Protein AF-A0A644WJM1-F1 (afdb_monomer_lite)

Structure (mmCIF, N/CA/C/O backbone):
data_AF-A0A644WJM1-F1
#
_entry.id   AF-A0A644WJM1-F1
#
loop_
_atom_site.group_PDB
_atom_site.id
_atom_site.type_symbol
_atom_site.label_atom_id
_atom_site.label_alt_id
_atom_site.label_comp_id
_atom_site.label_asym_id
_atom_site.label_entity_id
_atom_site.label_seq_id
_atom_site.pdbx_PDB_ins_code
_atom_site.Cartn_x
_atom_site.Cartn_y
_atom_site.Cartn_z
_atom_site.occupancy
_atom_site.B_iso_or_equiv
_atom_site.auth_seq_id
_atom_site.auth_comp_id
_atom_site.auth_asym_id
_atom_site.auth_atom_id
_atom_site.pdbx_PDB_model_num
ATOM 1 N N . MET A 1 1 ? 17.690 3.887 -17.392 1.00 89.88 1 MET A N 1
ATOM 2 C CA . MET A 1 1 ? 18.319 4.946 -18.201 1.00 89.88 1 MET A CA 1
ATOM 3 C C . MET A 1 1 ? 17.195 5.806 -18.722 1.00 89.88 1 MET A C 1
ATOM 5 O O . MET A 1 1 ? 16.191 5.239 -19.131 1.00 89.88 1 MET A O 1
ATOM 9 N N . ASP A 1 2 ? 17.357 7.122 -18.630 1.00 93.44 2 ASP A N 1
ATOM 10 C CA . ASP A 1 2 ? 16.383 8.095 -19.131 1.00 93.44 2 ASP A CA 1
ATOM 11 C C . ASP A 1 2 ? 16.441 8.200 -20.664 1.00 93.44 2 ASP A C 1
ATOM 13 O O . ASP A 1 2 ? 17.504 7.968 -21.246 1.00 93.44 2 ASP A O 1
ATOM 17 N N . LEU A 1 3 ? 15.333 8.575 -21.314 1.00 95.94 3 LEU A N 1
ATOM 18 C CA . LEU A 1 3 ? 15.267 8.704 -22.774 1.00 95.94 3 LEU A CA 1
ATOM 19 C C . LEU A 1 3 ? 16.265 9.738 -23.312 1.00 95.94 3 LEU A C 1
ATOM 21 O O . LEU A 1 3 ? 16.972 9.456 -24.278 1.00 95.94 3 LEU A O 1
ATOM 25 N N . PHE A 1 4 ? 16.414 10.901 -22.678 1.00 95.25 4 PHE A N 1
ATOM 26 C CA . PHE A 1 4 ? 17.353 11.926 -23.153 1.00 95.25 4 PHE A CA 1
ATOM 27 C C . PHE A 1 4 ? 18.816 11.570 -22.879 1.00 95.25 4 PHE A C 1
ATOM 29 O O . PHE A 1 4 ? 19.722 12.130 -23.493 1.00 95.25 4 PHE A O 1
ATOM 36 N N . SER A 1 5 ? 19.053 10.604 -21.992 1.00 94.88 5 SER A N 1
ATOM 37 C CA . SER A 1 5 ? 20.378 10.024 -21.745 1.00 94.88 5 SER A CA 1
ATOM 38 C C . SER A 1 5 ? 20.643 8.767 -22.580 1.00 94.88 5 SER A C 1
ATOM 40 O O . SER A 1 5 ? 21.705 8.160 -22.452 1.00 94.88 5 SER A O 1
ATOM 42 N N . ASN A 1 6 ? 19.689 8.334 -23.410 1.00 97.69 6 ASN A N 1
ATOM 43 C CA . ASN A 1 6 ? 19.841 7.136 -24.221 1.00 97.69 6 ASN A CA 1
ATOM 44 C C . ASN A 1 6 ? 20.831 7.385 -25.378 1.00 97.69 6 ASN A C 1
ATOM 46 O O . ASN A 1 6 ? 20.698 8.392 -26.079 1.00 97.69 6 ASN A O 1
ATOM 50 N N . PRO A 1 7 ? 21.795 6.481 -25.637 1.00 97.88 7 PRO A N 1
ATOM 51 C CA . PRO A 1 7 ? 22.734 6.605 -26.750 1.00 97.88 7 PRO A CA 1
ATOM 52 C C . PRO A 1 7 ? 22.109 6.901 -28.123 1.00 97.88 7 PRO A C 1
ATOM 54 O O . PRO A 1 7 ? 22.717 7.635 -28.905 1.00 97.88 7 PRO A O 1
ATOM 57 N N . PHE A 1 8 ? 20.903 6.395 -28.420 1.00 97.62 8 PHE A N 1
ATOM 58 C CA . PHE A 1 8 ? 20.187 6.746 -29.654 1.00 97.62 8 PHE A CA 1
ATOM 59 C C . PHE A 1 8 ? 19.842 8.243 -29.706 1.00 97.62 8 PHE A C 1
ATOM 61 O O . PHE A 1 8 ? 20.061 8.884 -30.732 1.00 97.62 8 PHE A O 1
ATOM 68 N N . HIS A 1 9 ? 19.402 8.835 -28.590 1.00 96.75 9 HIS A N 1
ATOM 69 C CA . HIS A 1 9 ? 19.154 10.275 -28.491 1.00 96.75 9 HIS A CA 1
ATOM 70 C C . HIS A 1 9 ? 20.445 11.097 -28.587 1.00 96.75 9 HIS A C 1
ATOM 72 O O . HIS A 1 9 ? 20.519 12.045 -29.374 1.00 96.75 9 HIS A O 1
ATOM 78 N N . ILE A 1 10 ? 21.469 10.714 -27.813 1.00 96.56 10 ILE A N 1
ATOM 79 C CA . ILE A 1 10 ? 22.752 11.433 -27.729 1.00 96.56 10 ILE A CA 1
ATOM 80 C C . ILE A 1 10 ? 23.367 11.580 -29.125 1.00 96.56 10 ILE A C 1
ATOM 82 O O . ILE A 1 10 ? 23.761 12.681 -29.526 1.00 96.56 10 ILE A O 1
ATOM 86 N N . LEU A 1 11 ? 23.395 10.487 -29.895 1.00 96.88 11 LEU A N 1
ATOM 87 C CA . LEU A 1 11 ? 23.959 10.490 -31.244 1.00 96.88 11 LEU A CA 1
ATOM 88 C C . LEU A 1 11 ? 22.977 10.952 -32.331 1.00 96.88 11 LEU A C 1
ATOM 90 O O . LEU A 1 11 ? 23.401 11.239 -33.448 1.00 96.88 11 LEU A O 1
ATOM 94 N N . GLY A 1 12 ? 21.677 11.032 -32.034 1.00 95.12 12 GLY A N 1
ATOM 95 C CA . GLY A 1 12 ? 20.640 11.173 -33.062 1.00 95.12 12 GLY A CA 1
ATOM 96 C C . GLY A 1 12 ? 20.603 9.978 -34.018 1.00 95.12 12 GLY A C 1
ATOM 97 O O . GLY A 1 12 ? 20.370 10.155 -35.210 1.00 95.12 12 GLY A O 1
ATOM 98 N N . ALA A 1 13 ? 20.906 8.785 -33.504 1.00 95.94 13 ALA A N 1
ATOM 99 C CA . ALA A 1 13 ? 20.914 7.543 -34.261 1.00 95.94 13 ALA A CA 1
ATOM 100 C C . ALA A 1 13 ? 19.539 6.866 -34.217 1.00 95.94 13 ALA A C 1
ATOM 102 O O . ALA A 1 13 ? 18.826 6.923 -33.216 1.00 95.94 13 ALA A O 1
ATOM 103 N N . SER A 1 14 ? 19.198 6.159 -35.289 1.00 95.00 14 SER A N 1
ATOM 104 C CA . SER A 1 14 ? 18.057 5.250 -35.347 1.00 95.00 14 SER A CA 1
ATOM 105 C C . SER A 1 14 ? 18.469 3.830 -34.946 1.00 95.00 14 SER A C 1
ATOM 107 O O . SER A 1 14 ? 19.598 3.393 -35.180 1.00 95.00 14 SER A O 1
ATOM 109 N N . THR A 1 15 ? 17.524 3.047 -34.425 1.00 94.88 15 THR A N 1
ATOM 110 C CA . THR A 1 15 ? 17.673 1.596 -34.201 1.00 94.88 15 THR A CA 1
ATOM 111 C C . THR A 1 15 ? 18.010 0.825 -35.484 1.00 94.88 15 THR A C 1
ATOM 113 O O . THR A 1 15 ? 18.610 -0.249 -35.421 1.00 94.88 15 THR A O 1
ATOM 116 N N . ARG A 1 16 ? 17.718 1.405 -36.656 1.00 95.38 16 ARG A N 1
ATOM 117 C CA . ARG A 1 16 ? 18.032 0.861 -37.987 1.00 95.38 16 ARG A CA 1
ATOM 118 C C . ARG A 1 16 ? 19.416 1.253 -38.520 1.00 95.38 16 ARG A C 1
ATOM 120 O O . ARG A 1 16 ? 19.824 0.733 -39.557 1.00 95.38 16 ARG A O 1
ATOM 127 N N . ASP A 1 17 ? 20.158 2.117 -37.826 1.00 96.81 17 ASP A N 1
ATOM 128 C CA . ASP A 1 17 ? 21.503 2.512 -38.250 1.00 96.81 17 ASP A CA 1
ATOM 129 C C . ASP A 1 17 ? 22.535 1.411 -37.987 1.00 96.81 17 ASP A C 1
ATOM 131 O O . ASP A 1 17 ? 22.602 0.818 -36.904 1.00 96.81 17 ASP A O 1
ATOM 135 N N . ASN A 1 18 ? 23.385 1.165 -38.985 1.00 97.06 18 ASN A N 1
ATOM 136 C CA . ASN A 1 18 ? 24.482 0.206 -38.895 1.00 97.06 18 ASN A CA 1
ATOM 137 C C . ASN A 1 18 ? 25.708 0.792 -38.160 1.00 97.06 18 ASN A C 1
ATOM 139 O O . ASN A 1 18 ? 25.803 1.988 -37.881 1.00 97.06 18 ASN A O 1
ATOM 143 N N . ARG A 1 19 ? 26.705 -0.057 -37.875 1.00 97.50 19 ARG A N 1
ATOM 144 C CA . ARG A 1 19 ? 27.934 0.331 -37.145 1.00 97.50 19 ARG A CA 1
ATOM 145 C C . ARG A 1 19 ? 28.704 1.496 -37.776 1.00 97.50 19 ARG A C 1
ATOM 147 O O . ARG A 1 19 ? 29.314 2.278 -37.044 1.00 97.50 19 ARG A O 1
ATOM 154 N N . HIS A 1 20 ? 28.718 1.580 -39.107 1.00 97.38 20 HIS A N 1
ATOM 155 C CA . HIS A 1 20 ? 29.406 2.652 -39.824 1.00 97.38 20 HIS A CA 1
ATOM 156 C C . HIS A 1 20 ? 28.692 3.978 -39.587 1.00 97.38 20 HIS A C 1
ATOM 158 O O . HIS A 1 20 ? 29.314 4.921 -39.108 1.00 97.38 20 HIS A O 1
ATOM 164 N N . ARG A 1 21 ? 27.372 4.010 -39.810 1.00 97.94 21 ARG A N 1
ATOM 165 C CA . ARG A 1 21 ? 26.555 5.207 -39.608 1.00 97.94 21 ARG A CA 1
ATOM 166 C C . ARG A 1 21 ? 26.602 5.705 -38.163 1.00 97.94 21 ARG A C 1
ATOM 168 O O . ARG A 1 21 ? 26.760 6.896 -37.935 1.00 97.94 21 ARG A O 1
ATOM 175 N N . ILE A 1 22 ? 26.559 4.798 -37.188 1.00 98.12 22 ILE A N 1
ATOM 176 C CA . ILE A 1 22 ? 26.716 5.139 -35.763 1.00 98.12 22 ILE A CA 1
ATOM 177 C C . ILE A 1 22 ? 28.087 5.769 -35.480 1.00 98.12 22 ILE A C 1
ATOM 179 O O . ILE A 1 22 ? 28.186 6.681 -34.664 1.00 98.12 22 ILE A O 1
ATOM 183 N N . SER A 1 23 ? 29.149 5.296 -36.142 1.00 97.00 23 SER A N 1
ATOM 184 C CA . SER A 1 23 ? 30.488 5.873 -35.978 1.00 97.00 23 SER A CA 1
ATOM 185 C C . SER A 1 23 ? 30.572 7.280 -36.576 1.00 97.00 23 SER A C 1
ATOM 187 O O . SER A 1 23 ? 31.104 8.163 -35.916 1.00 97.00 23 SER A O 1
ATOM 189 N N . GLU A 1 24 ? 29.991 7.502 -37.761 1.00 97.69 24 GLU A N 1
ATOM 190 C CA . GLU A 1 24 ? 29.890 8.840 -38.366 1.00 97.69 24 GLU A CA 1
ATOM 191 C C . GLU A 1 24 ? 29.119 9.812 -37.466 1.00 97.69 24 GLU A C 1
ATOM 193 O O . GLU A 1 24 ? 29.611 10.895 -37.169 1.00 97.69 24 GLU A O 1
ATOM 198 N N . LEU A 1 25 ? 27.940 9.405 -36.979 1.00 97.44 25 LEU A N 1
ATOM 199 C CA . LEU A 1 25 ? 27.107 10.228 -36.098 1.00 97.44 25 LEU A CA 1
ATOM 200 C C . LEU A 1 25 ? 27.827 10.585 -34.794 1.00 97.44 25 LEU A C 1
ATOM 202 O O . LEU A 1 25 ? 27.697 11.705 -34.309 1.00 97.44 25 LEU A O 1
ATOM 206 N N . ALA A 1 26 ? 28.601 9.655 -34.230 1.00 97.00 26 ALA A N 1
ATOM 207 C CA . ALA A 1 26 ? 29.410 9.922 -33.046 1.00 97.00 26 ALA A CA 1
ATOM 208 C C . ALA A 1 26 ? 30.493 10.973 -33.304 1.00 97.00 26 ALA A C 1
ATOM 210 O O . ALA A 1 26 ? 30.651 11.891 -32.498 1.00 97.00 26 ALA A O 1
ATOM 211 N N . ASP A 1 27 ? 31.201 10.863 -34.429 1.00 96.00 27 ASP A N 1
ATOM 212 C CA . ASP A 1 27 ? 32.242 11.815 -34.806 1.00 96.00 27 ASP A CA 1
ATOM 213 C C . ASP A 1 27 ? 31.620 13.203 -35.075 1.00 96.00 27 ASP A C 1
ATOM 215 O O . ASP A 1 27 ? 32.098 14.198 -34.532 1.00 96.00 27 ASP A O 1
ATOM 219 N N . GLU A 1 28 ? 30.494 13.273 -35.799 1.00 96.38 28 GLU A N 1
ATOM 220 C CA . GLU A 1 28 ? 29.736 14.510 -36.053 1.00 96.38 28 GLU A CA 1
ATOM 221 C C . GLU A 1 28 ? 29.231 15.167 -34.756 1.00 96.38 28 GLU A C 1
ATOM 223 O O . GLU A 1 28 ? 29.420 16.367 -34.542 1.00 96.38 28 GLU A O 1
ATOM 228 N N . ARG A 1 29 ? 28.606 14.392 -33.860 1.00 95.31 29 ARG A N 1
ATOM 229 C CA . ARG A 1 29 ? 28.034 14.903 -32.602 1.00 95.31 29 ARG A CA 1
ATOM 230 C C . ARG A 1 29 ? 29.099 15.337 -31.601 1.00 95.31 29 ARG A C 1
ATOM 232 O O . ARG A 1 29 ? 28.872 16.316 -30.892 1.00 95.31 29 ARG A O 1
ATOM 239 N N . SER A 1 30 ? 30.269 14.698 -31.594 1.00 95.19 30 SER A N 1
ATOM 240 C CA . SER A 1 30 ? 31.395 15.076 -30.724 1.00 95.19 30 SER A CA 1
ATOM 241 C C . SER A 1 30 ? 31.957 16.478 -31.003 1.00 95.19 30 SER A C 1
ATOM 243 O O . SER A 1 30 ? 32.645 17.044 -30.157 1.00 95.19 30 SER A O 1
ATOM 245 N N . LEU A 1 31 ? 31.644 17.066 -32.167 1.00 94.62 31 LEU A N 1
ATOM 246 C CA . LEU A 1 31 ? 32.008 18.448 -32.500 1.00 94.62 31 LEU A CA 1
ATOM 247 C C . LEU A 1 31 ? 31.111 19.484 -31.807 1.00 94.62 31 LEU A C 1
ATOM 249 O O . LEU A 1 31 ? 31.519 20.634 -31.652 1.00 94.62 31 LEU A O 1
ATOM 253 N N . LEU A 1 32 ? 29.884 19.097 -31.442 1.00 92.31 32 LEU A N 1
ATOM 254 C CA . LEU A 1 32 ? 28.853 19.990 -30.902 1.00 92.31 32 LEU A CA 1
ATOM 255 C C . LEU A 1 32 ? 28.542 19.718 -29.422 1.00 92.31 32 LEU A C 1
ATOM 257 O O . LEU A 1 32 ? 28.095 20.623 -28.720 1.00 92.31 32 LEU A O 1
ATOM 261 N N . PHE A 1 33 ? 28.773 18.492 -28.954 1.00 92.44 33 PHE A N 1
ATOM 262 C CA . PHE A 1 33 ? 28.445 18.014 -27.609 1.00 92.44 33 PHE A CA 1
ATOM 263 C C . PHE A 1 33 ? 29.669 17.391 -26.921 1.00 92.44 33 PHE A C 1
ATOM 265 O O . PHE A 1 33 ? 30.748 17.326 -27.503 1.00 92.44 33 PHE A O 1
ATOM 272 N N . ASP A 1 34 ? 29.513 16.932 -25.674 1.00 93.88 34 ASP A N 1
ATOM 273 C CA . ASP A 1 34 ? 30.602 16.313 -24.909 1.00 93.88 34 ASP A CA 1
ATOM 274 C C . ASP A 1 34 ? 31.201 15.087 -25.641 1.00 93.88 34 ASP A C 1
ATOM 276 O O . ASP A 1 34 ? 30.492 14.091 -25.855 1.00 93.88 34 ASP A O 1
ATOM 280 N N . PRO A 1 35 ? 32.502 15.116 -26.004 1.00 94.06 35 PRO A N 1
ATOM 281 C CA . PRO A 1 35 ? 33.131 14.030 -26.750 1.00 94.06 35 PRO A CA 1
ATOM 282 C C . PRO A 1 35 ? 33.127 12.694 -26.003 1.00 94.06 35 PRO A C 1
ATOM 284 O O . PRO A 1 35 ? 32.949 11.650 -26.629 1.00 94.06 35 PRO A O 1
ATOM 287 N N . ASN A 1 36 ? 33.284 12.710 -24.674 1.00 94.62 36 ASN A N 1
ATOM 288 C CA . ASN A 1 36 ? 33.317 11.481 -23.876 1.00 94.62 36 ASN A CA 1
ATOM 289 C C . ASN A 1 36 ? 31.960 10.767 -23.911 1.00 94.62 36 ASN A C 1
ATOM 291 O O . ASN A 1 36 ? 31.908 9.574 -24.212 1.00 94.62 36 ASN A O 1
ATOM 295 N N . SER A 1 37 ? 30.871 11.511 -23.704 1.00 94.44 37 SER A N 1
ATOM 296 C CA . SER A 1 37 ? 29.500 10.997 -23.805 1.00 94.44 37 SER A CA 1
ATOM 297 C C . SER A 1 37 ? 29.199 10.420 -25.195 1.00 94.44 37 SER A C 1
ATOM 299 O O . SER A 1 37 ? 28.593 9.356 -25.312 1.00 94.44 37 SER A O 1
ATOM 301 N N . CYS A 1 38 ? 29.671 11.069 -26.268 1.00 96.00 38 CYS A N 1
ATOM 302 C CA . CYS A 1 38 ? 29.500 10.565 -27.637 1.00 96.00 38 CYS A CA 1
ATOM 303 C C . CYS A 1 38 ? 30.290 9.265 -27.886 1.00 96.00 38 CYS A C 1
ATOM 305 O O . CYS A 1 38 ? 29.787 8.338 -28.526 1.00 96.00 38 CYS A O 1
ATOM 307 N N . MET A 1 39 ? 31.520 9.168 -27.368 1.00 95.25 39 MET A N 1
ATOM 308 C CA . MET A 1 39 ? 32.343 7.957 -27.471 1.00 95.25 39 MET A CA 1
ATOM 309 C C . MET A 1 39 ? 31.747 6.782 -26.687 1.00 95.25 39 MET A C 1
ATOM 311 O O . MET A 1 39 ? 31.766 5.648 -27.174 1.00 95.25 39 MET A O 1
ATOM 315 N N . GLU A 1 40 ? 31.200 7.037 -25.498 1.00 96.69 40 GLU A N 1
ATOM 316 C CA . GLU A 1 40 ? 30.498 6.031 -24.700 1.00 96.69 40 GLU A CA 1
ATOM 317 C C . GLU A 1 40 ? 29.225 5.554 -25.409 1.00 96.69 40 GLU A C 1
ATOM 319 O O . GLU A 1 40 ? 29.070 4.353 -25.638 1.00 96.69 40 GLU A O 1
ATOM 324 N N . ALA A 1 41 ? 28.392 6.480 -25.895 1.00 97.38 41 ALA A N 1
ATOM 325 C CA . ALA A 1 41 ? 27.192 6.158 -26.666 1.00 97.38 41 ALA A CA 1
ATOM 326 C C . ALA A 1 41 ? 27.509 5.296 -27.904 1.00 97.38 41 ALA A C 1
ATOM 328 O O . ALA A 1 41 ? 26.840 4.296 -28.171 1.00 97.38 41 ALA A O 1
ATOM 329 N N . ARG A 1 42 ? 28.587 5.617 -28.632 1.00 97.88 42 ARG A N 1
ATOM 330 C CA . ARG A 1 42 ? 29.080 4.795 -29.749 1.00 97.88 42 ARG A CA 1
ATOM 331 C C . ARG A 1 42 ? 29.487 3.392 -29.295 1.00 97.88 42 ARG A C 1
ATOM 333 O O . ARG A 1 42 ? 29.172 2.410 -29.974 1.00 97.88 42 ARG A O 1
ATOM 340 N N . SER A 1 43 ? 30.220 3.287 -28.188 1.00 97.62 43 SER A N 1
ATOM 341 C CA . SER A 1 43 ? 30.658 2.007 -27.617 1.00 97.62 43 SER A CA 1
ATOM 342 C C . SER A 1 43 ? 29.463 1.115 -27.283 1.00 97.62 43 SER A C 1
ATOM 344 O O . SER A 1 43 ? 29.439 -0.066 -27.641 1.00 97.62 43 SER A O 1
ATOM 346 N N . ASP A 1 44 ? 28.434 1.699 -26.677 1.00 97.88 44 ASP A N 1
ATOM 347 C CA . ASP A 1 44 ? 27.234 0.984 -26.267 1.00 97.88 44 ASP A CA 1
ATOM 348 C C . ASP A 1 44 ? 26.395 0.541 -27.470 1.00 97.88 44 ASP A C 1
ATOM 350 O O . ASP A 1 44 ? 26.016 -0.627 -27.552 1.00 97.88 44 ASP A O 1
ATOM 354 N N . LEU A 1 45 ? 26.203 1.410 -28.467 1.00 98.06 45 LEU A N 1
ATOM 355 C CA . LEU A 1 45 ? 25.420 1.089 -29.665 1.00 98.06 45 LEU A CA 1
ATOM 356 C C . LEU A 1 45 ? 26.107 0.116 -30.628 1.00 98.06 45 LEU A C 1
ATOM 358 O O . LEU A 1 45 ? 25.429 -0.550 -31.414 1.00 98.06 45 LEU A O 1
ATOM 362 N N . THR A 1 46 ? 27.439 0.026 -30.607 1.00 97.25 46 THR A N 1
ATOM 363 C CA . THR A 1 46 ? 28.195 -0.886 -31.483 1.00 97.25 46 THR A CA 1
ATOM 364 C C . THR A 1 46 ? 28.495 -2.238 -30.831 1.00 97.25 46 THR A C 1
ATOM 366 O O . THR A 1 46 ? 28.808 -3.202 -31.536 1.00 97.25 46 THR A O 1
ATOM 369 N N . ASN A 1 47 ? 28.365 -2.377 -29.512 1.00 96.75 47 ASN A N 1
ATOM 370 C CA . ASN A 1 47 ? 28.492 -3.662 -28.829 1.00 96.75 47 ASN A CA 1
ATOM 371 C C . ASN A 1 47 ? 27.119 -4.365 -28.738 1.00 96.75 47 ASN A C 1
ATOM 373 O O . ASN A 1 47 ? 26.246 -3.851 -28.049 1.00 96.75 47 ASN A O 1
ATOM 377 N N . PRO A 1 48 ? 26.904 -5.554 -29.344 1.00 94.75 48 PRO A N 1
ATOM 378 C CA . PRO A 1 48 ? 25.576 -6.184 -29.398 1.00 94.75 48 PRO A CA 1
ATOM 379 C C . PRO A 1 48 ? 24.908 -6.436 -28.039 1.00 94.75 48 PRO A C 1
ATOM 381 O O . PRO A 1 48 ? 23.684 -6.357 -27.940 1.00 94.75 48 PRO A O 1
ATOM 384 N N . ARG A 1 49 ? 25.702 -6.736 -26.998 1.00 93.81 49 ARG A N 1
ATOM 385 C CA . ARG A 1 49 ? 25.186 -6.968 -25.642 1.00 93.81 49 ARG A CA 1
ATOM 386 C C . ARG A 1 49 ? 24.746 -5.655 -25.005 1.00 93.81 49 ARG A C 1
ATOM 388 O O . ARG A 1 49 ? 23.642 -5.578 -24.492 1.00 93.81 49 ARG A O 1
ATOM 395 N N . LYS A 1 50 ? 25.591 -4.624 -25.059 1.00 96.56 50 LYS A N 1
ATOM 396 C CA . LYS A 1 50 ? 25.250 -3.315 -24.485 1.00 96.56 50 LYS A CA 1
ATOM 397 C C . LYS A 1 50 ? 24.109 -2.633 -25.238 1.00 96.56 50 LYS A C 1
ATOM 399 O O . LYS A 1 50 ? 23.219 -2.069 -24.613 1.00 96.56 50 LYS A O 1
ATOM 404 N N . ARG A 1 51 ? 24.103 -2.759 -26.568 1.00 97.75 51 ARG A N 1
ATOM 405 C CA . ARG A 1 51 ? 23.050 -2.243 -27.444 1.00 97.75 51 ARG A CA 1
ATOM 406 C C . ARG A 1 51 ? 21.677 -2.771 -27.039 1.00 97.75 51 ARG A C 1
ATOM 408 O O . ARG A 1 51 ? 20.728 -2.008 -27.093 1.00 97.75 51 ARG A O 1
ATOM 415 N N . LEU A 1 52 ? 21.580 -4.025 -26.586 1.00 98.12 52 LEU A N 1
ATOM 416 C CA . LEU A 1 52 ? 20.304 -4.600 -26.157 1.00 98.12 52 LEU A CA 1
ATOM 417 C C . LEU A 1 52 ? 19.674 -3.813 -25.004 1.00 98.12 52 LEU A C 1
ATOM 419 O O . LEU A 1 52 ? 18.512 -3.430 -25.086 1.00 98.12 52 LEU A O 1
ATOM 423 N N . SER A 1 53 ? 20.461 -3.512 -23.970 1.00 97.62 53 SER A N 1
ATOM 424 C CA . SER A 1 53 ? 19.999 -2.708 -22.833 1.00 97.62 53 SER A CA 1
ATOM 425 C C . SER A 1 53 ? 19.534 -1.317 -23.273 1.00 97.62 53 SER A C 1
ATOM 427 O O . SER A 1 53 ? 18.526 -0.794 -22.796 1.00 97.62 53 SER A O 1
ATOM 429 N N . VAL A 1 54 ? 20.241 -0.734 -24.245 1.00 98.12 54 VAL A N 1
ATOM 430 C CA . VAL A 1 54 ? 19.904 0.565 -24.833 1.00 98.12 54 VAL A CA 1
ATOM 431 C C . VAL A 1 54 ? 18.612 0.507 -25.655 1.00 98.12 54 VAL A C 1
ATOM 433 O O . VAL A 1 54 ? 17.796 1.416 -25.540 1.00 98.12 54 VAL A O 1
ATOM 436 N N . GLU A 1 55 ? 18.405 -0.547 -26.448 1.00 98.25 55 GLU A N 1
ATOM 437 C CA . GLU A 1 55 ? 17.198 -0.772 -27.260 1.00 98.25 55 GLU A CA 1
ATOM 438 C C . GLU A 1 55 ? 15.961 -0.990 -26.383 1.00 98.25 55 GLU A C 1
ATOM 440 O O . GLU A 1 55 ? 14.943 -0.338 -26.598 1.00 98.25 55 GLU A O 1
ATOM 445 N N . VAL A 1 56 ? 16.056 -1.827 -25.345 1.00 98.25 56 VAL A N 1
ATOM 446 C CA . VAL A 1 56 ? 14.961 -2.052 -24.381 1.00 98.25 56 VAL A CA 1
ATOM 447 C C . VAL A 1 56 ? 14.616 -0.766 -23.616 1.00 98.25 56 VAL A C 1
ATOM 449 O O . VAL A 1 56 ? 13.453 -0.504 -23.311 1.00 98.25 56 VAL A O 1
ATOM 452 N N . ALA A 1 57 ? 15.611 0.078 -23.336 1.00 98.00 57 ALA A N 1
ATOM 453 C CA . ALA A 1 57 ? 15.424 1.390 -22.714 1.00 98.00 57 ALA A CA 1
ATOM 454 C C . ALA A 1 57 ? 15.007 2.505 -23.695 1.00 98.00 57 ALA A C 1
ATOM 456 O O . ALA A 1 57 ? 14.948 3.666 -23.287 1.00 98.00 57 ALA A O 1
ATOM 457 N N . TRP A 1 58 ? 14.791 2.187 -24.973 1.00 97.88 58 TRP A N 1
ATOM 458 C CA . TRP A 1 58 ? 14.420 3.143 -26.014 1.00 97.88 58 TRP A CA 1
ATOM 459 C C . TRP A 1 58 ? 12.944 2.995 -26.403 1.00 97.88 58 TRP A C 1
ATOM 461 O O . TRP A 1 58 ? 12.088 2.746 -25.560 1.00 97.88 58 TRP A O 1
ATOM 471 N N . LEU A 1 59 ? 12.625 3.182 -27.680 1.00 97.00 59 LEU A N 1
ATOM 472 C CA . LEU A 1 59 ? 11.279 3.144 -28.235 1.00 97.00 59 LEU A CA 1
ATOM 473 C C . LEU A 1 59 ? 11.186 2.096 -29.363 1.00 97.00 59 LEU A C 1
ATOM 475 O O . LEU A 1 59 ? 10.898 2.466 -30.504 1.00 97.00 59 LEU A O 1
ATOM 479 N N . PRO A 1 60 ? 11.479 0.807 -29.084 1.00 95.00 60 PRO A N 1
ATOM 480 C CA . PRO A 1 60 ? 11.451 -0.245 -30.100 1.00 95.00 60 PRO A CA 1
ATOM 481 C C . PRO A 1 60 ? 10.060 -0.378 -30.732 1.00 95.00 60 PRO A C 1
ATOM 483 O O . PRO A 1 60 ? 9.042 -0.248 -30.051 1.00 95.00 60 PRO A O 1
ATOM 486 N N . GLY A 1 61 ? 10.013 -0.617 -32.043 1.00 92.06 61 GLY A N 1
ATOM 487 C CA . GLY A 1 61 ? 8.757 -0.739 -32.795 1.00 92.06 61 GLY A CA 1
ATOM 488 C C . GLY A 1 61 ? 8.078 0.598 -33.125 1.00 92.06 61 GLY A C 1
ATOM 489 O O . GLY A 1 61 ? 7.004 0.618 -33.729 1.00 92.06 61 GLY A O 1
ATOM 490 N N . ILE A 1 62 ? 8.692 1.738 -32.779 1.00 94.62 62 ILE A N 1
ATOM 491 C CA . ILE A 1 62 ? 8.211 3.072 -33.166 1.00 94.62 62 ILE A CA 1
ATOM 492 C C . ILE A 1 62 ? 9.046 3.620 -34.326 1.00 94.62 62 ILE A C 1
ATOM 494 O O . ILE A 1 62 ? 10.274 3.654 -34.287 1.00 94.62 62 ILE A O 1
ATOM 498 N N . ALA A 1 63 ? 8.373 4.114 -35.368 1.00 91.56 63 ALA A N 1
ATOM 499 C CA . ALA A 1 63 ? 9.041 4.731 -36.511 1.00 91.56 63 ALA A CA 1
ATOM 500 C C . ALA A 1 63 ? 9.844 5.995 -36.104 1.00 91.56 63 ALA A C 1
ATOM 502 O O . ALA A 1 63 ? 9.353 6.782 -35.292 1.00 91.56 63 ALA A O 1
ATOM 503 N N . PRO A 1 64 ? 11.025 6.264 -36.704 1.00 89.75 64 PRO A N 1
ATOM 504 C CA . PRO A 1 64 ? 11.904 7.365 -36.283 1.00 89.75 64 PRO A CA 1
ATOM 505 C C . PRO A 1 64 ? 11.254 8.757 -36.261 1.00 89.75 64 PRO A C 1
ATOM 507 O O . PRO A 1 64 ? 11.463 9.522 -35.327 1.00 89.75 64 PRO A O 1
ATOM 510 N N . ASN A 1 65 ? 10.410 9.071 -37.246 1.00 90.44 65 ASN A N 1
ATOM 511 C CA . ASN A 1 65 ? 9.678 10.342 -37.293 1.00 90.44 65 ASN A CA 1
ATOM 512 C C . ASN A 1 65 ? 8.688 10.491 -36.127 1.00 90.44 65 ASN A C 1
ATOM 514 O O . ASN A 1 65 ? 8.510 11.584 -35.599 1.00 90.44 65 ASN A O 1
ATOM 518 N N . ARG A 1 66 ? 8.053 9.389 -35.712 1.00 94.00 66 ARG A N 1
ATOM 519 C CA . ARG A 1 66 ? 7.155 9.371 -34.556 1.00 94.00 66 ARG A CA 1
ATOM 520 C C . ARG A 1 66 ? 7.936 9.442 -33.243 1.00 94.00 66 ARG A C 1
ATOM 522 O O . ARG A 1 66 ? 7.443 10.033 -32.293 1.00 94.00 66 ARG A O 1
ATOM 529 N N . VAL A 1 67 ? 9.149 8.887 -33.188 1.00 94.62 67 VAL A N 1
ATOM 530 C CA . VAL A 1 67 ? 10.051 9.041 -32.035 1.00 94.62 67 VAL A CA 1
ATOM 531 C C . VAL A 1 67 ? 10.402 10.511 -31.806 1.00 94.62 67 VAL A C 1
ATOM 533 O O . VAL A 1 67 ? 10.269 10.985 -30.683 1.00 94.62 67 VAL A O 1
ATOM 536 N N . GLU A 1 68 ? 10.802 11.244 -32.848 1.00 91.94 68 GLU A N 1
ATOM 53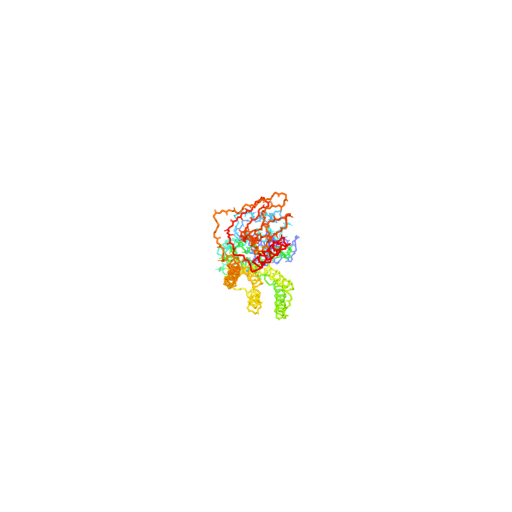7 C CA . GLU A 1 68 ? 11.109 12.680 -32.733 1.00 91.94 68 GLU A CA 1
ATOM 538 C C . GLU A 1 68 ? 9.907 13.485 -32.224 1.00 91.94 68 GLU A C 1
ATOM 540 O O . GLU A 1 68 ? 10.056 14.295 -31.311 1.00 91.94 68 GLU A O 1
ATOM 545 N N . GLU A 1 69 ? 8.713 13.208 -32.756 1.00 93.56 69 GLU A N 1
ATOM 546 C CA . GLU A 1 69 ? 7.463 13.825 -32.304 1.00 93.56 69 GLU A CA 1
ATOM 547 C C . GLU A 1 69 ? 7.203 13.561 -30.810 1.00 93.56 69 GLU A C 1
ATOM 549 O O . GLU A 1 69 ? 6.942 14.490 -30.052 1.00 93.56 69 GLU A O 1
ATOM 554 N N . LEU A 1 70 ? 7.316 12.305 -30.364 1.00 94.75 70 LEU A N 1
ATOM 555 C CA . LEU A 1 70 ? 7.074 11.923 -28.969 1.00 94.75 70 LEU A CA 1
ATOM 556 C C . LEU A 1 70 ? 8.095 12.541 -28.006 1.00 94.75 70 LEU A C 1
ATOM 558 O O . LEU A 1 70 ? 7.724 12.962 -26.914 1.00 94.75 70 LEU A O 1
ATOM 562 N N . LEU A 1 71 ? 9.368 12.630 -28.400 1.00 94.62 71 LEU A N 1
ATOM 563 C CA . LEU A 1 71 ? 10.402 13.273 -27.583 1.00 94.62 71 LEU A CA 1
ATOM 564 C C . LEU A 1 71 ? 10.187 14.783 -27.444 1.00 94.62 71 LEU A C 1
ATOM 566 O O . LEU A 1 71 ? 10.557 15.348 -26.415 1.00 94.62 71 LEU A O 1
ATOM 570 N N . GLU A 1 72 ? 9.607 15.434 -28.453 1.00 92.88 72 GLU A N 1
ATOM 571 C CA . GLU A 1 72 ? 9.211 16.838 -28.348 1.00 92.88 72 GLU A CA 1
ATOM 572 C C . GLU A 1 72 ? 8.023 16.998 -27.392 1.00 92.88 72 GLU A C 1
ATOM 574 O O . GLU A 1 72 ? 8.076 17.856 -26.514 1.00 92.88 72 GLU A O 1
ATOM 579 N N . TYR A 1 73 ? 7.026 16.105 -27.460 1.00 91.56 73 TYR A N 1
ATOM 580 C CA . TYR A 1 73 ? 5.915 16.078 -26.498 1.00 91.56 73 TYR A CA 1
ATOM 581 C C . TYR A 1 73 ? 6.392 15.945 -25.048 1.00 91.56 73 TYR A C 1
ATOM 583 O O . TYR A 1 73 ? 5.921 16.692 -24.196 1.00 91.56 73 TYR A O 1
ATOM 591 N N . VAL A 1 74 ? 7.369 15.072 -24.762 1.00 92.88 74 VAL A N 1
ATOM 592 C CA . VAL A 1 74 ? 7.948 14.945 -23.407 1.00 92.88 74 VAL A CA 1
ATOM 593 C C . VAL A 1 74 ? 8.502 16.286 -22.900 1.00 92.88 74 VAL A C 1
ATOM 595 O O . VAL A 1 74 ? 8.442 16.559 -21.705 1.00 92.88 74 VAL A O 1
ATOM 598 N N . LYS A 1 75 ? 9.048 17.133 -23.782 1.00 91.88 75 LYS A N 1
ATOM 599 C CA . LYS A 1 75 ? 9.624 18.433 -23.402 1.00 91.88 75 LYS A CA 1
ATOM 600 C C . LYS A 1 75 ? 8.585 19.540 -23.293 1.00 91.88 75 LYS A C 1
ATOM 602 O O . LYS A 1 75 ? 8.725 20.406 -22.434 1.00 91.88 75 LYS A O 1
ATOM 607 N N . SER A 1 76 ? 7.620 19.573 -24.209 1.00 92.69 76 SER A N 1
ATOM 608 C CA . SER A 1 76 ? 6.682 20.690 -24.331 1.00 92.69 76 SER A CA 1
ATOM 609 C C . SER A 1 76 ? 5.419 20.508 -23.497 1.00 92.69 76 SER A C 1
ATOM 611 O O . SER A 1 76 ? 4.863 21.501 -23.033 1.00 92.69 76 SER A O 1
ATOM 613 N N . SER A 1 77 ? 4.942 19.266 -23.370 1.00 92.06 77 SER A N 1
ATOM 614 C CA . SER A 1 77 ? 3.634 18.917 -22.796 1.00 92.06 77 SER A CA 1
ATOM 615 C C . SER A 1 77 ? 3.661 17.486 -22.227 1.00 92.06 77 SER A C 1
ATOM 617 O O . SER A 1 77 ? 2.951 16.609 -22.730 1.00 92.06 77 SER A O 1
ATOM 619 N N . PRO A 1 78 ? 4.525 17.197 -21.229 1.00 91.75 78 PRO A N 1
ATOM 620 C CA . PRO A 1 78 ? 4.666 15.853 -20.671 1.00 91.75 78 PRO A CA 1
ATOM 621 C C . PRO A 1 78 ? 3.348 15.292 -20.120 1.00 91.75 78 PRO A C 1
ATOM 623 O O . PRO A 1 78 ? 3.114 14.094 -20.237 1.00 91.75 78 PRO A O 1
ATOM 626 N N . GLU A 1 79 ? 2.467 16.138 -19.585 1.00 91.44 79 GLU A N 1
ATOM 627 C CA . GLU A 1 79 ? 1.154 15.775 -19.048 1.00 91.44 79 GLU A CA 1
ATOM 628 C C . GLU A 1 79 ? 0.224 15.109 -20.078 1.00 91.44 79 GLU A C 1
ATOM 630 O O . GLU A 1 79 ? -0.586 14.253 -19.724 1.00 91.44 79 GLU A O 1
ATOM 635 N N . ASP A 1 80 ? 0.370 15.438 -21.363 1.00 90.12 80 ASP A N 1
ATOM 636 C CA . ASP A 1 80 ? -0.495 14.916 -22.422 1.00 90.12 80 ASP A CA 1
ATOM 637 C C . ASP A 1 80 ? -0.143 13.473 -22.811 1.00 90.12 80 ASP A C 1
ATOM 639 O O . ASP A 1 80 ? -0.964 12.773 -23.413 1.00 90.12 80 ASP A O 1
ATOM 643 N N . LEU A 1 81 ? 1.058 12.993 -22.457 1.00 90.19 81 LEU A N 1
ATOM 644 C CA . LEU A 1 81 ? 1.545 11.667 -22.857 1.00 90.19 81 LEU A CA 1
ATOM 645 C C . LEU A 1 81 ? 0.710 10.517 -22.301 1.00 90.19 81 LEU A C 1
ATOM 647 O O . LEU A 1 81 ? 0.635 9.468 -22.945 1.00 90.19 81 LEU A O 1
ATOM 651 N N . ILE A 1 82 ? 0.041 10.719 -21.166 1.00 89.12 82 ILE A N 1
ATOM 652 C CA . ILE A 1 82 ? -0.870 9.728 -20.584 1.00 89.12 82 ILE A CA 1
ATOM 653 C C . ILE A 1 82 ? -2.025 9.380 -21.543 1.00 89.12 82 ILE A C 1
ATOM 655 O O . ILE A 1 82 ? -2.440 8.225 -21.640 1.00 89.12 82 ILE A O 1
ATOM 659 N N . ASN A 1 83 ? -2.447 10.344 -22.368 1.00 89.38 83 ASN A N 1
ATOM 660 C CA . ASN A 1 83 ? -3.561 10.208 -23.308 1.00 89.38 83 ASN A CA 1
ATOM 661 C C . ASN A 1 83 ? -3.139 9.719 -24.707 1.00 89.38 83 ASN A C 1
ATOM 663 O O . ASN A 1 83 ? -3.990 9.534 -25.580 1.00 89.38 83 ASN A O 1
ATOM 667 N N . ILE A 1 84 ? -1.838 9.534 -24.975 1.00 88.00 84 ILE A N 1
ATOM 668 C CA . ILE A 1 84 ? -1.369 9.161 -26.318 1.00 88.00 84 ILE A CA 1
ATOM 669 C C . ILE A 1 84 ? -1.470 7.653 -26.540 1.00 88.00 84 ILE A C 1
ATOM 671 O O . ILE A 1 84 ? -0.602 6.879 -26.143 1.00 88.00 84 ILE A O 1
ATOM 675 N N . ASP A 1 85 ? -2.497 7.239 -27.271 1.00 83.88 85 ASP A N 1
ATOM 676 C CA . ASP A 1 85 ? -2.734 5.838 -27.617 1.00 83.88 85 ASP A CA 1
ATOM 677 C C . ASP A 1 85 ? -1.829 5.290 -28.736 1.00 83.88 85 ASP A C 1
ATOM 679 O O . ASP A 1 85 ? -1.103 6.010 -29.424 1.00 83.88 85 ASP A O 1
ATOM 683 N N . LYS A 1 86 ? -1.957 3.975 -28.975 1.00 88.69 86 LYS A N 1
ATOM 684 C CA . LYS A 1 86 ? -1.316 3.229 -30.079 1.00 88.69 86 LYS A CA 1
ATOM 685 C C . LYS A 1 86 ? 0.212 3.230 -30.023 1.00 88.69 86 LYS A C 1
ATOM 687 O O . LYS A 1 86 ? 0.879 3.205 -31.055 1.00 88.69 86 LYS A O 1
ATOM 692 N N . ILE A 1 87 ? 0.751 3.223 -28.813 1.00 94.38 87 ILE A N 1
ATOM 693 C CA . ILE A 1 87 ? 2.168 3.006 -28.543 1.00 94.38 87 ILE A CA 1
ATOM 694 C C . ILE A 1 87 ? 2.323 1.572 -28.013 1.00 94.38 87 ILE A C 1
ATOM 696 O O . ILE A 1 87 ? 1.496 1.161 -27.196 1.00 94.38 87 ILE A O 1
ATOM 700 N N . PRO A 1 88 ? 3.324 0.791 -28.463 1.00 95.69 88 PRO A N 1
ATOM 701 C CA . PRO A 1 88 ? 3.593 -0.516 -27.873 1.00 95.69 88 PRO A CA 1
ATOM 702 C C . PRO A 1 88 ? 3.914 -0.399 -26.366 1.00 95.69 88 PRO A C 1
ATOM 704 O O . PRO A 1 88 ? 4.502 0.610 -25.965 1.00 95.69 88 PRO A O 1
ATOM 707 N N . PRO A 1 89 ? 3.598 -1.410 -25.533 1.00 97.12 89 PRO A N 1
ATOM 708 C CA . PRO A 1 89 ? 3.644 -1.260 -24.074 1.00 97.12 89 PRO A CA 1
ATOM 709 C C . PRO A 1 89 ? 4.996 -0.836 -23.494 1.00 97.12 89 PRO A C 1
ATOM 711 O O . PRO A 1 89 ? 5.070 0.134 -22.746 1.00 97.12 89 PRO A O 1
ATOM 714 N N . LEU A 1 90 ? 6.099 -1.483 -23.889 1.00 97.94 90 LEU A N 1
ATOM 715 C CA . LEU A 1 90 ? 7.430 -1.147 -23.364 1.00 97.94 90 LEU A CA 1
ATOM 716 C C . LEU A 1 90 ? 7.866 0.296 -23.716 1.00 97.94 90 LEU A C 1
ATOM 718 O O . LEU A 1 90 ? 8.235 1.043 -22.806 1.00 97.94 90 LEU A O 1
ATOM 722 N N . PRO A 1 91 ? 7.803 0.740 -24.989 1.00 96.88 91 PRO A N 1
ATOM 723 C CA . PRO A 1 91 ? 8.005 2.145 -25.331 1.00 96.88 91 PRO A CA 1
ATOM 724 C C . PRO A 1 91 ? 7.084 3.101 -24.571 1.00 96.88 91 PRO A C 1
ATOM 726 O O . PRO A 1 91 ? 7.532 4.169 -24.157 1.00 96.88 91 PRO A O 1
ATOM 729 N N . ARG A 1 92 ? 5.813 2.726 -24.366 1.00 97.12 92 ARG A N 1
ATOM 730 C CA . ARG A 1 92 ? 4.860 3.542 -23.608 1.00 97.12 92 ARG A CA 1
ATOM 731 C C . ARG A 1 92 ? 5.309 3.695 -22.158 1.00 97.12 92 ARG A C 1
ATOM 733 O O . ARG A 1 92 ? 5.360 4.822 -21.684 1.00 97.12 92 ARG A O 1
ATOM 740 N N . CYS A 1 93 ? 5.746 2.626 -21.493 1.00 97.44 93 CYS A N 1
ATOM 741 C CA . CYS A 1 93 ? 6.357 2.721 -20.166 1.00 97.44 93 CYS A CA 1
ATOM 742 C C . CYS A 1 93 ? 7.589 3.648 -20.176 1.00 97.44 93 CYS A C 1
ATOM 744 O O . CYS A 1 93 ? 7.695 4.546 -19.344 1.00 97.44 93 CYS A O 1
ATOM 746 N N . ASN A 1 94 ? 8.502 3.503 -21.142 1.00 97.62 94 ASN A N 1
ATOM 747 C CA . ASN A 1 94 ? 9.680 4.377 -21.233 1.00 97.62 94 ASN A CA 1
ATOM 748 C C . ASN A 1 94 ? 9.311 5.866 -21.393 1.00 97.62 94 ASN A C 1
ATOM 750 O O . ASN A 1 94 ? 9.969 6.721 -20.800 1.00 97.62 94 ASN A O 1
ATOM 754 N N . LEU A 1 95 ? 8.253 6.181 -22.145 1.00 96.50 95 LEU A N 1
ATOM 755 C CA . LEU A 1 95 ? 7.742 7.548 -22.290 1.00 96.50 95 LEU A CA 1
ATOM 756 C C . LEU A 1 95 ? 7.070 8.048 -21.017 1.00 96.50 95 LEU A C 1
ATOM 758 O O . LEU A 1 95 ? 7.410 9.130 -20.551 1.00 96.50 95 LEU A O 1
ATOM 762 N N . LEU A 1 96 ? 6.154 7.265 -20.445 1.00 95.81 96 LEU A N 1
ATOM 763 C CA . LEU A 1 96 ? 5.399 7.648 -19.255 1.00 95.81 96 LEU A CA 1
ATOM 764 C C . LEU A 1 96 ? 6.325 7.909 -18.067 1.00 95.81 96 LEU A C 1
ATOM 766 O O . LEU A 1 96 ? 6.175 8.922 -17.396 1.00 95.81 96 LEU A O 1
ATOM 770 N N . VAL A 1 97 ? 7.332 7.063 -17.831 1.00 95.88 97 VAL A N 1
ATOM 771 C CA . VAL A 1 97 ? 8.270 7.291 -16.720 1.00 95.88 97 VAL A CA 1
ATOM 772 C C . VAL A 1 97 ? 9.148 8.527 -16.947 1.00 95.88 97 VAL A C 1
ATOM 774 O O . VAL A 1 97 ? 9.472 9.241 -15.999 1.00 95.88 97 VAL A O 1
ATOM 777 N N . CYS A 1 98 ? 9.530 8.798 -18.200 1.00 95.69 98 CYS A N 1
ATOM 778 C CA . CYS A 1 98 ? 10.314 9.979 -18.557 1.00 95.69 98 CYS A CA 1
ATOM 779 C C . CYS A 1 98 ? 9.474 11.256 -18.401 1.00 95.69 98 CYS A C 1
ATOM 781 O O . CYS A 1 98 ? 9.940 12.236 -17.825 1.00 95.69 98 CYS A O 1
ATOM 783 N N . ALA A 1 99 ? 8.216 11.225 -18.840 1.00 94.88 99 ALA A N 1
ATOM 784 C CA . ALA A 1 99 ? 7.263 12.312 -18.664 1.00 94.88 99 ALA A CA 1
ATOM 785 C C . ALA A 1 99 ? 6.960 12.571 -17.185 1.00 94.88 99 ALA A C 1
ATOM 787 O O . ALA A 1 99 ? 7.085 13.708 -16.741 1.00 94.88 99 ALA A O 1
ATOM 788 N N . LEU A 1 100 ? 6.697 11.518 -16.403 1.00 94.19 100 LEU A N 1
ATOM 789 C CA . LEU A 1 100 ? 6.482 11.589 -14.955 1.00 94.19 100 LEU A CA 1
ATOM 790 C C . LEU A 1 100 ? 7.645 12.293 -14.238 1.00 94.19 100 LEU A C 1
ATOM 792 O O . LEU A 1 100 ? 7.431 13.129 -13.363 1.00 94.19 100 LEU A O 1
ATOM 796 N N . ALA A 1 101 ? 8.887 11.997 -14.633 1.00 93.19 101 ALA A N 1
ATOM 797 C CA . ALA A 1 101 ? 10.074 12.640 -14.070 1.00 93.19 101 ALA A CA 1
ATOM 798 C C . ALA A 1 101 ? 10.174 14.145 -14.389 1.00 93.19 101 ALA A C 1
ATOM 800 O O . ALA A 1 101 ? 10.832 14.876 -13.641 1.00 93.19 101 ALA A O 1
ATOM 801 N N . ASN A 1 102 ? 9.538 14.591 -15.476 1.00 91.00 102 ASN A N 1
ATOM 802 C CA . ASN A 1 102 ? 9.587 15.954 -16.006 1.00 91.00 102 ASN A CA 1
ATOM 803 C C . ASN A 1 102 ? 8.266 16.729 -15.844 1.00 91.00 102 ASN A C 1
ATOM 805 O O . ASN A 1 102 ? 8.158 17.832 -16.378 1.00 91.00 102 ASN A O 1
ATOM 809 N N . LEU A 1 103 ? 7.277 16.197 -15.113 1.00 90.69 103 LEU A N 1
ATOM 810 C CA . LEU A 1 103 ? 6.040 16.931 -14.840 1.00 90.69 103 LEU A CA 1
ATOM 811 C C . LEU A 1 103 ? 6.360 18.257 -14.122 1.00 90.69 103 LEU A C 1
ATOM 813 O O . LEU A 1 103 ? 7.074 18.234 -13.111 1.00 90.69 103 LEU A O 1
ATOM 817 N N . PRO A 1 104 ? 5.863 19.404 -14.627 1.00 84.50 104 PRO A N 1
ATOM 818 C CA . PRO A 1 104 ? 6.204 20.720 -14.088 1.00 84.50 104 PRO A CA 1
ATOM 819 C C . PRO A 1 104 ? 5.607 20.951 -12.696 1.00 84.50 104 PRO A C 1
ATOM 821 O O . PRO A 1 104 ? 6.307 21.446 -11.818 1.00 84.50 104 PRO A O 1
ATOM 824 N N . ASP A 1 105 ? 4.353 20.540 -12.499 1.00 82.00 105 ASP A N 1
ATOM 825 C CA . ASP A 1 105 ? 3.609 20.597 -11.243 1.00 82.00 105 ASP A CA 1
ATOM 826 C C . ASP A 1 105 ? 2.752 19.327 -11.119 1.00 82.00 105 ASP A C 1
ATOM 828 O O . ASP A 1 105 ? 2.157 18.877 -12.099 1.00 82.00 105 ASP A O 1
ATOM 832 N N . PHE A 1 106 ? 2.671 18.745 -9.921 1.00 87.50 106 PHE A N 1
ATOM 833 C CA . PHE A 1 106 ? 1.813 17.591 -9.637 1.00 87.50 106 PHE A CA 1
ATOM 834 C C . PHE A 1 106 ? 1.338 17.592 -8.178 1.00 87.50 106 PHE A C 1
ATOM 836 O O . PHE A 1 106 ? 1.939 18.231 -7.313 1.00 87.50 106 PHE A O 1
ATOM 843 N N . ASN A 1 107 ? 0.255 16.863 -7.912 1.00 88.56 107 ASN A N 1
ATOM 844 C CA . ASN A 1 107 ? -0.294 16.596 -6.582 1.00 88.56 107 ASN A CA 1
ATOM 845 C C . ASN A 1 107 ? -0.523 15.078 -6.397 1.00 88.56 107 ASN A C 1
ATOM 847 O O . ASN A 1 107 ? -0.161 14.294 -7.276 1.00 88.56 107 ASN A O 1
ATOM 851 N N . GLU A 1 108 ? -1.106 14.674 -5.261 1.00 90.44 108 GLU A N 1
ATOM 852 C CA . GLU A 1 108 ? -1.451 13.270 -4.966 1.00 90.44 108 GLU A CA 1
ATOM 853 C C . GLU A 1 108 ? -2.298 12.641 -6.086 1.00 90.44 108 GLU A C 1
ATOM 855 O O . GLU A 1 108 ? -1.920 11.594 -6.605 1.00 90.44 108 GLU A O 1
ATOM 860 N N . ASP A 1 109 ? -3.369 13.316 -6.523 1.00 90.69 109 ASP A N 1
ATOM 861 C CA . ASP A 1 109 ?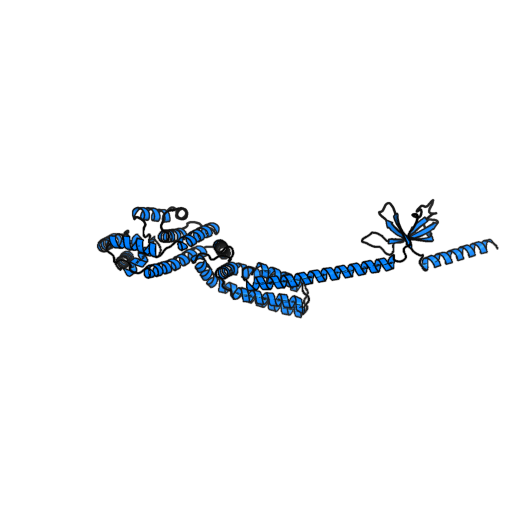 -4.302 12.802 -7.539 1.00 90.69 109 ASP A CA 1
ATOM 862 C C . ASP A 1 109 ? -3.605 12.546 -8.885 1.00 90.69 109 ASP A C 1
ATOM 864 O O . ASP A 1 109 ? -3.751 11.482 -9.487 1.00 90.69 109 ASP A O 1
ATOM 868 N N . VAL A 1 110 ? -2.793 13.506 -9.344 1.00 91.31 110 VAL A N 1
ATOM 869 C CA . VAL A 1 110 ? -2.038 13.381 -10.599 1.00 91.31 110 VAL A CA 1
ATOM 870 C C . VAL A 1 110 ? -1.040 12.230 -10.500 1.00 91.31 110 VAL A C 1
ATOM 872 O O . VAL A 1 110 ? -0.945 11.423 -11.421 1.00 91.31 110 VAL A O 1
ATOM 875 N N . LEU A 1 111 ? -0.298 12.110 -9.395 1.00 93.25 111 LEU A N 1
ATOM 876 C CA . LEU A 1 111 ? 0.640 10.998 -9.239 1.00 93.25 111 LEU A CA 1
ATOM 877 C C . LEU A 1 111 ? -0.066 9.650 -9.151 1.00 93.25 111 LEU A C 1
ATOM 879 O O . LEU A 1 111 ? 0.419 8.687 -9.743 1.00 93.25 111 LEU A O 1
ATOM 883 N N . PHE A 1 112 ? -1.199 9.577 -8.455 1.00 94.56 112 PHE A N 1
ATOM 884 C CA . PHE A 1 112 ? -2.017 8.375 -8.391 1.00 94.56 112 PHE A CA 1
ATOM 885 C C . PHE A 1 112 ? -2.425 7.913 -9.796 1.00 94.56 112 PHE A C 1
ATOM 887 O O . PHE A 1 112 ? -2.133 6.772 -10.157 1.00 94.56 112 PHE A O 1
ATOM 894 N N . GLU A 1 113 ? -3.016 8.795 -10.611 1.00 93.69 113 GLU A N 1
ATOM 895 C CA . GLU A 1 113 ? -3.450 8.464 -11.977 1.00 93.69 113 GLU A CA 1
ATOM 896 C C . GLU A 1 113 ? -2.277 7.989 -12.843 1.00 93.69 113 GLU A C 1
ATOM 898 O O . GLU A 1 113 ? -2.348 6.944 -13.493 1.00 93.69 113 GLU A O 1
ATOM 903 N N . TRP A 1 114 ? -1.155 8.709 -12.794 1.00 95.25 114 TRP A N 1
ATOM 904 C CA . TRP A 1 114 ? 0.034 8.374 -13.572 1.00 95.25 114 TRP A CA 1
ATOM 905 C C . TRP A 1 114 ? 0.647 7.034 -13.175 1.00 95.25 114 TRP A C 1
ATOM 907 O O . TRP A 1 114 ? 1.008 6.241 -14.045 1.00 95.25 114 TRP A O 1
ATOM 917 N N . ILE A 1 115 ? 0.783 6.766 -11.874 1.00 96.00 115 ILE A N 1
ATOM 918 C CA . ILE A 1 115 ? 1.353 5.507 -11.389 1.00 96.00 115 ILE A CA 1
ATOM 919 C C . ILE A 1 115 ? 0.394 4.350 -11.677 1.00 96.00 115 ILE A C 1
ATOM 921 O O . ILE A 1 115 ? 0.858 3.264 -12.029 1.00 96.00 115 ILE A O 1
ATOM 925 N N . LEU A 1 116 ? -0.919 4.567 -11.576 1.00 95.69 116 LEU A N 1
ATOM 926 C CA . LEU A 1 116 ? -1.939 3.572 -11.894 1.00 95.69 116 LEU A CA 1
ATOM 927 C C . LEU A 1 116 ? -1.863 3.147 -13.366 1.00 95.69 116 LEU A C 1
ATOM 929 O O . LEU A 1 116 ? -1.688 1.959 -13.651 1.00 95.69 116 LEU A O 1
ATOM 933 N N . ASP A 1 117 ? -1.932 4.109 -14.287 1.00 93.88 117 ASP A N 1
ATOM 934 C CA . ASP A 1 117 ? -1.863 3.849 -15.728 1.00 93.88 117 ASP A CA 1
ATOM 935 C C . ASP A 1 117 ? -0.528 3.216 -16.116 1.00 93.88 117 ASP A C 1
ATOM 937 O O . ASP A 1 117 ? -0.481 2.238 -16.867 1.00 93.88 117 ASP A O 1
ATOM 941 N N . PHE A 1 118 ? 0.570 3.729 -15.558 1.00 95.81 118 PHE A N 1
ATOM 942 C CA . PHE A 1 118 ? 1.899 3.172 -15.771 1.00 95.81 118 PHE A CA 1
ATOM 943 C C . PHE A 1 118 ? 1.998 1.711 -15.321 1.00 95.81 118 PHE A C 1
ATOM 945 O O . PHE A 1 118 ? 2.552 0.873 -16.037 1.00 95.81 118 PHE A O 1
ATOM 952 N N . SER A 1 119 ? 1.466 1.407 -14.135 1.00 97.19 119 SER A N 1
ATOM 953 C CA . SER A 1 119 ? 1.547 0.076 -13.538 1.00 97.19 119 SER A CA 1
ATOM 954 C C . SER A 1 119 ? 0.797 -0.954 -14.374 1.00 97.19 119 SER A C 1
ATOM 956 O O . SER A 1 119 ? 1.341 -2.021 -14.645 1.00 97.19 119 SER A O 1
ATOM 958 N N . TRP A 1 120 ? -0.408 -0.627 -14.847 1.00 96.00 120 TRP A N 1
ATOM 959 C CA . TRP A 1 120 ? -1.165 -1.516 -15.730 1.00 96.00 120 TRP A CA 1
ATOM 960 C C . TRP A 1 120 ? -0.569 -1.624 -17.130 1.00 96.00 120 TRP A C 1
ATOM 962 O O . TRP A 1 120 ? -0.630 -2.696 -17.731 1.00 96.00 120 TRP A O 1
ATOM 972 N N . GLU A 1 121 ? 0.034 -0.557 -17.656 1.00 96.75 121 GLU A N 1
ATOM 973 C CA . GLU A 1 121 ? 0.704 -0.634 -18.952 1.00 96.75 121 GLU A CA 1
ATOM 974 C C . GLU A 1 121 ? 1.914 -1.573 -18.908 1.00 96.75 121 GLU A C 1
ATOM 976 O O . GLU A 1 121 ? 2.141 -2.330 -19.851 1.00 96.75 121 GLU A O 1
ATOM 981 N N . PHE A 1 122 ? 2.651 -1.596 -17.795 1.00 97.94 122 PHE A N 1
ATOM 982 C CA . PHE A 1 122 ? 3.770 -2.518 -17.622 1.00 97.94 122 PHE A CA 1
ATOM 983 C C . PHE A 1 122 ? 3.335 -3.990 -17.609 1.00 97.94 122 PHE A C 1
ATOM 985 O O . PHE A 1 122 ? 4.015 -4.821 -18.203 1.00 97.94 122 PHE A O 1
ATOM 992 N N . GLU A 1 123 ? 2.181 -4.318 -17.017 1.00 97.62 123 GLU A N 1
ATOM 993 C CA . GLU A 1 123 ? 1.623 -5.685 -17.045 1.00 97.62 123 GLU A CA 1
ATOM 994 C C . GLU A 1 123 ? 1.302 -6.171 -18.468 1.00 97.62 123 GLU A C 1
ATOM 996 O O . GLU A 1 123 ? 1.184 -7.369 -18.719 1.00 97.62 123 GLU A O 1
ATOM 1001 N N . ARG A 1 124 ? 1.167 -5.247 -19.426 1.00 97.56 124 ARG A N 1
ATOM 1002 C CA . ARG A 1 124 ? 0.927 -5.566 -20.840 1.00 97.56 124 ARG A CA 1
ATOM 1003 C C . ARG A 1 124 ? 2.218 -5.804 -21.623 1.00 97.56 124 ARG A C 1
ATOM 1005 O O . ARG A 1 124 ? 2.141 -6.132 -22.808 1.00 97.56 124 ARG A O 1
ATOM 1012 N N . VAL A 1 125 ? 3.389 -5.602 -21.016 1.00 98.31 125 VAL A N 1
ATOM 1013 C CA . VAL A 1 125 ? 4.682 -5.816 -21.672 1.00 98.31 125 VAL A CA 1
ATOM 1014 C C . VAL A 1 125 ? 4.914 -7.311 -21.872 1.00 98.31 125 VAL A C 1
ATOM 1016 O O . VAL A 1 125 ? 5.137 -8.055 -20.924 1.00 98.31 125 VAL A O 1
ATOM 1019 N N . ASP A 1 126 ? 4.909 -7.720 -23.137 1.00 98.25 126 ASP A N 1
ATOM 1020 C CA . ASP A 1 126 ? 5.166 -9.090 -23.578 1.00 98.25 126 ASP A CA 1
ATOM 1021 C C . ASP A 1 126 ? 6.627 -9.232 -24.067 1.00 98.25 126 ASP A C 1
ATOM 1023 O O . ASP A 1 126 ? 6.984 -8.615 -25.084 1.00 98.25 126 ASP A O 1
ATOM 1027 N N . PRO A 1 127 ? 7.497 -9.992 -23.366 1.00 98.56 127 PRO A N 1
ATOM 1028 C CA . PRO A 1 127 ? 8.899 -10.174 -23.745 1.00 98.56 127 PRO A CA 1
ATOM 1029 C C . PRO A 1 127 ? 9.084 -10.705 -25.171 1.00 98.56 127 PRO A C 1
ATOM 1031 O O . PRO A 1 127 ? 9.994 -10.265 -25.878 1.00 98.56 127 PRO A O 1
ATOM 1034 N N . GLU A 1 128 ? 8.214 -11.601 -25.632 1.00 98.44 128 GLU A N 1
ATOM 1035 C CA . GLU A 1 128 ? 8.252 -12.168 -26.978 1.00 98.44 128 GLU A CA 1
ATOM 1036 C C . GLU A 1 128 ? 7.933 -11.122 -28.052 1.00 98.44 128 GLU A C 1
ATOM 1038 O O . GLU A 1 128 ? 8.600 -11.071 -29.093 1.00 98.44 128 GLU A O 1
ATOM 1043 N N . ALA A 1 129 ? 6.949 -10.253 -27.805 1.00 98.12 129 ALA A N 1
ATOM 1044 C CA . ALA A 1 129 ? 6.646 -9.140 -28.699 1.00 98.12 129 ALA A CA 1
ATOM 1045 C C . ALA A 1 129 ? 7.822 -8.155 -28.777 1.00 98.12 129 ALA A C 1
ATOM 1047 O O . ALA A 1 129 ? 8.223 -7.758 -29.871 1.00 98.12 129 ALA A O 1
ATOM 1048 N N . VAL A 1 130 ? 8.430 -7.815 -27.636 1.00 98.38 130 VAL A N 1
ATOM 1049 C CA . VAL A 1 130 ? 9.612 -6.938 -27.582 1.00 98.38 130 VAL A CA 1
ATOM 1050 C C . VAL A 1 130 ? 10.796 -7.555 -28.333 1.00 98.38 130 VAL A C 1
ATOM 1052 O O . VAL A 1 130 ? 11.461 -6.864 -29.107 1.00 98.38 130 VAL A O 1
ATOM 1055 N N . LEU A 1 131 ? 11.045 -8.856 -28.146 1.00 98.50 131 LEU A N 1
ATOM 1056 C CA . LEU A 1 131 ? 12.091 -9.596 -28.856 1.00 98.50 131 LEU A CA 1
ATOM 1057 C C . LEU A 1 131 ? 11.923 -9.476 -30.373 1.00 98.50 131 LEU A C 1
ATOM 1059 O O . LEU A 1 131 ? 12.892 -9.220 -31.092 1.00 98.50 131 LEU A O 1
ATOM 1063 N N . LYS A 1 132 ? 10.688 -9.660 -30.851 1.00 98.06 132 LYS A N 1
ATOM 1064 C CA . LYS A 1 132 ? 10.350 -9.575 -32.269 1.00 98.06 132 LYS A CA 1
ATOM 1065 C C . LYS A 1 132 ? 10.644 -8.182 -32.830 1.00 98.06 132 LYS A C 1
ATOM 1067 O O . LYS A 1 132 ? 11.373 -8.086 -33.814 1.00 98.06 132 LYS A O 1
ATOM 1072 N N . GLU A 1 133 ? 10.143 -7.127 -32.188 1.00 97.38 133 GLU A N 1
ATOM 1073 C CA . GLU A 1 133 ? 10.355 -5.738 -32.630 1.00 97.38 133 GLU A CA 1
ATOM 1074 C C . GLU A 1 133 ? 11.851 -5.383 -32.696 1.00 97.38 133 GLU A C 1
ATOM 1076 O O . GLU A 1 133 ? 12.330 -4.840 -33.693 1.00 97.38 133 GLU A O 1
ATOM 1081 N N . ILE A 1 134 ? 12.629 -5.762 -31.675 1.00 98.06 134 ILE A N 1
ATOM 1082 C CA . ILE A 1 134 ? 14.079 -5.515 -31.652 1.00 98.06 134 ILE A CA 1
ATOM 1083 C C . ILE A 1 134 ? 14.791 -6.269 -32.781 1.00 98.06 134 ILE A C 1
ATOM 1085 O O . ILE A 1 134 ? 15.644 -5.701 -33.468 1.00 98.06 134 ILE A O 1
ATOM 1089 N N . ASN A 1 135 ? 14.463 -7.545 -32.999 1.00 98.25 135 ASN A N 1
ATOM 1090 C CA . ASN A 1 135 ? 15.116 -8.341 -34.036 1.00 98.25 135 ASN A CA 1
ATOM 1091 C C . ASN A 1 135 ? 14.779 -7.856 -35.453 1.00 98.25 135 ASN A C 1
ATOM 1093 O O . ASN A 1 135 ? 15.661 -7.866 -36.314 1.00 98.25 135 ASN A O 1
ATOM 1097 N N . GLU A 1 136 ? 13.564 -7.357 -35.694 1.00 97.00 136 GLU A N 1
ATOM 1098 C CA . GLU A 1 136 ? 13.193 -6.736 -36.972 1.00 97.00 136 GLU A CA 1
ATOM 1099 C C . GLU A 1 136 ? 14.065 -5.505 -37.289 1.00 97.00 136 GLU A C 1
ATOM 1101 O O . GLU A 1 136 ? 14.528 -5.338 -38.421 1.00 97.00 136 GLU A O 1
ATOM 1106 N N . GLU A 1 137 ? 14.373 -4.669 -36.295 1.00 95.69 137 GLU A N 1
ATOM 1107 C CA . GLU A 1 137 ? 15.251 -3.503 -36.469 1.00 95.69 137 GLU A CA 1
ATOM 1108 C C . GLU A 1 137 ? 16.738 -3.882 -36.565 1.00 95.69 137 GLU A C 1
ATOM 1110 O O . GLU A 1 137 ? 17.501 -3.283 -37.340 1.00 95.69 137 GLU A O 1
ATOM 1115 N N . ARG A 1 138 ? 17.165 -4.913 -35.826 1.00 97.12 138 ARG A N 1
ATOM 1116 C CA . ARG A 1 138 ? 18.529 -5.459 -35.897 1.00 97.12 138 ARG A CA 1
ATOM 1117 C C . ARG A 1 138 ? 18.841 -6.089 -37.248 1.00 97.12 138 ARG A C 1
ATOM 1119 O O . ARG A 1 138 ? 19.947 -5.892 -37.755 1.00 97.12 138 ARG A O 1
ATOM 1126 N N . LEU A 1 139 ? 17.865 -6.755 -37.865 1.00 97.25 139 LEU A N 1
ATOM 1127 C CA . LEU A 1 139 ? 17.985 -7.294 -39.219 1.00 97.25 139 LEU A CA 1
ATOM 1128 C C . LEU A 1 139 ? 18.304 -6.185 -40.234 1.00 97.25 139 LEU A C 1
ATOM 1130 O O . LEU A 1 139 ? 19.195 -6.345 -41.067 1.00 97.25 139 LEU A O 1
ATOM 1134 N N . VAL A 1 140 ? 17.623 -5.038 -40.132 1.00 96.44 140 VAL A N 1
ATOM 1135 C CA . VAL A 1 140 ? 17.852 -3.876 -41.010 1.00 96.44 140 VAL A CA 1
ATOM 1136 C C . VAL A 1 140 ? 19.214 -3.226 -40.749 1.00 96.44 140 VAL A C 1
ATOM 1138 O O . VAL A 1 140 ? 19.926 -2.880 -41.691 1.00 96.44 140 VAL A O 1
ATOM 1141 N N . SER A 1 141 ? 19.602 -3.077 -39.481 1.00 96.12 141 SER A N 1
ATOM 1142 C CA . SER A 1 141 ? 20.875 -2.449 -39.092 1.00 96.12 141 SER A CA 1
ATOM 1143 C C . SER A 1 141 ? 22.101 -3.366 -39.231 1.00 96.12 141 SER A C 1
ATOM 1145 O O . SER A 1 141 ? 23.241 -2.900 -39.125 1.00 96.12 141 SER A O 1
ATOM 1147 N N . GLY A 1 142 ? 21.897 -4.663 -39.485 1.00 97.00 142 GLY A N 1
ATOM 1148 C CA . GLY A 1 142 ? 22.957 -5.663 -39.625 1.00 97.00 142 GLY A CA 1
ATOM 1149 C C . GLY A 1 142 ? 23.609 -6.074 -38.299 1.00 97.00 142 GLY A C 1
ATOM 1150 O O . GLY A 1 142 ? 24.753 -6.539 -38.293 1.00 97.00 142 GLY A O 1
ATOM 1151 N N . PHE A 1 143 ? 22.923 -5.878 -37.169 1.00 97.62 143 PHE A N 1
ATOM 1152 C CA . PHE A 1 143 ? 23.362 -6.392 -35.870 1.00 97.62 143 PHE A CA 1
ATOM 1153 C C . PHE A 1 143 ? 22.858 -7.827 -35.651 1.00 97.62 143 PHE A C 1
ATOM 1155 O O . PHE A 1 143 ? 21.804 -8.185 -36.168 1.00 97.62 143 PHE A O 1
ATOM 1162 N N . PRO A 1 144 ? 23.581 -8.665 -34.881 1.00 97.38 144 PRO A N 1
ATOM 1163 C CA . PRO A 1 144 ? 23.118 -10.014 -34.572 1.00 97.38 144 PRO A CA 1
ATOM 1164 C C . PRO A 1 144 ? 21.781 -9.998 -33.828 1.00 97.38 144 PRO A C 1
ATOM 1166 O O . PRO A 1 144 ? 21.624 -9.256 -32.850 1.00 97.38 144 PRO A O 1
ATOM 1169 N N . GLU A 1 145 ? 20.861 -10.850 -34.266 1.00 97.56 145 GLU A N 1
ATOM 1170 C CA . GLU A 1 145 ? 19.594 -11.098 -33.582 1.00 97.56 145 GLU A CA 1
ATOM 1171 C C . GLU A 1 145 ? 19.828 -11.607 -32.153 1.00 97.56 145 GLU A C 1
ATOM 1173 O O . GLU A 1 145 ? 20.799 -12.312 -31.856 1.00 97.56 145 GLU A O 1
ATOM 1178 N N . VAL A 1 146 ? 18.922 -11.235 -31.258 1.00 97.81 146 VAL A N 1
ATOM 1179 C CA . VAL A 1 146 ? 18.816 -11.812 -29.922 1.00 97.81 146 VAL A CA 1
ATOM 1180 C C . VAL A 1 146 ? 18.142 -13.171 -30.065 1.00 97.81 146 VAL A C 1
ATOM 1182 O O . VAL A 1 146 ? 17.037 -13.274 -30.591 1.00 97.81 146 VAL A O 1
ATOM 1185 N N . SER A 1 147 ? 18.829 -14.223 -29.631 1.00 94.62 147 SER A N 1
ATOM 1186 C CA . SER A 1 147 ? 18.411 -15.605 -29.879 1.00 94.62 147 SER A CA 1
ATOM 1187 C C . SER A 1 147 ? 17.442 -16.171 -28.842 1.00 94.62 147 SER A C 1
ATOM 1189 O O . SER A 1 147 ? 16.793 -17.175 -29.110 1.00 94.62 147 SER A O 1
ATOM 1191 N N . ASP A 1 148 ? 17.407 -15.590 -27.644 1.00 96.44 148 ASP A N 1
ATOM 1192 C CA . ASP A 1 148 ? 16.713 -16.135 -26.476 1.00 96.44 148 ASP A CA 1
ATOM 1193 C C . ASP A 1 148 ? 15.955 -15.009 -25.765 1.00 96.44 148 ASP A C 1
ATOM 1195 O O . ASP A 1 148 ? 16.525 -13.949 -25.485 1.00 96.44 148 ASP A O 1
ATOM 1199 N N . VAL A 1 149 ? 14.671 -15.244 -25.490 1.00 98.38 149 VAL A N 1
ATOM 1200 C CA . VAL A 1 149 ? 13.778 -14.283 -24.833 1.00 98.38 149 VAL A CA 1
ATOM 1201 C C . VAL A 1 149 ? 14.224 -13.955 -23.406 1.00 98.38 149 VAL A C 1
ATOM 1203 O O . VAL A 1 149 ? 14.022 -12.832 -22.956 1.00 98.38 149 VAL A O 1
ATOM 1206 N N . SER A 1 150 ? 14.949 -14.853 -22.732 1.00 98.38 150 SER A N 1
ATOM 1207 C CA . SER A 1 150 ? 15.457 -14.614 -21.373 1.00 98.38 150 SER A CA 1
ATOM 1208 C C . SER A 1 150 ? 16.405 -13.413 -21.276 1.00 98.38 150 SER A C 1
ATOM 1210 O O . SER A 1 150 ? 16.491 -12.766 -20.230 1.00 98.38 150 SER A O 1
ATOM 1212 N N . PHE A 1 151 ? 17.087 -13.045 -22.370 1.00 98.06 151 PHE A N 1
ATOM 1213 C CA . PHE A 1 151 ? 17.868 -11.806 -22.414 1.00 98.06 151 PHE A CA 1
ATOM 1214 C C . PHE A 1 151 ? 16.976 -10.559 -22.417 1.00 98.06 151 PHE A C 1
ATOM 1216 O O . PHE A 1 151 ? 17.351 -9.552 -21.825 1.00 98.06 151 PHE A O 1
ATOM 1223 N N . ILE A 1 152 ? 15.803 -10.623 -23.053 1.00 98.50 152 ILE A N 1
ATOM 1224 C CA . ILE A 1 152 ? 14.808 -9.545 -23.027 1.00 98.50 152 ILE A CA 1
ATOM 1225 C C . ILE A 1 152 ? 14.171 -9.454 -21.646 1.00 98.50 152 ILE A C 1
ATOM 1227 O O . ILE A 1 152 ? 14.105 -8.363 -21.091 1.00 98.50 152 ILE A O 1
ATOM 1231 N N . GLU A 1 153 ? 13.783 -10.583 -21.054 1.00 98.62 153 GLU A N 1
ATOM 1232 C CA . GLU A 1 153 ? 13.241 -10.625 -19.691 1.00 98.62 153 GLU A CA 1
ATOM 1233 C C . GLU A 1 153 ? 14.211 -10.004 -18.678 1.00 98.62 153 GLU A C 1
ATOM 1235 O O . GLU A 1 153 ? 13.805 -9.193 -17.846 1.00 98.62 153 GLU A O 1
ATOM 1240 N N . ALA A 1 154 ? 15.506 -10.325 -18.773 1.00 98.31 154 ALA A N 1
ATOM 1241 C CA . ALA A 1 154 ? 16.528 -9.754 -17.902 1.00 98.31 154 ALA A CA 1
ATOM 1242 C C . ALA A 1 154 ? 16.626 -8.225 -18.043 1.00 98.31 154 ALA A C 1
ATOM 1244 O O . ALA A 1 154 ? 16.677 -7.513 -17.039 1.00 98.31 154 ALA A O 1
ATOM 1245 N N . GLU A 1 155 ? 16.606 -7.701 -19.270 1.00 98.31 155 GLU A N 1
ATOM 1246 C CA . GLU A 1 155 ? 16.643 -6.253 -19.502 1.00 98.31 155 GLU A CA 1
ATOM 1247 C C . GLU A 1 155 ? 15.326 -5.564 -19.107 1.00 98.31 155 GLU A C 1
ATOM 1249 O O . GLU A 1 155 ? 15.359 -4.446 -18.595 1.00 98.31 155 GLU A O 1
ATOM 1254 N N . ILE A 1 156 ? 14.170 -6.225 -19.254 1.00 98.50 156 ILE A N 1
ATOM 1255 C CA . ILE A 1 156 ? 12.878 -5.736 -18.741 1.00 98.50 156 ILE A CA 1
ATOM 1256 C C . ILE A 1 156 ? 12.900 -5.673 -17.210 1.00 98.50 156 ILE A C 1
ATOM 1258 O O . ILE A 1 156 ? 12.421 -4.695 -16.641 1.00 98.50 156 ILE A O 1
ATOM 1262 N N . GLN A 1 157 ? 13.506 -6.646 -16.523 1.00 98.06 157 GLN A N 1
ATOM 1263 C CA . GLN A 1 157 ? 13.684 -6.607 -15.064 1.00 98.06 157 GLN A CA 1
ATOM 1264 C C . GLN A 1 157 ? 14.594 -5.448 -14.630 1.00 98.06 157 GLN A C 1
ATOM 1266 O O . GLN A 1 157 ? 14.259 -4.699 -13.710 1.00 98.06 157 GLN A O 1
ATOM 1271 N N . GLU A 1 158 ? 15.720 -5.229 -15.315 1.00 97.81 158 GLU A N 1
ATOM 1272 C CA . GLU A 1 158 ? 16.546 -4.030 -15.093 1.00 97.81 158 GLU A CA 1
ATOM 1273 C C . GLU A 1 158 ? 15.784 -2.744 -15.432 1.00 97.81 158 GLU A C 1
ATOM 1275 O O . GLU A 1 158 ? 16.017 -1.671 -14.848 1.00 97.81 158 GLU A O 1
ATOM 1280 N N . ARG A 1 159 ? 14.826 -2.834 -16.359 1.00 97.50 159 ARG A N 1
ATOM 1281 C CA . ARG A 1 159 ? 13.994 -1.703 -16.708 1.00 97.50 159 ARG A CA 1
ATOM 1282 C C . ARG A 1 159 ? 12.963 -1.370 -15.640 1.00 97.50 159 ARG A C 1
ATOM 1284 O O . ARG A 1 159 ? 12.923 -0.210 -15.227 1.00 97.50 159 ARG A O 1
ATOM 1291 N N . ARG A 1 160 ? 12.285 -2.378 -15.104 1.00 98.06 160 ARG A N 1
ATOM 1292 C CA . ARG A 1 160 ? 11.384 -2.309 -13.953 1.00 98.06 160 ARG A CA 1
ATOM 1293 C C . ARG A 1 160 ? 12.050 -1.669 -12.736 1.00 98.06 160 ARG A C 1
ATOM 1295 O O . ARG A 1 160 ? 11.530 -0.697 -12.206 1.00 98.06 160 ARG A O 1
ATOM 1302 N N . LYS A 1 161 ? 13.260 -2.108 -12.364 1.00 97.44 161 LYS A N 1
ATOM 1303 C CA . LYS A 1 161 ? 14.025 -1.506 -11.248 1.00 97.44 161 LYS A CA 1
ATOM 1304 C C . LYS A 1 161 ? 14.247 -0.004 -11.428 1.00 97.44 161 LYS A C 1
ATOM 1306 O O . LYS A 1 161 ? 14.160 0.771 -10.478 1.00 97.44 161 LYS A O 1
ATOM 1311 N N . TYR A 1 162 ? 14.562 0.417 -12.651 1.00 97.50 162 TYR A N 1
ATOM 1312 C CA . TYR A 1 162 ? 14.710 1.837 -12.961 1.00 97.50 162 TYR A CA 1
ATOM 1313 C C . TYR A 1 162 ? 13.378 2.579 -12.884 1.00 97.50 162 TYR A C 1
ATOM 1315 O O . TYR A 1 162 ? 13.353 3.679 -12.344 1.00 97.50 162 TYR A O 1
ATOM 1323 N N . TYR A 1 163 ? 12.289 1.980 -13.365 1.00 97.94 163 TYR A N 1
ATOM 1324 C CA . TYR A 1 163 ? 10.959 2.569 -13.252 1.00 97.94 163 TYR A CA 1
ATOM 1325 C C . TYR A 1 163 ? 10.571 2.824 -11.797 1.00 97.94 163 TYR A C 1
ATOM 1327 O O . TYR A 1 163 ? 10.293 3.968 -11.442 1.00 97.94 163 TYR A O 1
ATOM 1335 N N . SER A 1 164 ? 10.677 1.805 -10.939 1.00 97.19 164 SER A N 1
ATOM 1336 C CA . SER A 1 164 ? 10.382 1.925 -9.508 1.00 97.19 164 SER A CA 1
ATOM 1337 C C . SER A 1 164 ? 11.252 2.998 -8.849 1.00 97.19 164 SER A C 1
ATOM 1339 O O . SER A 1 164 ? 10.757 3.806 -8.068 1.00 97.19 164 SER A O 1
ATOM 1341 N N . LYS A 1 165 ? 12.537 3.090 -9.226 1.00 96.56 165 LYS A N 1
ATOM 1342 C CA . LYS A 1 165 ? 13.436 4.152 -8.748 1.00 96.56 165 LYS A CA 1
ATOM 1343 C C . LYS A 1 165 ? 12.952 5.554 -9.135 1.00 96.56 165 LYS A C 1
ATOM 1345 O O . LYS A 1 165 ? 13.023 6.461 -8.306 1.00 96.56 165 LYS A O 1
ATOM 1350 N N . ILE A 1 166 ? 12.526 5.760 -10.380 1.00 97.19 166 ILE A N 1
ATOM 1351 C CA . ILE A 1 166 ? 12.066 7.079 -10.833 1.00 97.19 166 ILE A CA 1
ATOM 1352 C C . ILE A 1 166 ? 10.743 7.444 -10.169 1.00 97.19 166 ILE A C 1
ATOM 1354 O O . ILE A 1 166 ? 10.655 8.532 -9.612 1.00 97.19 166 ILE A O 1
ATOM 1358 N N . ILE A 1 167 ? 9.768 6.532 -10.151 1.00 96.88 167 ILE A N 1
ATOM 1359 C CA . ILE A 1 167 ? 8.474 6.760 -9.491 1.00 96.88 167 ILE A CA 1
ATOM 1360 C C . ILE A 1 167 ? 8.688 7.142 -8.027 1.00 96.88 167 ILE A C 1
ATOM 1362 O O . ILE A 1 167 ? 8.162 8.154 -7.576 1.00 96.88 167 ILE A O 1
ATOM 1366 N N . LYS A 1 168 ? 9.545 6.404 -7.316 1.00 95.62 168 LYS A N 1
ATOM 1367 C CA . LYS A 1 168 ? 9.939 6.741 -5.949 1.00 95.62 168 LYS A CA 1
ATOM 1368 C C . LYS A 1 168 ? 10.542 8.141 -5.838 1.00 95.62 168 LYS A C 1
ATOM 1370 O O . LYS A 1 168 ? 10.098 8.932 -5.024 1.00 95.62 168 LYS A O 1
ATOM 1375 N N . THR A 1 169 ? 11.499 8.481 -6.704 1.00 95.25 169 THR A N 1
ATOM 1376 C CA . THR A 1 169 ? 12.122 9.819 -6.712 1.00 95.25 169 THR A CA 1
ATOM 1377 C C . THR A 1 169 ? 11.087 10.938 -6.891 1.00 95.25 169 THR A C 1
ATOM 1379 O O . THR A 1 169 ? 11.287 12.052 -6.409 1.00 95.25 169 THR A O 1
ATOM 1382 N N . VAL A 1 170 ? 9.996 10.671 -7.614 1.00 95.25 170 VAL A N 1
ATOM 1383 C CA . VAL A 1 170 ? 8.890 11.619 -7.785 1.00 95.25 170 VAL A CA 1
ATOM 1384 C C . VAL A 1 170 ? 7.983 11.647 -6.550 1.00 95.25 170 VAL A C 1
ATOM 1386 O O . VAL A 1 170 ? 7.672 12.740 -6.081 1.00 95.25 170 VAL A O 1
ATOM 1389 N N . LEU A 1 171 ? 7.631 10.487 -5.982 1.00 94.81 171 LEU A N 1
ATOM 1390 C CA . LEU A 1 171 ? 6.879 10.382 -4.722 1.00 94.81 171 LEU A CA 1
ATOM 1391 C C . LEU A 1 171 ? 7.589 11.099 -3.565 1.00 94.81 171 LEU A C 1
ATOM 1393 O O . LEU A 1 171 ? 6.938 11.811 -2.812 1.00 94.81 171 LEU A O 1
ATOM 1397 N N . ASP A 1 172 ? 8.918 11.009 -3.477 1.00 94.31 172 ASP A N 1
ATOM 1398 C CA . ASP A 1 172 ? 9.740 11.647 -2.435 1.00 94.31 172 ASP A CA 1
ATOM 1399 C C . ASP A 1 172 ? 9.683 13.189 -2.457 1.00 94.31 172 ASP A C 1
ATOM 1401 O O . ASP A 1 172 ? 10.195 13.848 -1.548 1.00 94.31 172 ASP A O 1
ATOM 1405 N N . LYS A 1 173 ? 9.079 13.792 -3.492 1.00 94.19 173 LYS A N 1
ATOM 1406 C CA . LYS A 1 173 ? 8.811 15.239 -3.536 1.00 94.19 173 LYS A CA 1
ATOM 1407 C C . LYS A 1 173 ? 7.538 15.630 -2.773 1.00 94.19 173 LYS A C 1
ATOM 1409 O O . LYS A 1 173 ? 7.361 16.815 -2.493 1.00 94.19 173 LYS A O 1
ATOM 1414 N N . LEU A 1 174 ? 6.666 14.673 -2.452 1.00 93.75 174 LEU A N 1
ATOM 1415 C CA . LEU A 1 174 ? 5.486 14.876 -1.612 1.00 93.75 174 LEU A CA 1
ATOM 1416 C C . LEU A 1 174 ? 5.866 14.919 -0.122 1.00 93.75 174 LEU A C 1
ATOM 1418 O O . LEU A 1 174 ? 6.945 14.495 0.295 1.00 93.75 174 LEU A O 1
ATOM 1422 N N . THR A 1 175 ? 4.961 15.409 0.724 1.00 95.25 175 THR A N 1
ATOM 1423 C CA . THR A 1 175 ? 5.117 15.276 2.177 1.00 95.25 175 THR A CA 1
ATOM 1424 C C . THR A 1 175 ? 4.898 13.823 2.619 1.00 95.25 175 THR A C 1
ATOM 1426 O O . THR A 1 175 ? 4.150 13.086 1.977 1.00 95.25 175 THR A O 1
ATOM 1429 N N . PRO A 1 176 ? 5.451 13.388 3.769 1.00 95.25 176 PRO A N 1
ATOM 1430 C CA . PRO A 1 176 ? 5.301 12.004 4.228 1.00 95.25 176 PRO A CA 1
ATOM 1431 C C . PRO A 1 176 ? 3.849 11.522 4.321 1.00 95.25 176 PRO A C 1
ATOM 1433 O O . PRO A 1 176 ? 3.561 10.365 4.036 1.00 95.25 176 PRO A O 1
ATOM 1436 N N . LYS A 1 177 ? 2.921 12.409 4.702 1.00 95.88 177 LYS A N 1
ATOM 1437 C CA . LYS A 1 177 ? 1.494 12.082 4.791 1.00 95.88 177 LYS A CA 1
ATOM 1438 C C . LYS A 1 177 ? 0.889 11.812 3.410 1.00 95.88 177 LYS A C 1
ATOM 1440 O O . LYS A 1 177 ? 0.134 10.860 3.264 1.00 95.88 177 LYS A O 1
ATOM 1445 N N . GLU A 1 178 ? 1.226 12.647 2.436 1.00 96.19 178 GLU A N 1
ATOM 1446 C CA . GLU A 1 178 ? 0.754 12.536 1.053 1.00 96.19 178 GLU A CA 1
ATOM 1447 C C . GLU A 1 178 ? 1.326 11.278 0.380 1.00 96.19 178 GLU A C 1
ATOM 1449 O O . GLU A 1 178 ? 0.611 10.591 -0.341 1.00 96.19 178 GLU A O 1
ATOM 1454 N N . ILE A 1 179 ? 2.576 10.901 0.690 1.00 96.62 179 ILE A N 1
ATOM 1455 C CA . ILE A 1 179 ? 3.164 9.622 0.249 1.00 96.62 179 ILE A CA 1
ATOM 1456 C C . ILE A 1 179 ? 2.334 8.444 0.769 1.00 96.62 179 ILE A C 1
ATOM 1458 O O . ILE A 1 179 ? 1.926 7.589 -0.014 1.00 96.62 179 ILE A O 1
ATOM 1462 N N . VAL A 1 180 ? 2.063 8.403 2.081 1.00 97.56 180 VAL A N 1
ATOM 1463 C CA . VAL A 1 180 ? 1.276 7.319 2.692 1.00 97.56 180 VAL A CA 1
ATOM 1464 C C . VAL A 1 180 ? -0.108 7.230 2.053 1.00 97.56 180 VAL A C 1
ATOM 1466 O O . VAL A 1 180 ? -0.520 6.143 1.656 1.00 97.56 180 VAL A O 1
ATOM 1469 N N . ASN A 1 181 ? -0.803 8.360 1.912 1.00 96.94 181 ASN A N 1
ATOM 1470 C CA . ASN A 1 181 ? -2.115 8.422 1.270 1.00 96.94 181 ASN A CA 1
ATOM 1471 C C . ASN A 1 181 ? -2.073 7.890 -0.168 1.00 96.94 181 ASN A C 1
ATOM 1473 O O . ASN A 1 181 ? -2.836 6.987 -0.494 1.00 96.94 181 ASN A O 1
ATOM 1477 N N . THR A 1 182 ? -1.152 8.402 -0.991 1.00 97.19 182 THR A N 1
ATOM 1478 C CA . THR A 1 182 ? -1.029 8.037 -2.411 1.00 97.19 182 THR A CA 1
ATOM 1479 C C . THR A 1 182 ? -0.770 6.540 -2.570 1.00 97.19 182 THR A C 1
ATOM 1481 O O . THR A 1 182 ? -1.425 5.876 -3.369 1.00 97.19 182 THR A O 1
ATOM 1484 N N . ILE A 1 183 ? 0.158 5.976 -1.787 1.00 97.88 183 ILE A N 1
ATOM 1485 C CA . ILE A 1 183 ? 0.479 4.542 -1.851 1.00 97.88 183 ILE A CA 1
ATOM 1486 C C . ILE A 1 183 ? -0.692 3.698 -1.331 1.00 97.88 183 ILE A C 1
ATOM 1488 O O . ILE A 1 183 ? -0.994 2.663 -1.924 1.00 97.88 183 ILE A O 1
ATOM 1492 N N . THR A 1 184 ? -1.364 4.134 -0.259 1.00 97.94 184 THR A N 1
ATOM 1493 C CA . THR A 1 184 ? -2.545 3.445 0.293 1.00 97.94 184 THR A CA 1
ATOM 1494 C C . THR A 1 184 ? -3.677 3.401 -0.722 1.00 97.94 184 THR A C 1
ATOM 1496 O O . THR A 1 184 ? -4.225 2.334 -0.978 1.00 97.94 184 THR A O 1
ATOM 1499 N N . GLU A 1 185 ? -3.999 4.536 -1.340 1.00 97.94 185 GLU A N 1
ATOM 1500 C CA . GLU A 1 185 ? -5.047 4.618 -2.354 1.00 97.94 185 GLU A CA 1
ATOM 1501 C C . GLU A 1 185 ? -4.701 3.771 -3.582 1.00 97.94 185 GLU A C 1
ATOM 1503 O O . GLU A 1 185 ? -5.538 3.005 -4.061 1.00 97.94 185 GLU A O 1
ATOM 1508 N N . LEU A 1 186 ? -3.448 3.839 -4.047 1.00 97.88 186 LEU A N 1
ATOM 1509 C CA . LEU A 1 186 ? -2.954 3.042 -5.166 1.00 97.88 186 LEU A CA 1
ATOM 1510 C C . LEU A 1 186 ? -3.114 1.544 -4.905 1.00 97.88 186 LEU A C 1
ATOM 1512 O O . LEU A 1 186 ? -3.698 0.842 -5.732 1.00 97.88 186 LEU A O 1
ATOM 1516 N N . VAL A 1 187 ? -2.616 1.048 -3.767 1.00 98.06 187 VAL A N 1
ATOM 1517 C CA . VAL A 1 187 ? -2.697 -0.382 -3.453 1.00 98.06 187 VAL A CA 1
ATOM 1518 C C . VAL A 1 187 ? -4.141 -0.818 -3.219 1.00 98.06 187 VAL A C 1
ATOM 1520 O O . VAL A 1 187 ? -4.536 -1.864 -3.731 1.00 98.06 187 VAL A O 1
ATOM 1523 N N . ASP A 1 188 ? -4.964 -0.014 -2.542 1.00 97.69 188 ASP A N 1
ATOM 1524 C CA . ASP A 1 188 ? -6.387 -0.301 -2.348 1.00 97.69 188 ASP A CA 1
ATOM 1525 C C . ASP A 1 188 ? -7.118 -0.441 -3.683 1.00 97.69 188 ASP A C 1
ATOM 1527 O O . ASP A 1 188 ? -7.896 -1.383 -3.866 1.00 97.69 188 ASP A O 1
ATOM 1531 N N . TRP A 1 189 ? -6.857 0.474 -4.618 1.00 97.88 189 TRP A N 1
ATOM 1532 C CA . TRP A 1 189 ? -7.508 0.490 -5.921 1.00 97.88 189 TRP A CA 1
ATOM 1533 C C . TRP A 1 189 ? -7.127 -0.729 -6.758 1.00 97.88 189 TRP A C 1
ATOM 1535 O O . TRP A 1 189 ? -8.004 -1.450 -7.235 1.00 97.88 189 TRP A O 1
ATOM 1545 N N . VAL A 1 190 ? -5.827 -1.001 -6.909 1.00 97.62 190 VAL A N 1
ATOM 1546 C CA . VAL A 1 190 ? -5.358 -2.077 -7.799 1.00 97.62 190 VAL A CA 1
ATOM 1547 C C . VAL A 1 190 ? -5.578 -3.479 -7.237 1.00 97.62 190 VAL A C 1
ATOM 1549 O O . VAL A 1 190 ? -5.566 -4.437 -8.002 1.00 97.62 190 VAL A O 1
ATOM 1552 N N . THR A 1 191 ? -5.773 -3.613 -5.922 1.00 97.69 191 THR A N 1
ATOM 1553 C CA . THR A 1 191 ? -5.970 -4.912 -5.255 1.00 97.69 191 THR A CA 1
ATOM 1554 C C . THR A 1 191 ? -7.396 -5.129 -4.749 1.00 97.69 191 THR A C 1
ATOM 1556 O O . THR A 1 191 ? -7.661 -6.132 -4.085 1.00 97.69 191 THR A O 1
ATOM 1559 N N . ASN A 1 192 ? -8.327 -4.198 -4.999 1.00 96.62 192 ASN A N 1
ATOM 1560 C CA . ASN A 1 192 ? -9.673 -4.225 -4.413 1.00 96.62 192 ASN A CA 1
ATOM 1561 C C . ASN A 1 192 ? -9.619 -4.388 -2.876 1.00 96.62 192 ASN A C 1
ATOM 1563 O O . ASN A 1 192 ? -10.240 -5.289 -2.302 1.00 96.62 192 ASN A O 1
ATOM 1567 N N . LYS A 1 193 ? -8.830 -3.531 -2.212 1.00 94.75 193 LYS A N 1
ATOM 1568 C CA . LYS A 1 193 ? -8.553 -3.569 -0.761 1.00 94.75 193 LYS A CA 1
ATOM 1569 C C . LYS A 1 193 ? -7.978 -4.911 -0.296 1.00 94.75 193 LYS A C 1
ATOM 1571 O O . LYS A 1 193 ? -8.455 -5.524 0.660 1.00 94.75 193 LYS A O 1
ATOM 1576 N N . GLY A 1 194 ? -6.989 -5.412 -1.029 1.00 95.19 194 GLY A N 1
ATOM 1577 C CA . GLY A 1 194 ? -6.263 -6.636 -0.705 1.00 95.19 194 GLY A CA 1
ATOM 1578 C C . GLY A 1 194 ? -6.979 -7.939 -1.069 1.00 95.19 194 GLY A C 1
ATOM 1579 O O . GLY A 1 194 ? -6.551 -9.002 -0.636 1.00 95.19 194 GLY A O 1
ATOM 1580 N N . ARG A 1 195 ? -8.076 -7.890 -1.833 1.00 94.44 195 ARG A N 1
ATOM 1581 C CA . ARG A 1 195 ? -8.868 -9.077 -2.212 1.00 94.44 195 ARG A CA 1
ATOM 1582 C C . ARG A 1 195 ? -8.409 -9.730 -3.511 1.00 94.44 195 ARG A C 1
ATOM 1584 O O . ARG A 1 195 ? -8.720 -10.896 -3.746 1.00 94.44 195 ARG A O 1
ATOM 1591 N N . GLU A 1 196 ? -7.720 -8.977 -4.353 1.00 96.56 196 GLU A N 1
ATOM 1592 C CA . GLU A 1 196 ? -7.263 -9.372 -5.681 1.00 96.56 196 GLU A CA 1
ATOM 1593 C C . GLU A 1 196 ? -5.776 -9.051 -5.838 1.00 96.56 196 GLU A C 1
ATOM 1595 O O . GLU A 1 196 ? -5.249 -8.167 -5.163 1.00 96.56 196 GLU A O 1
ATOM 1600 N N . GLN A 1 197 ? -5.092 -9.769 -6.730 1.00 96.06 197 GLN A N 1
ATOM 1601 C CA . GLN A 1 197 ? -3.703 -9.459 -7.061 1.00 96.06 197 GLN A CA 1
ATOM 1602 C C . GLN A 1 197 ? -3.632 -8.194 -7.920 1.00 96.06 197 GLN A C 1
ATOM 1604 O O . GLN A 1 197 ? -4.424 -8.024 -8.844 1.00 96.06 197 GLN A O 1
ATOM 1609 N N . GLY A 1 198 ? -2.668 -7.334 -7.610 1.00 95.88 198 GLY A N 1
ATOM 1610 C CA . GLY A 1 198 ? -2.388 -6.100 -8.333 1.00 95.88 198 GLY A CA 1
ATOM 1611 C C . GLY A 1 198 ? -1.108 -6.178 -9.174 1.00 95.88 198 GLY A C 1
ATOM 1612 O O . GLY A 1 198 ? -0.410 -7.196 -9.156 1.00 95.88 198 GLY A O 1
ATOM 1613 N N . PRO A 1 199 ? -0.777 -5.090 -9.891 1.00 97.56 199 PRO A N 1
ATOM 1614 C CA . PRO A 1 199 ? 0.426 -4.991 -10.704 1.00 97.56 199 PRO A CA 1
ATOM 1615 C C . PRO A 1 199 ? 1.709 -5.138 -9.892 1.00 97.56 199 PRO A C 1
ATOM 1617 O O . PRO A 1 199 ? 1.856 -4.602 -8.789 1.00 97.56 199 PRO A O 1
ATOM 1620 N N . ILE A 1 200 ? 2.697 -5.776 -10.503 1.00 96.88 200 ILE A N 1
ATOM 1621 C CA . ILE A 1 200 ? 3.970 -6.116 -9.884 1.00 96.88 200 ILE A CA 1
ATOM 1622 C C . ILE A 1 200 ? 4.802 -4.871 -9.533 1.00 96.88 200 ILE A C 1
ATOM 1624 O O . ILE A 1 200 ? 5.609 -4.891 -8.604 1.00 96.88 200 ILE A O 1
ATOM 1628 N N . LEU A 1 201 ? 4.607 -3.767 -10.258 1.00 97.12 201 LEU A N 1
ATOM 1629 C CA . LEU A 1 201 ? 5.246 -2.484 -9.960 1.00 97.12 201 LEU A CA 1
ATOM 1630 C C . LEU A 1 201 ? 4.718 -1.848 -8.677 1.00 97.12 201 LEU A C 1
ATOM 1632 O O . LEU A 1 201 ? 5.507 -1.290 -7.922 1.00 97.12 201 LEU A O 1
ATOM 1636 N N . VAL A 1 202 ? 3.416 -1.958 -8.398 1.00 98.00 202 VAL A N 1
ATOM 1637 C CA . VAL A 1 202 ? 2.846 -1.423 -7.154 1.00 98.00 202 VAL A CA 1
ATOM 1638 C C . VAL A 1 202 ? 3.442 -2.158 -5.958 1.00 98.00 202 VAL A C 1
ATOM 1640 O O . VAL A 1 202 ? 3.808 -1.522 -4.974 1.00 98.00 202 VAL A O 1
ATOM 1643 N N . TYR A 1 203 ? 3.653 -3.472 -6.069 1.00 98.00 203 TYR A N 1
ATOM 1644 C CA . TYR A 1 203 ? 4.344 -4.238 -5.031 1.00 98.00 203 TYR A CA 1
ATOM 1645 C C . TYR A 1 203 ? 5.781 -3.772 -4.794 1.00 98.00 203 TYR A C 1
ATOM 1647 O O . TYR A 1 203 ? 6.148 -3.592 -3.639 1.00 98.00 203 TYR A O 1
ATOM 1655 N N . ASP A 1 204 ? 6.565 -3.481 -5.839 1.00 97.69 204 ASP A N 1
ATOM 1656 C CA . ASP A 1 204 ? 7.917 -2.928 -5.647 1.00 97.69 204 ASP A CA 1
ATOM 1657 C C . ASP A 1 204 ? 7.902 -1.584 -4.912 1.00 97.69 204 ASP A C 1
ATOM 1659 O O . ASP A 1 204 ? 8.812 -1.286 -4.136 1.00 97.69 204 ASP A O 1
ATOM 1663 N N . LEU A 1 205 ? 6.897 -0.748 -5.192 1.00 97.56 205 LEU A N 1
ATOM 1664 C CA . LEU A 1 205 ? 6.749 0.548 -4.539 1.00 97.56 205 LEU A CA 1
ATOM 1665 C C . LEU A 1 205 ? 6.399 0.375 -3.062 1.00 97.56 205 LEU A C 1
ATOM 1667 O O . LEU A 1 205 ? 7.032 1.021 -2.228 1.00 97.56 205 LEU A O 1
ATOM 1671 N N . VAL A 1 206 ? 5.462 -0.522 -2.729 1.00 98.25 206 VAL A N 1
ATOM 1672 C CA . VAL A 1 206 ? 5.130 -0.825 -1.328 1.00 98.25 206 VAL A CA 1
ATOM 1673 C C . VAL A 1 206 ? 6.321 -1.451 -0.603 1.00 98.25 206 VAL A C 1
ATOM 1675 O O . VAL A 1 206 ? 6.634 -1.024 0.502 1.00 98.25 206 VAL A O 1
ATOM 1678 N N . ASP A 1 207 ? 7.033 -2.391 -1.225 1.00 97.62 207 ASP A N 1
ATOM 1679 C CA . ASP A 1 207 ? 8.196 -3.042 -0.613 1.00 97.62 207 ASP A CA 1
ATOM 1680 C C . ASP A 1 207 ? 9.341 -2.026 -0.389 1.00 97.62 207 ASP A C 1
ATOM 1682 O O . ASP A 1 207 ? 10.013 -2.043 0.642 1.00 97.62 207 ASP A O 1
ATOM 1686 N N . SER A 1 208 ? 9.556 -1.076 -1.313 1.00 96.44 208 SER A N 1
ATOM 1687 C CA . SER A 1 208 ? 10.510 0.020 -1.082 1.00 96.44 208 SER A CA 1
ATOM 1688 C C . SER A 1 208 ? 10.040 0.987 0.003 1.00 96.44 208 SER A C 1
ATOM 1690 O O . SER A 1 208 ? 10.886 1.541 0.706 1.00 96.44 208 SER A O 1
ATOM 1692 N N . TYR A 1 209 ? 8.739 1.250 0.091 1.00 97.56 209 TYR A N 1
ATOM 1693 C CA . TYR A 1 209 ? 8.155 2.107 1.115 1.00 97.56 209 TYR A CA 1
ATOM 1694 C C . TYR A 1 209 ? 8.286 1.478 2.506 1.00 97.56 209 TYR A C 1
ATOM 1696 O O . TYR A 1 209 ? 8.674 2.161 3.449 1.00 97.56 209 TYR A O 1
ATOM 1704 N N . GLU A 1 210 ? 8.044 0.171 2.631 1.00 97.88 210 GLU A N 1
ATOM 1705 C CA . GLU A 1 210 ? 8.176 -0.585 3.881 1.00 97.88 210 GLU A CA 1
ATOM 1706 C C . GLU A 1 210 ? 9.577 -0.437 4.485 1.00 97.88 210 GLU A C 1
ATOM 1708 O O . GLU A 1 210 ? 9.713 -0.134 5.672 1.00 97.88 210 GLU A O 1
ATOM 1713 N N . ILE A 1 211 ? 10.621 -0.539 3.654 1.00 97.12 211 ILE A N 1
ATOM 1714 C CA . ILE A 1 211 ? 12.015 -0.353 4.085 1.00 97.12 211 ILE A CA 1
ATOM 1715 C C . ILE A 1 211 ? 12.228 1.024 4.736 1.00 97.12 211 ILE A C 1
ATOM 1717 O O . ILE A 1 211 ? 12.961 1.137 5.718 1.00 97.12 211 ILE A O 1
ATOM 1721 N N . GLU A 1 212 ? 11.604 2.074 4.206 1.00 95.88 212 GLU A N 1
ATOM 1722 C CA . GLU A 1 212 ? 11.741 3.441 4.723 1.00 95.88 212 GLU A CA 1
ATOM 1723 C C . GLU A 1 212 ? 10.839 3.706 5.929 1.00 95.88 212 GLU A C 1
ATOM 1725 O O . GLU A 1 212 ? 11.225 4.422 6.856 1.00 95.88 212 GLU A O 1
ATOM 1730 N N . ALA A 1 213 ? 9.658 3.092 5.950 1.00 97.00 213 ALA A N 1
ATOM 1731 C CA . ALA A 1 213 ? 8.713 3.178 7.051 1.00 97.00 213 ALA A CA 1
ATOM 1732 C C . ALA A 1 213 ? 9.200 2.436 8.308 1.00 97.00 213 ALA A C 1
ATOM 1734 O O . ALA A 1 213 ? 8.773 2.777 9.415 1.00 97.00 213 ALA A O 1
ATOM 1735 N N . GLN A 1 214 ? 10.114 1.468 8.169 1.00 96.88 214 GLN A N 1
ATOM 1736 C CA . GLN A 1 214 ? 10.551 0.586 9.254 1.00 96.88 214 GLN A CA 1
ATOM 1737 C C . GLN A 1 214 ? 10.995 1.338 10.516 1.00 96.88 214 GLN A C 1
ATOM 1739 O O . GLN A 1 214 ? 10.580 0.987 11.618 1.00 96.88 214 GLN A O 1
ATOM 1744 N N . GLU A 1 215 ? 11.793 2.407 10.388 1.00 97.62 215 GLU A N 1
ATOM 1745 C CA . GLU A 1 215 ? 12.270 3.157 11.562 1.00 97.62 215 GLU A CA 1
ATOM 1746 C C . GLU A 1 215 ? 11.104 3.767 12.358 1.00 97.62 215 GLU A C 1
ATOM 1748 O O . GLU A 1 215 ? 11.095 3.742 13.597 1.00 97.62 215 GLU A O 1
ATOM 1753 N N . PHE A 1 216 ? 10.108 4.306 11.650 1.00 97.94 216 PHE A N 1
ATOM 1754 C CA . PHE A 1 216 ? 8.906 4.855 12.263 1.00 97.94 216 PHE A CA 1
ATOM 1755 C C . PHE A 1 216 ? 8.074 3.751 12.920 1.00 97.94 216 PHE A C 1
ATOM 1757 O O . PHE A 1 216 ? 7.709 3.888 14.091 1.00 97.94 216 PHE A O 1
ATOM 1764 N N . LEU A 1 217 ? 7.825 2.651 12.204 1.00 98.44 217 LEU A N 1
ATOM 1765 C CA . LEU A 1 217 ? 7.021 1.529 12.691 1.00 98.44 217 LEU A CA 1
ATOM 1766 C C . LEU A 1 217 ? 7.643 0.893 13.942 1.00 98.44 217 LEU A C 1
ATOM 1768 O O . LEU A 1 217 ? 6.945 0.724 14.941 1.00 98.44 217 LEU A O 1
ATOM 1772 N N . ASP A 1 218 ? 8.958 0.660 13.952 1.00 98.25 218 ASP A N 1
ATOM 1773 C CA . ASP A 1 218 ? 9.693 0.119 15.104 1.00 98.25 218 ASP A CA 1
ATOM 1774 C C . ASP A 1 218 ? 9.650 1.059 16.316 1.00 98.25 218 ASP A C 1
ATOM 1776 O O . ASP A 1 218 ? 9.667 0.646 17.483 1.00 98.25 218 ASP A O 1
ATOM 1780 N N . LYS A 1 219 ? 9.683 2.372 16.074 1.00 98.38 219 LYS A N 1
ATOM 1781 C CA . LYS A 1 219 ? 9.590 3.377 17.136 1.00 98.38 219 LYS A CA 1
ATOM 1782 C C . LYS A 1 219 ? 8.185 3.424 17.728 1.00 98.38 219 LYS A C 1
ATOM 1784 O O . LYS A 1 219 ? 8.053 3.432 18.953 1.00 98.38 219 LYS A O 1
ATOM 1789 N N . GLU A 1 220 ? 7.159 3.442 16.889 1.00 98.12 220 GLU A N 1
ATOM 1790 C CA . GLU A 1 220 ? 5.773 3.467 17.343 1.00 98.12 220 GLU A CA 1
ATOM 1791 C C . GLU A 1 220 ? 5.366 2.141 18.003 1.00 98.12 220 GLU A C 1
ATOM 1793 O O . GLU A 1 220 ? 4.714 2.177 19.044 1.00 98.12 220 GLU A O 1
ATOM 1798 N N . GLU A 1 221 ? 5.848 0.985 17.534 1.00 98.50 221 GLU A N 1
ATOM 1799 C CA . GLU A 1 221 ? 5.657 -0.302 18.221 1.00 98.50 221 GLU A CA 1
ATOM 1800 C C . GLU A 1 221 ? 6.232 -0.268 19.648 1.00 98.50 221 GLU A C 1
ATOM 1802 O O . GLU A 1 221 ? 5.568 -0.662 20.612 1.00 98.50 221 GLU A O 1
ATOM 1807 N N . ARG A 1 222 ? 7.443 0.279 19.828 1.00 98.56 222 ARG A N 1
ATOM 1808 C CA . ARG A 1 222 ? 8.027 0.474 21.168 1.00 98.56 222 ARG A CA 1
ATOM 1809 C C . ARG A 1 222 ? 7.173 1.399 22.038 1.00 98.56 222 ARG A C 1
ATOM 1811 O O . ARG A 1 222 ? 7.004 1.124 23.227 1.00 98.56 222 ARG A O 1
ATOM 1818 N N . ASN A 1 223 ? 6.618 2.468 21.469 1.00 98.38 223 ASN A N 1
ATOM 1819 C CA . ASN A 1 223 ? 5.718 3.375 22.187 1.00 98.38 223 ASN A CA 1
ATOM 1820 C C . ASN A 1 223 ? 4.419 2.670 22.608 1.00 98.38 223 ASN A C 1
ATOM 1822 O O . ASN A 1 223 ? 3.990 2.817 23.755 1.00 98.38 223 ASN A O 1
ATOM 1826 N N . ILE A 1 224 ? 3.833 1.865 21.717 1.00 98.81 224 ILE A N 1
ATOM 1827 C CA . ILE A 1 224 ? 2.659 1.026 21.991 1.00 98.81 224 ILE A CA 1
ATOM 1828 C C . ILE A 1 224 ? 2.962 0.081 23.151 1.00 98.81 224 ILE A C 1
ATOM 1830 O O . ILE A 1 224 ? 2.211 0.056 24.126 1.00 98.81 224 ILE A O 1
ATOM 1834 N N . LYS A 1 225 ? 4.094 -0.629 23.105 1.00 98.81 225 LYS A N 1
ATOM 1835 C CA . LYS A 1 225 ? 4.513 -1.546 24.169 1.00 98.81 225 LYS A CA 1
ATOM 1836 C C . LYS A 1 225 ? 4.630 -0.847 25.527 1.00 98.81 225 LYS A C 1
ATOM 1838 O O . LYS A 1 225 ? 4.070 -1.323 26.512 1.00 98.81 225 LYS A O 1
ATOM 1843 N N . LEU A 1 226 ? 5.284 0.315 25.580 1.00 98.56 226 LEU A N 1
ATOM 1844 C CA . LEU A 1 226 ? 5.415 1.097 26.816 1.00 98.56 226 LEU A CA 1
ATOM 1845 C C . LEU A 1 226 ? 4.060 1.583 27.357 1.00 98.56 226 LEU A C 1
ATOM 18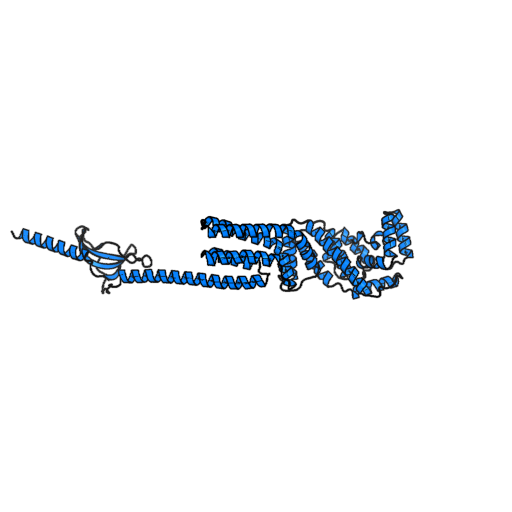47 O O . LEU A 1 226 ? 3.860 1.630 28.573 1.00 98.56 226 LEU A O 1
ATOM 1851 N N . LEU A 1 227 ? 3.125 1.962 26.480 1.00 98.69 227 LEU A N 1
ATOM 1852 C CA . LEU A 1 227 ? 1.770 2.345 26.883 1.00 98.69 227 LEU A CA 1
ATOM 1853 C C . LEU A 1 227 ? 0.989 1.147 27.425 1.00 98.69 227 LEU A C 1
ATOM 1855 O O . LEU A 1 227 ? 0.355 1.277 28.472 1.00 98.69 227 LEU A O 1
ATOM 1859 N N . VAL A 1 228 ? 1.078 -0.009 26.764 1.00 98.75 228 VAL A N 1
ATOM 1860 C CA . VAL A 1 228 ? 0.465 -1.266 27.215 1.00 98.75 228 VAL A CA 1
ATOM 1861 C C . VAL A 1 228 ? 0.968 -1.639 28.611 1.00 98.75 228 VAL A C 1
ATOM 1863 O O . VAL A 1 228 ? 0.157 -1.812 29.522 1.00 98.75 228 VAL A O 1
ATOM 1866 N N . GLU A 1 229 ? 2.287 -1.661 28.822 1.00 98.44 229 GLU A N 1
ATOM 1867 C CA . GLU A 1 229 ? 2.903 -1.943 30.127 1.00 98.44 229 GLU A CA 1
ATOM 1868 C C . GLU A 1 229 ? 2.426 -0.958 31.207 1.00 98.44 229 GLU A C 1
ATOM 1870 O O . GLU A 1 229 ? 2.065 -1.352 32.318 1.00 98.44 229 GLU A O 1
ATOM 1875 N N . ARG A 1 230 ? 2.347 0.337 30.880 1.00 98.25 230 ARG A N 1
ATOM 1876 C CA . ARG A 1 230 ? 1.875 1.356 31.826 1.00 98.25 230 ARG A CA 1
ATOM 1877 C C . ARG A 1 230 ? 0.400 1.173 32.186 1.00 98.25 230 ARG A C 1
ATOM 1879 O O . ARG A 1 230 ? 0.036 1.396 33.345 1.00 98.25 230 ARG A O 1
ATOM 1886 N N . ILE A 1 231 ? -0.451 0.810 31.222 1.00 98.50 231 ILE A N 1
ATOM 1887 C CA . ILE A 1 231 ? -1.876 0.545 31.466 1.00 98.50 231 ILE A CA 1
ATOM 1888 C C . ILE A 1 231 ? -2.032 -0.690 32.355 1.00 98.50 231 ILE A C 1
ATOM 1890 O O . ILE A 1 231 ? -2.795 -0.606 33.315 1.00 98.50 231 ILE A O 1
ATOM 1894 N N . HIS A 1 232 ? -1.277 -1.767 32.106 1.00 97.50 232 HIS A N 1
ATOM 1895 C CA . HIS A 1 232 ? -1.243 -2.953 32.973 1.00 97.50 232 HIS A CA 1
ATOM 1896 C C . HIS A 1 232 ? -0.948 -2.580 34.428 1.00 97.50 232 HIS A C 1
ATOM 1898 O O . HIS A 1 232 ? -1.779 -2.800 35.306 1.00 97.50 232 HIS A O 1
ATOM 1904 N N . VAL A 1 233 ? 0.178 -1.903 34.674 1.00 97.62 233 VAL A N 1
ATOM 1905 C CA . VAL A 1 233 ? 0.556 -1.484 36.034 1.00 97.62 233 VAL A CA 1
ATOM 1906 C C . VAL A 1 233 ? -0.517 -0.589 36.659 1.00 97.62 233 VAL A C 1
ATOM 1908 O O . VAL A 1 233 ? -0.876 -0.746 37.824 1.00 97.62 233 VAL A O 1
ATOM 1911 N N . SER A 1 234 ? -1.075 0.347 35.889 1.00 97.44 234 SER A N 1
ATOM 1912 C CA . SER A 1 234 ? -2.075 1.285 36.408 1.00 97.44 234 SER A CA 1
ATOM 1913 C C . SER A 1 234 ? -3.395 0.604 36.769 1.00 97.44 234 SER A C 1
ATOM 1915 O O . SER A 1 234 ? -4.037 1.003 37.744 1.00 97.44 234 SER A O 1
ATOM 1917 N N . VAL A 1 235 ? -3.821 -0.401 36.000 1.00 97.31 235 VAL A N 1
ATOM 1918 C CA . VAL A 1 235 ? -5.048 -1.138 36.311 1.00 97.31 235 VAL A CA 1
ATOM 1919 C C . VAL A 1 235 ? -4.833 -2.077 37.503 1.00 97.31 235 VAL A C 1
ATOM 1921 O O . VAL A 1 235 ? -5.672 -2.093 38.404 1.00 97.31 235 VAL A O 1
ATOM 1924 N N . ASP A 1 236 ? -3.671 -2.732 37.595 1.00 96.31 236 ASP A N 1
ATOM 1925 C CA . ASP A 1 236 ? -3.297 -3.606 38.717 1.00 96.31 236 ASP A CA 1
ATOM 1926 C C . ASP A 1 236 ? -3.224 -2.848 40.045 1.00 96.31 236 ASP A C 1
ATOM 1928 O O . ASP A 1 236 ? -3.732 -3.298 41.076 1.00 96.31 236 ASP A O 1
ATOM 1932 N N . GLU A 1 237 ? -2.674 -1.634 40.012 1.00 97.00 237 GLU A N 1
ATOM 1933 C CA . GLU A 1 237 ? -2.629 -0.726 41.159 1.00 97.00 237 GLU A CA 1
ATOM 1934 C C . GLU A 1 237 ? -3.969 -0.025 41.445 1.00 97.00 237 GLU A C 1
ATOM 1936 O O . GLU A 1 237 ? -4.042 0.827 42.336 1.00 97.00 237 GLU A O 1
ATOM 1941 N N . LYS A 1 238 ? -5.038 -0.359 40.708 1.00 95.81 238 LYS A N 1
ATOM 1942 C CA . LYS A 1 238 ? -6.390 0.206 40.858 1.00 95.81 238 LYS A CA 1
ATOM 1943 C C . LYS A 1 238 ? -6.398 1.736 40.805 1.00 95.81 238 LYS A C 1
ATOM 1945 O O . LYS A 1 238 ? -7.084 2.397 41.592 1.00 95.81 238 LYS A O 1
ATOM 1950 N N . LYS A 1 239 ? -5.616 2.314 39.887 1.00 95.50 239 LYS A N 1
ATOM 1951 C CA . LYS A 1 239 ? -5.620 3.762 39.642 1.00 95.50 239 LYS A CA 1
ATOM 1952 C C . LYS A 1 239 ? -7.014 4.238 39.199 1.00 95.50 239 LYS A C 1
ATOM 1954 O O . LYS A 1 239 ? -7.810 3.440 38.704 1.00 95.50 239 LYS A O 1
ATOM 1959 N N . PRO A 1 240 ? -7.324 5.541 39.348 1.00 95.88 240 PRO A N 1
ATOM 1960 C CA . PRO A 1 240 ? -8.626 6.079 38.966 1.00 95.88 240 PRO A CA 1
ATOM 1961 C C . PRO A 1 240 ? -8.974 5.832 37.495 1.00 95.88 240 PRO A C 1
ATOM 1963 O O . PRO A 1 240 ? -8.141 6.025 36.609 1.00 95.88 240 PRO A O 1
ATOM 1966 N N . ASP A 1 241 ? -10.243 5.517 37.227 1.00 93.75 241 ASP A N 1
ATOM 1967 C CA . ASP A 1 241 ? -10.730 5.226 35.872 1.00 93.75 241 ASP A CA 1
ATOM 1968 C C . ASP A 1 241 ? -10.532 6.391 34.895 1.00 93.75 241 ASP A C 1
ATOM 1970 O O . ASP A 1 241 ? -10.320 6.154 33.711 1.00 93.75 241 ASP A O 1
ATOM 1974 N N . SER A 1 242 ? -10.530 7.641 35.367 1.00 95.00 242 SER A N 1
ATOM 1975 C CA . SER A 1 242 ? -10.235 8.808 34.527 1.00 95.00 242 SER A CA 1
ATOM 1976 C C . SER A 1 242 ? -8.813 8.788 33.959 1.00 95.00 242 SER A C 1
ATOM 1978 O O . SER A 1 242 ? -8.614 9.172 32.808 1.00 95.00 242 SER A O 1
ATOM 1980 N N . LEU A 1 243 ? -7.835 8.316 34.738 1.00 95.25 243 LEU A N 1
ATOM 1981 C CA . LEU A 1 243 ? -6.452 8.165 34.292 1.00 95.25 243 LEU A CA 1
ATOM 1982 C C . LEU A 1 243 ? -6.331 6.999 33.305 1.00 95.25 243 LEU A C 1
ATOM 1984 O O . LEU A 1 243 ? -5.721 7.154 32.249 1.00 95.25 243 LEU A O 1
ATOM 1988 N N . LEU A 1 244 ? -6.976 5.865 33.607 1.00 96.62 244 LEU A N 1
ATOM 1989 C CA . LEU A 1 244 ? -7.024 4.715 32.699 1.00 96.62 244 LEU A CA 1
ATOM 1990 C C . LEU A 1 244 ? -7.638 5.097 31.347 1.00 96.62 244 LEU A C 1
ATOM 1992 O O . LEU A 1 244 ? -7.073 4.767 30.310 1.00 96.62 244 LEU A O 1
ATOM 1996 N N . ALA A 1 245 ? -8.735 5.860 31.342 1.00 97.56 245 ALA A N 1
ATOM 1997 C CA . ALA A 1 245 ? -9.373 6.332 30.116 1.00 97.56 245 ALA A CA 1
ATOM 1998 C C . ALA A 1 245 ? -8.425 7.177 29.251 1.00 97.56 245 ALA A C 1
ATOM 2000 O O . ALA A 1 245 ? -8.380 6.993 28.036 1.00 97.56 245 ALA A O 1
ATOM 2001 N N . GLN A 1 246 ? -7.656 8.088 29.859 1.00 98.00 246 GLN A N 1
ATOM 2002 C CA . GLN A 1 246 ? -6.672 8.900 29.134 1.00 98.00 246 GLN A CA 1
ATOM 2003 C C . GLN A 1 246 ? -5.592 8.026 28.491 1.00 98.00 246 GLN A C 1
ATOM 2005 O O . GLN A 1 246 ? -5.290 8.197 27.313 1.00 98.00 246 GLN A O 1
ATOM 2010 N N . MET A 1 247 ? -5.060 7.060 29.238 1.00 98.12 247 MET A N 1
ATOM 2011 C CA . MET A 1 247 ? -4.004 6.171 28.753 1.00 98.12 247 MET A CA 1
ATOM 2012 C C . MET A 1 247 ? -4.499 5.220 27.658 1.00 98.12 247 MET A C 1
ATOM 2014 O O . MET A 1 247 ? -3.818 5.047 26.654 1.00 98.12 247 MET A O 1
ATOM 2018 N N . VAL A 1 248 ? -5.704 4.660 27.804 1.00 98.38 248 VAL A N 1
ATOM 2019 C CA . VAL A 1 248 ? -6.344 3.818 26.778 1.00 98.38 248 VAL A CA 1
ATOM 2020 C C . VAL A 1 248 ? -6.617 4.622 25.505 1.00 98.38 248 VAL A C 1
ATOM 2022 O O . VAL A 1 248 ? -6.363 4.137 24.407 1.00 98.38 248 VAL A O 1
ATOM 2025 N N . ASN A 1 249 ? -7.087 5.868 25.625 1.00 98.38 249 ASN A N 1
ATOM 2026 C CA . ASN A 1 249 ? -7.280 6.741 24.463 1.00 98.38 249 ASN A CA 1
ATOM 2027 C C . ASN A 1 249 ? -5.956 7.066 23.768 1.00 98.38 249 ASN A C 1
ATOM 2029 O O . ASN A 1 249 ? -5.905 7.078 22.541 1.00 98.38 249 ASN A O 1
ATOM 2033 N N . GLN A 1 250 ? -4.894 7.306 24.541 1.00 98.56 250 GLN A N 1
ATOM 2034 C CA . GLN A 1 250 ? -3.561 7.526 23.994 1.00 98.56 250 GLN A CA 1
ATOM 2035 C C . GLN A 1 250 ? -3.060 6.284 23.250 1.00 98.56 250 GLN A C 1
ATOM 2037 O O . GLN A 1 250 ? -2.615 6.420 22.118 1.00 98.56 250 GLN A O 1
ATOM 2042 N N . LEU A 1 251 ? -3.200 5.088 23.835 1.00 98.75 251 LEU A N 1
ATOM 2043 C CA . LEU A 1 251 ? -2.854 3.825 23.177 1.00 98.75 251 LEU A CA 1
ATOM 2044 C C . LEU A 1 251 ? -3.597 3.663 21.848 1.00 98.75 251 LEU A C 1
ATOM 2046 O O . LEU A 1 251 ? -2.970 3.390 20.834 1.00 98.75 251 LEU A O 1
ATOM 2050 N N . ILE A 1 252 ? -4.916 3.873 21.845 1.00 98.75 252 ILE A N 1
ATOM 2051 C CA . ILE A 1 252 ? -5.738 3.794 20.630 1.00 98.75 252 ILE A CA 1
ATOM 2052 C C . ILE A 1 252 ? -5.215 4.744 19.552 1.00 98.75 252 ILE A C 1
ATOM 2054 O O . ILE A 1 252 ? -5.080 4.339 18.403 1.00 98.75 252 ILE A O 1
ATOM 2058 N N . GLN A 1 253 ? -4.896 5.989 19.912 1.00 98.62 253 GLN A N 1
ATOM 2059 C CA . GLN A 1 253 ? -4.378 6.950 18.943 1.00 98.62 253 GLN A CA 1
ATOM 2060 C C . GLN A 1 253 ? -2.998 6.543 18.414 1.00 98.62 253 GLN A C 1
ATOM 2062 O O . GLN A 1 253 ? -2.752 6.670 17.221 1.00 98.62 253 GLN A O 1
ATOM 2067 N N . THR A 1 254 ? -2.112 6.036 19.274 1.00 98.69 254 THR A N 1
ATOM 2068 C CA . THR A 1 254 ? -0.790 5.545 18.863 1.00 98.69 254 THR A CA 1
ATOM 2069 C C . THR A 1 254 ? -0.912 4.355 17.909 1.00 98.69 254 THR A C 1
ATOM 2071 O O . THR A 1 254 ? -0.245 4.344 16.882 1.00 98.69 254 THR A O 1
ATOM 2074 N N . VAL A 1 255 ? -1.815 3.404 18.175 1.00 98.81 255 VAL A N 1
ATOM 2075 C CA . VAL A 1 255 ? -2.061 2.268 17.270 1.00 98.81 255 VAL A CA 1
ATOM 2076 C C . VAL A 1 255 ? -2.629 2.738 15.929 1.00 98.81 255 VAL A C 1
ATOM 2078 O O . VAL A 1 255 ? -2.147 2.298 14.896 1.00 98.81 255 VAL A O 1
ATOM 2081 N N . LYS A 1 256 ? -3.576 3.686 15.916 1.00 98.69 256 LYS A N 1
ATOM 2082 C CA . LYS A 1 256 ? -4.100 4.264 14.663 1.00 98.69 256 LYS A CA 1
ATOM 2083 C C . LYS A 1 256 ? -3.044 5.029 13.860 1.00 98.69 256 LYS A C 1
ATOM 2085 O O . LYS A 1 256 ? -3.081 5.025 12.638 1.00 98.69 256 LYS A O 1
ATOM 2090 N N . ASN A 1 257 ? -2.108 5.699 14.529 1.00 98.19 257 ASN A N 1
ATOM 2091 C CA . ASN A 1 257 ? -1.009 6.386 13.848 1.00 98.19 257 ASN A CA 1
ATOM 2092 C C . ASN A 1 257 ? -0.001 5.394 13.252 1.00 98.19 257 ASN A C 1
ATOM 2094 O O . ASN A 1 257 ? 0.513 5.636 12.165 1.00 98.19 257 ASN A O 1
ATOM 2098 N N . TRP A 1 258 ? 0.285 4.306 13.972 1.00 98.69 258 TRP A N 1
ATOM 2099 C CA . TRP A 1 258 ? 1.097 3.201 13.466 1.00 98.69 258 TRP A CA 1
ATOM 2100 C C . TRP A 1 258 ? 0.433 2.581 12.232 1.00 98.69 258 TRP A C 1
ATOM 2102 O O . TRP A 1 258 ? 1.069 2.439 11.193 1.00 98.69 258 TRP A O 1
ATOM 2112 N N . ASP A 1 259 ? -0.867 2.312 12.332 1.00 98.69 259 ASP A N 1
ATOM 2113 C CA . ASP A 1 259 ? -1.670 1.734 11.261 1.00 98.69 259 ASP A CA 1
ATOM 2114 C C . ASP A 1 259 ? -1.724 2.603 10.016 1.00 98.69 259 ASP A C 1
ATOM 2116 O O . ASP A 1 259 ? -1.495 2.103 8.930 1.00 98.69 259 ASP A O 1
ATOM 2120 N N . PHE A 1 260 ? -1.920 3.914 10.170 1.00 98.44 260 PHE A N 1
ATOM 2121 C CA . PHE A 1 260 ? -1.918 4.843 9.042 1.00 98.44 260 PHE A CA 1
ATOM 2122 C C . PHE A 1 260 ? -0.698 4.637 8.130 1.00 98.44 260 PHE A C 1
ATOM 2124 O O . PHE A 1 260 ? -0.850 4.605 6.917 1.00 98.44 260 PHE A O 1
ATOM 2131 N N . VAL A 1 261 ? 0.492 4.442 8.709 1.00 98.62 261 VAL A N 1
ATOM 2132 C CA . VAL A 1 261 ? 1.738 4.181 7.967 1.00 98.62 261 VAL A CA 1
ATOM 2133 C C . VAL A 1 261 ? 1.845 2.716 7.521 1.00 98.62 261 VAL A C 1
ATOM 2135 O O . VAL A 1 261 ? 2.378 2.427 6.457 1.00 98.62 261 VAL A O 1
ATOM 2138 N N . ALA A 1 262 ? 1.334 1.766 8.302 1.00 98.50 262 ALA A N 1
ATOM 2139 C CA . ALA A 1 262 ? 1.383 0.347 7.957 1.00 98.50 262 ALA A CA 1
ATOM 2140 C C . ALA A 1 262 ? 0.312 -0.091 6.939 1.00 98.50 262 ALA A C 1
ATOM 2142 O O . ALA A 1 262 ? 0.464 -1.149 6.330 1.00 98.50 262 ALA A O 1
ATOM 2143 N N . GLN A 1 263 ? -0.758 0.681 6.745 1.00 98.44 263 GLN A N 1
ATOM 2144 C CA . GLN A 1 263 ? -1.922 0.315 5.937 1.00 98.44 263 GLN A CA 1
ATOM 2145 C C . GLN A 1 263 ? -1.566 -0.175 4.527 1.00 98.44 263 GLN A C 1
ATOM 2147 O O . GLN A 1 263 ? -2.001 -1.273 4.169 1.00 98.44 263 GLN A O 1
ATOM 2152 N N . PRO A 1 264 ? -0.742 0.530 3.723 1.00 98.44 264 PRO A N 1
ATOM 2153 C CA . PRO A 1 264 ? -0.435 0.052 2.378 1.00 98.44 264 PRO A CA 1
ATOM 2154 C C . PRO A 1 264 ? 0.314 -1.290 2.384 1.00 98.44 264 PRO A C 1
ATOM 2156 O O . PRO A 1 264 ? 0.125 -2.119 1.493 1.00 98.44 264 PRO A O 1
ATOM 2159 N N . ILE A 1 265 ? 1.124 -1.536 3.418 1.00 98.56 265 ILE A N 1
ATOM 2160 C CA . ILE A 1 265 ? 1.871 -2.784 3.613 1.00 98.56 265 ILE A CA 1
ATOM 2161 C C . ILE A 1 265 ? 0.900 -3.920 3.956 1.00 98.56 265 ILE A C 1
ATOM 2163 O O . ILE A 1 265 ? 0.986 -4.997 3.368 1.00 98.56 265 ILE A O 1
ATOM 2167 N N . GLN A 1 266 ? -0.071 -3.669 4.843 1.00 98.31 266 GLN A N 1
ATOM 2168 C CA . GLN A 1 266 ? -1.108 -4.637 5.217 1.00 98.31 266 GLN A CA 1
ATOM 2169 C C . GLN A 1 266 ? -1.961 -5.054 4.015 1.00 98.31 266 GLN A C 1
ATOM 2171 O O . GLN A 1 266 ? -2.133 -6.247 3.763 1.00 98.31 266 GLN A O 1
ATOM 2176 N N . VAL A 1 267 ? -2.440 -4.079 3.236 1.00 98.38 267 VAL A N 1
ATOM 2177 C CA . VAL A 1 267 ? -3.247 -4.321 2.031 1.00 98.38 267 VAL A CA 1
ATOM 2178 C C . VAL A 1 267 ? -2.436 -5.104 0.991 1.00 98.38 267 VAL A C 1
ATOM 2180 O O . VAL A 1 267 ? -2.915 -6.104 0.446 1.00 98.38 267 VAL A O 1
ATOM 2183 N N . SER A 1 268 ? -1.184 -4.696 0.753 1.00 98.31 268 SER A N 1
ATOM 2184 C CA . SER A 1 268 ? -0.266 -5.380 -0.164 1.00 98.31 268 SER A CA 1
ATOM 2185 C C . SER A 1 268 ? -0.002 -6.826 0.262 1.00 98.31 268 SER A C 1
ATOM 2187 O O . SER A 1 268 ? -0.124 -7.741 -0.556 1.00 98.31 268 SER A O 1
ATOM 2189 N N . ALA A 1 269 ? 0.314 -7.068 1.538 1.00 97.75 269 ALA A N 1
ATOM 2190 C CA . ALA A 1 269 ? 0.538 -8.408 2.076 1.00 97.75 269 ALA A CA 1
ATOM 2191 C C . ALA A 1 269 ? -0.706 -9.295 1.913 1.00 97.75 269 ALA A C 1
ATOM 2193 O O . ALA A 1 269 ? -0.598 -10.400 1.376 1.00 97.75 269 ALA A O 1
ATOM 2194 N N . ASN A 1 270 ? -1.891 -8.777 2.256 1.00 97.06 270 ASN A N 1
ATOM 2195 C CA . ASN A 1 270 ? -3.159 -9.491 2.108 1.00 97.06 270 ASN A CA 1
ATOM 2196 C C . ASN A 1 270 ? -3.427 -9.891 0.646 1.00 97.06 270 ASN A C 1
ATOM 2198 O O . ASN A 1 270 ? -3.699 -11.059 0.369 1.00 97.06 270 ASN A O 1
ATOM 2202 N N . SER A 1 271 ? -3.224 -8.968 -0.306 1.00 97.62 271 SER A N 1
ATOM 2203 C CA . SER A 1 271 ? -3.394 -9.244 -1.747 1.00 97.62 271 SER A CA 1
ATOM 2204 C C . SER A 1 271 ? -2.491 -10.368 -2.269 1.00 97.62 271 SER A C 1
ATOM 2206 O O . SER A 1 271 ? -2.842 -11.093 -3.202 1.00 97.62 271 SER A O 1
ATOM 2208 N N . ARG A 1 272 ? -1.316 -10.526 -1.648 1.00 96.81 272 ARG A N 1
ATOM 2209 C CA . ARG A 1 272 ? -0.309 -11.538 -1.985 1.00 96.81 272 ARG A CA 1
ATOM 2210 C C . ARG A 1 272 ? -0.498 -12.841 -1.197 1.00 96.81 272 ARG A C 1
ATOM 2212 O O . ARG A 1 272 ? 0.241 -13.795 -1.429 1.00 96.81 272 ARG A O 1
ATOM 2219 N N . GLY A 1 273 ? -1.471 -12.902 -0.282 1.00 95.50 273 GLY A N 1
ATOM 2220 C CA . GLY A 1 273 ? -1.676 -14.036 0.622 1.00 95.50 273 GLY A CA 1
ATOM 2221 C C . GLY A 1 273 ? -0.551 -14.207 1.650 1.00 95.50 273 GLY A C 1
ATOM 2222 O O . GLY A 1 273 ? -0.271 -15.330 2.069 1.00 95.50 273 GLY A O 1
ATOM 2223 N N . LEU A 1 274 ? 0.122 -13.113 2.014 1.00 95.38 274 LEU A N 1
ATOM 2224 C CA . LEU A 1 274 ? 1.219 -13.073 2.977 1.00 95.38 274 LEU A CA 1
ATOM 2225 C C . LEU A 1 274 ? 0.745 -12.486 4.312 1.00 95.38 274 LEU A C 1
ATOM 2227 O O . LEU A 1 274 ? -0.156 -11.650 4.359 1.00 95.38 274 LEU A O 1
ATOM 2231 N N . ASP A 1 275 ? 1.388 -12.904 5.399 1.00 93.12 275 ASP A N 1
ATOM 2232 C CA . ASP A 1 275 ? 1.227 -12.265 6.705 1.00 93.12 275 ASP A CA 1
ATOM 2233 C C . ASP A 1 275 ? 2.140 -11.029 6.813 1.00 93.12 275 ASP A C 1
ATOM 2235 O O . ASP A 1 275 ? 3.233 -11.006 6.246 1.00 93.12 275 ASP A O 1
ATOM 2239 N N . HIS A 1 276 ? 1.724 -10.034 7.604 1.00 96.00 276 HIS A N 1
ATOM 2240 C CA . HIS A 1 276 ? 2.580 -8.922 8.027 1.00 96.00 276 HIS A CA 1
ATOM 2241 C C . HIS A 1 276 ? 2.919 -9.062 9.519 1.00 96.00 276 HIS A C 1
ATOM 2243 O O . HIS A 1 276 ? 2.089 -8.796 10.396 1.00 96.00 276 HIS A O 1
ATOM 2249 N N . ASP A 1 277 ? 4.147 -9.499 9.813 1.00 95.69 277 ASP A N 1
ATOM 2250 C CA . ASP A 1 277 ? 4.588 -9.865 11.167 1.00 95.69 277 ASP A CA 1
ATOM 2251 C C . ASP A 1 277 ? 4.475 -8.712 12.174 1.00 95.69 277 ASP A C 1
ATOM 2253 O O . ASP A 1 277 ? 4.072 -8.931 13.320 1.00 95.69 277 ASP A O 1
ATOM 2257 N N . ALA A 1 278 ? 4.770 -7.477 11.758 1.00 97.31 278 ALA A N 1
ATOM 2258 C CA . ALA A 1 278 ? 4.671 -6.316 12.639 1.00 97.31 278 ALA A CA 1
ATOM 2259 C C . ALA A 1 278 ? 3.208 -6.032 13.038 1.00 97.31 278 ALA A C 1
ATOM 2261 O O . ALA A 1 278 ? 2.920 -5.833 14.222 1.00 97.31 278 ALA A O 1
ATOM 2262 N N . SER A 1 279 ? 2.257 -6.138 12.097 1.00 98.12 279 SER A N 1
ATOM 2263 C CA . SER A 1 279 ? 0.820 -6.045 12.411 1.00 98.12 279 SER A CA 1
ATOM 2264 C C . SER A 1 279 ? 0.368 -7.161 13.352 1.00 98.12 279 SER A C 1
ATOM 2266 O O . SER A 1 279 ? -0.389 -6.914 14.296 1.00 98.12 279 SER A O 1
ATOM 2268 N N . LEU A 1 280 ? 0.853 -8.392 13.158 1.00 98.06 280 LEU A N 1
ATOM 2269 C CA . LEU A 1 280 ? 0.561 -9.507 14.066 1.00 98.06 280 LEU A CA 1
ATOM 2270 C C . LEU A 1 280 ? 1.129 -9.261 15.475 1.00 98.06 280 LEU A C 1
ATOM 2272 O O . LEU A 1 280 ? 0.468 -9.564 16.469 1.00 98.06 280 LEU A O 1
ATOM 2276 N N . CYS A 1 281 ? 2.328 -8.683 15.584 1.00 97.81 281 CYS A N 1
ATOM 2277 C CA . CYS A 1 281 ? 2.948 -8.360 16.867 1.00 97.81 281 CYS A CA 1
ATOM 2278 C C . CYS A 1 281 ? 2.150 -7.294 17.630 1.00 97.81 281 CYS A C 1
ATOM 2280 O O . CYS A 1 281 ? 1.725 -7.535 18.766 1.00 97.81 281 CYS A O 1
ATOM 2282 N N . VAL A 1 282 ? 1.900 -6.145 16.991 1.00 98.56 282 VAL A N 1
ATOM 2283 C CA . VAL A 1 282 ? 1.160 -5.021 17.583 1.00 98.56 282 VAL A CA 1
ATOM 2284 C C . VAL A 1 282 ? -0.249 -5.450 17.981 1.00 98.56 282 VAL A C 1
ATOM 2286 O O . VAL A 1 282 ? -0.667 -5.220 19.118 1.00 98.56 282 VAL A O 1
ATOM 2289 N N . SER A 1 283 ? -0.977 -6.115 17.083 1.00 98.38 283 SER A N 1
ATOM 2290 C CA . SER A 1 283 ? -2.347 -6.556 17.364 1.00 98.38 283 SER A CA 1
ATOM 2291 C C . SER A 1 283 ? -2.410 -7.531 18.540 1.00 98.38 283 SER A C 1
ATOM 2293 O O . SER A 1 283 ? -3.259 -7.366 19.417 1.00 98.38 283 SER A O 1
ATOM 2295 N N . ARG A 1 284 ? -1.476 -8.490 18.629 1.00 98.50 284 ARG A N 1
ATOM 2296 C CA . ARG A 1 284 ? -1.384 -9.420 19.761 1.00 98.50 284 ARG A CA 1
ATOM 2297 C C . ARG A 1 284 ? -1.150 -8.687 21.081 1.00 98.50 284 ARG A C 1
ATOM 2299 O O . ARG A 1 284 ? -1.885 -8.940 22.031 1.00 98.50 284 ARG A O 1
ATOM 2306 N N . LEU A 1 285 ? -0.179 -7.771 21.140 1.00 98.31 285 LEU A N 1
ATOM 2307 C CA . LEU A 1 285 ? 0.137 -7.009 22.358 1.00 98.31 285 LEU A CA 1
ATOM 2308 C C . LEU A 1 285 ? -1.085 -6.243 22.886 1.00 98.31 285 LEU A C 1
ATOM 2310 O O . LEU A 1 285 ? -1.387 -6.257 24.079 1.00 98.31 285 LEU A O 1
ATOM 2314 N N . VAL A 1 286 ? -1.808 -5.576 21.988 1.00 98.69 286 VAL A N 1
ATOM 2315 C CA . VAL A 1 286 ? -2.972 -4.761 22.350 1.00 98.69 286 VAL A CA 1
ATOM 2316 C C . VAL A 1 286 ? -4.179 -5.652 22.692 1.00 98.69 286 VAL A C 1
ATOM 2318 O O . VAL A 1 286 ? -4.917 -5.354 23.636 1.00 98.69 286 VAL A O 1
ATOM 2321 N N . ARG A 1 287 ? -4.363 -6.776 21.990 1.00 98.38 287 ARG A N 1
ATOM 2322 C CA . ARG A 1 287 ? -5.408 -7.765 22.293 1.00 98.38 287 ARG A CA 1
ATOM 2323 C C . ARG A 1 287 ? -5.208 -8.396 23.671 1.00 98.38 287 ARG A C 1
ATOM 2325 O O . ARG A 1 287 ? -6.164 -8.491 24.437 1.00 98.38 287 ARG A O 1
ATOM 2332 N N . GLU A 1 288 ? -3.980 -8.777 24.020 1.00 98.56 288 GLU A N 1
ATOM 2333 C CA . GLU A 1 288 ? -3.643 -9.324 25.342 1.00 98.56 288 GLU A CA 1
ATOM 2334 C C . GLU A 1 288 ? -4.002 -8.343 26.471 1.00 98.56 288 GLU A C 1
ATOM 2336 O O . GLU A 1 288 ? -4.608 -8.744 27.469 1.00 98.56 288 GLU A O 1
ATOM 2341 N N . LEU A 1 289 ? -3.747 -7.043 26.280 1.00 98.56 289 LEU A N 1
ATOM 2342 C CA . LEU A 1 289 ? -4.185 -6.009 27.218 1.00 98.56 289 LEU A CA 1
ATOM 2343 C C . LEU A 1 289 ? -5.716 -5.941 27.335 1.00 98.56 289 LEU A C 1
ATOM 2345 O O . LEU A 1 289 ? -6.240 -5.851 28.446 1.00 98.56 289 LEU A O 1
ATOM 2349 N N . ALA A 1 290 ? -6.447 -5.977 26.216 1.00 98.38 290 ALA A N 1
ATOM 2350 C CA . ALA A 1 290 ? -7.913 -5.943 26.225 1.00 98.38 290 ALA A CA 1
ATOM 2351 C C . ALA A 1 290 ? -8.507 -7.124 27.006 1.00 98.38 290 ALA A C 1
ATOM 2353 O O . ALA A 1 290 ? -9.459 -6.946 27.775 1.00 98.38 290 ALA A O 1
ATOM 2354 N N . ILE A 1 291 ? -7.920 -8.311 26.839 1.00 97.94 291 ILE A N 1
ATOM 2355 C CA . ILE A 1 291 ? -8.292 -9.527 27.566 1.00 97.94 291 ILE A CA 1
ATOM 2356 C C . ILE A 1 291 ? -8.003 -9.357 29.060 1.00 97.94 291 ILE A C 1
ATOM 2358 O O . ILE A 1 291 ? -8.883 -9.605 29.882 1.00 97.94 291 ILE A O 1
ATOM 2362 N N . HIS A 1 292 ? -6.812 -8.878 29.427 1.00 97.94 292 HIS A N 1
ATOM 2363 C CA . HIS A 1 292 ? -6.430 -8.654 30.823 1.00 97.94 292 HIS A CA 1
ATOM 2364 C C . HIS A 1 292 ? -7.336 -7.635 31.531 1.00 97.94 292 HIS A C 1
ATOM 2366 O O . HIS A 1 292 ? -7.803 -7.875 32.644 1.00 97.94 292 HIS A O 1
ATOM 2372 N N . LEU A 1 293 ? -7.636 -6.509 30.873 1.00 97.81 293 LEU A N 1
ATOM 2373 C CA . LEU A 1 293 ? -8.536 -5.478 31.397 1.00 97.81 293 LEU A CA 1
ATOM 2374 C C . LEU A 1 293 ? -9.912 -6.048 31.755 1.00 97.81 293 LEU A C 1
ATOM 2376 O O . LEU A 1 293 ? -10.488 -5.681 32.781 1.00 97.81 293 LEU A O 1
ATOM 2380 N N . PHE A 1 294 ? -10.443 -6.939 30.921 1.00 97.62 294 PHE A N 1
ATOM 2381 C CA . PHE A 1 294 ? -11.733 -7.557 31.182 1.00 97.62 294 PHE A CA 1
ATOM 2382 C C . PHE A 1 294 ? -11.647 -8.669 32.233 1.00 97.62 294 PHE A C 1
ATOM 2384 O O . PHE A 1 294 ? -12.381 -8.622 33.219 1.00 97.62 294 PHE A O 1
ATOM 2391 N N . ASN A 1 295 ? -10.750 -9.638 32.044 1.00 96.69 295 ASN A N 1
ATOM 2392 C CA . ASN A 1 295 ? -10.699 -10.849 32.861 1.00 96.69 295 ASN A CA 1
ATOM 2393 C C . ASN A 1 295 ? -10.258 -10.576 34.303 1.00 96.69 295 ASN A C 1
ATOM 2395 O O . ASN A 1 295 ? -10.876 -11.096 35.229 1.00 96.69 295 ASN A O 1
ATOM 2399 N N . GLU A 1 296 ? -9.230 -9.747 34.499 1.00 97.12 296 GLU A N 1
ATOM 2400 C CA . GLU A 1 296 ? -8.647 -9.508 35.827 1.00 97.12 296 GLU A CA 1
ATOM 2401 C C . GLU A 1 296 ? -9.305 -8.327 36.556 1.00 97.12 296 GLU A C 1
ATOM 2403 O O . GLU A 1 296 ? -9.354 -8.291 37.787 1.00 97.12 296 GLU A O 1
ATOM 2408 N N . HIS A 1 297 ? -9.852 -7.359 35.808 1.00 96.88 297 HIS A N 1
ATOM 2409 C CA . HIS A 1 297 ? -10.281 -6.066 36.366 1.00 96.88 297 HIS A CA 1
ATOM 2410 C C . HIS A 1 297 ? -11.725 -5.669 36.068 1.00 96.88 297 HIS A C 1
ATOM 2412 O O . HIS A 1 297 ? -12.154 -4.578 36.456 1.00 96.88 297 HIS A O 1
ATOM 2418 N N . ASP A 1 298 ? -12.491 -6.530 35.398 1.00 96.00 298 ASP A N 1
ATOM 2419 C CA . ASP A 1 298 ? -13.892 -6.295 35.037 1.00 96.00 298 ASP A CA 1
ATOM 2420 C C . ASP A 1 298 ? -14.124 -5.021 34.190 1.00 96.00 298 ASP A C 1
ATOM 2422 O O . ASP A 1 298 ? -15.218 -4.445 34.165 1.00 96.00 298 ASP A O 1
ATOM 2426 N N . LYS A 1 299 ? -13.095 -4.549 33.471 1.00 96.75 299 LYS A N 1
ATOM 2427 C CA . LYS A 1 299 ? -13.141 -3.327 32.650 1.00 96.75 299 LYS A CA 1
ATOM 2428 C C . LYS A 1 299 ? -13.683 -3.599 31.244 1.00 96.75 299 LYS A C 1
ATOM 2430 O O . LYS A 1 299 ? -13.003 -3.374 30.242 1.00 96.75 299 LYS A O 1
ATOM 2435 N N . LEU A 1 300 ? -14.934 -4.056 31.179 1.00 96.38 300 LEU A N 1
ATOM 2436 C CA . LEU A 1 300 ? -15.621 -4.418 29.930 1.00 96.38 300 LEU A CA 1
ATOM 2437 C C . LEU A 1 300 ? -15.607 -3.293 28.881 1.00 96.38 300 LEU A C 1
ATOM 2439 O O . LEU A 1 300 ? -15.271 -3.548 27.728 1.00 96.38 300 LEU A O 1
ATOM 2443 N N . ASP A 1 301 ? -15.895 -2.053 29.286 1.00 95.88 301 ASP A N 1
ATOM 2444 C CA . ASP A 1 301 ? -15.988 -0.917 28.357 1.00 95.88 301 ASP A CA 1
ATOM 2445 C C . ASP A 1 301 ? -14.652 -0.633 27.643 1.00 95.88 301 ASP A C 1
ATOM 2447 O O . ASP A 1 301 ? -14.630 -0.329 26.449 1.00 95.88 301 ASP A O 1
ATOM 2451 N N . TYR A 1 302 ? -13.518 -0.756 28.348 1.00 97.56 302 TYR A N 1
ATOM 2452 C CA . TYR A 1 302 ? -12.194 -0.568 27.742 1.00 97.56 302 TYR A CA 1
ATOM 2453 C C . TYR A 1 302 ? -11.819 -1.727 26.824 1.00 97.56 302 TYR A C 1
ATOM 2455 O O . TYR A 1 302 ? -11.280 -1.484 25.748 1.00 97.56 302 TYR A O 1
ATOM 2463 N N . SER A 1 303 ? -12.151 -2.960 27.214 1.00 98.00 303 SER A N 1
ATOM 2464 C CA . SER A 1 303 ? -11.934 -4.145 26.382 1.00 98.00 303 SER A CA 1
ATOM 2465 C C . SER A 1 303 ? -12.698 -4.037 25.057 1.00 98.00 303 SER A C 1
ATOM 2467 O O . SER A 1 303 ? -12.081 -4.073 23.997 1.00 98.00 303 SER A O 1
ATOM 2469 N N . GLN A 1 304 ? -14.003 -3.731 25.094 1.00 97.94 304 GLN A N 1
ATOM 2470 C CA . GLN A 1 304 ? -14.816 -3.519 23.886 1.00 97.94 304 GLN A CA 1
ATOM 2471 C C . GLN A 1 304 ? -14.275 -2.394 22.999 1.00 97.94 304 GLN A C 1
ATOM 2473 O O . GLN A 1 304 ? -14.269 -2.514 21.770 1.00 97.94 304 GLN A O 1
ATOM 2478 N N . LYS A 1 305 ? -13.818 -1.295 23.611 1.00 98.06 305 LYS A N 1
ATOM 2479 C CA . LYS A 1 305 ? -13.256 -0.159 22.879 1.00 98.06 305 LYS A CA 1
ATOM 2480 C C . LYS A 1 305 ? -11.968 -0.534 22.146 1.00 98.06 305 LYS A C 1
ATOM 2482 O O . LYS A 1 305 ? -11.811 -0.165 20.985 1.00 98.06 305 LYS A O 1
ATOM 2487 N N . ILE A 1 306 ? -11.070 -1.263 22.807 1.00 98.56 306 ILE A N 1
ATOM 2488 C CA . ILE A 1 306 ? -9.816 -1.729 22.209 1.00 98.56 306 ILE A CA 1
ATOM 2489 C C . ILE A 1 306 ? -10.097 -2.761 21.113 1.00 98.56 306 ILE A C 1
ATOM 2491 O O . ILE A 1 306 ? -9.596 -2.600 20.006 1.00 98.56 306 ILE A O 1
ATOM 2495 N N . THR A 1 307 ? -10.943 -3.761 21.371 1.00 98.44 307 THR A N 1
ATOM 2496 C CA . THR A 1 307 ? -11.317 -4.774 20.370 1.00 98.44 307 THR A CA 1
ATOM 2497 C C . THR A 1 307 ? -11.950 -4.140 19.132 1.00 98.44 307 THR A C 1
ATOM 2499 O O . THR A 1 307 ? -11.610 -4.510 18.015 1.00 98.44 307 THR A O 1
ATOM 2502 N N . SER A 1 308 ? -12.820 -3.139 19.302 1.00 98.19 308 SER A N 1
ATOM 2503 C CA . SER A 1 308 ? -13.419 -2.425 18.164 1.00 98.19 308 SER A CA 1
ATOM 2504 C C . SER A 1 308 ? -12.384 -1.651 17.346 1.00 98.19 308 SER A C 1
ATOM 2506 O O . SER A 1 308 ? -12.497 -1.606 16.128 1.00 98.19 308 SER A O 1
ATOM 2508 N N . MET A 1 309 ? -11.378 -1.059 17.998 1.00 98.50 309 MET A N 1
ATOM 2509 C CA . MET A 1 309 ? -10.269 -0.404 17.301 1.00 98.50 309 MET A CA 1
ATOM 2510 C C . MET A 1 309 ? -9.420 -1.420 16.530 1.00 98.50 309 MET A C 1
ATOM 2512 O O . MET A 1 309 ? -9.098 -1.167 15.377 1.00 98.50 309 MET A O 1
ATOM 2516 N N . LEU A 1 310 ? -9.118 -2.582 17.122 1.00 98.44 310 LEU A N 1
ATOM 2517 C CA . LEU A 1 310 ? -8.357 -3.637 16.447 1.00 98.44 310 LEU A CA 1
ATOM 2518 C C . LEU A 1 310 ? -9.071 -4.169 15.197 1.00 98.44 310 LEU A C 1
ATOM 2520 O O . LEU A 1 310 ? -8.409 -4.430 14.202 1.00 98.44 310 LEU A O 1
ATOM 2524 N N . GLN A 1 311 ? -10.404 -4.288 15.224 1.00 97.50 311 GLN A N 1
ATOM 2525 C CA . GLN A 1 311 ? -11.187 -4.661 14.037 1.00 97.50 311 GLN A CA 1
ATOM 2526 C C . GLN A 1 311 ? -11.107 -3.638 12.903 1.00 97.50 311 GLN A C 1
ATOM 2528 O O . GLN A 1 311 ? -11.233 -4.012 11.745 1.00 97.50 311 GLN A O 1
ATOM 2533 N N . GLU A 1 312 ? -10.995 -2.353 13.244 1.00 96.69 312 GLU A N 1
ATOM 2534 C CA . GLU A 1 312 ? -10.917 -1.263 12.269 1.00 96.69 312 GLU A CA 1
ATOM 2535 C C . GLU A 1 312 ? -9.528 -1.213 11.629 1.00 96.69 312 GLU A C 1
ATOM 2537 O O . GLU A 1 312 ? -9.426 -1.171 10.413 1.00 96.69 312 GLU A O 1
ATOM 2542 N N . VAL A 1 313 ? -8.489 -1.248 12.464 1.00 97.50 313 VAL A N 1
ATOM 2543 C CA . VAL A 1 313 ? -7.082 -1.056 12.084 1.00 97.50 313 VAL A CA 1
ATOM 2544 C C . VAL A 1 313 ? -6.468 -2.291 11.417 1.00 97.50 313 VAL A C 1
ATOM 2546 O O . VAL A 1 313 ? -5.595 -2.172 10.579 1.00 97.50 313 VAL A O 1
ATOM 2549 N N . PHE A 1 314 ? -6.902 -3.500 11.774 1.00 97.56 314 PHE A N 1
ATOM 2550 C CA . PHE A 1 314 ? -6.311 -4.738 11.252 1.00 97.56 314 PHE A CA 1
ATOM 2551 C C . PHE A 1 314 ? -7.302 -5.545 10.407 1.00 97.56 314 PHE A C 1
ATOM 2553 O O . PHE A 1 314 ? -7.267 -6.779 10.413 1.00 97.56 314 PHE A O 1
ATOM 2560 N N . ALA A 1 315 ? -8.218 -4.867 9.709 1.00 95.50 315 ALA A N 1
ATOM 2561 C CA . ALA A 1 315 ? -9.248 -5.516 8.899 1.00 95.50 315 ALA A CA 1
ATOM 2562 C C . ALA A 1 315 ? -8.647 -6.372 7.769 1.00 95.50 315 ALA A C 1
ATOM 2564 O O . ALA A 1 315 ? -9.181 -7.433 7.440 1.00 95.50 315 ALA A O 1
ATOM 2565 N N . GLU A 1 316 ? -7.513 -5.942 7.218 1.00 95.44 316 GLU A N 1
ATOM 2566 C CA . GLU A 1 316 ? -6.782 -6.624 6.149 1.00 95.44 316 GLU A CA 1
ATOM 2567 C C . GLU A 1 316 ? -5.866 -7.747 6.665 1.00 95.44 316 GLU A C 1
ATOM 2569 O O . GLU A 1 316 ? -5.325 -8.520 5.878 1.00 95.44 316 GLU A O 1
ATOM 2574 N N . VAL A 1 317 ? -5.713 -7.903 7.984 1.00 96.38 317 VAL A N 1
ATOM 2575 C CA . VAL A 1 317 ? -4.879 -8.954 8.581 1.00 96.38 317 VAL A CA 1
ATOM 2576 C C . VAL A 1 317 ? -5.770 -10.115 9.004 1.00 96.38 317 VAL A C 1
ATOM 2578 O O . VAL A 1 317 ? -6.267 -10.158 10.129 1.00 96.38 317 VAL A O 1
ATOM 2581 N N . GLY A 1 318 ? -5.960 -11.089 8.110 1.00 92.12 318 GLY A N 1
ATOM 2582 C CA . GLY A 1 318 ? -6.980 -12.143 8.245 1.00 92.12 318 GLY A CA 1
ATOM 2583 C C . GLY A 1 318 ? -7.065 -12.816 9.626 1.00 92.12 318 GLY A C 1
ATOM 2584 O O . GLY A 1 318 ? -8.145 -12.886 10.210 1.00 92.12 318 GLY A O 1
ATOM 2585 N N . LYS A 1 319 ? -5.929 -13.236 10.205 1.00 93.88 319 LYS A N 1
ATOM 2586 C CA . LYS A 1 319 ? -5.877 -13.859 11.549 1.00 93.88 319 LYS A CA 1
ATOM 2587 C C . LYS A 1 319 ? -6.364 -12.924 12.666 1.00 93.88 319 LYS A C 1
ATOM 2589 O O . LYS A 1 319 ? -6.964 -13.361 13.653 1.00 93.88 319 LYS A O 1
ATOM 2594 N N . VAL A 1 320 ? -6.080 -11.631 12.542 1.00 96.75 320 VAL A N 1
ATOM 2595 C CA . VAL A 1 320 ? -6.480 -10.611 13.520 1.00 96.75 320 VAL A CA 1
ATOM 2596 C C . VAL A 1 320 ? -7.953 -10.272 13.338 1.00 96.75 320 VAL A C 1
ATOM 2598 O O . VAL A 1 320 ? -8.689 -10.229 14.323 1.00 96.75 320 VAL A O 1
ATOM 2601 N N . ALA A 1 321 ? -8.406 -10.104 12.097 1.00 95.44 321 ALA A N 1
ATOM 2602 C CA . ALA A 1 321 ? -9.808 -9.859 11.779 1.00 95.44 321 ALA A CA 1
ATOM 2603 C C . ALA A 1 321 ? -10.721 -10.977 12.322 1.00 95.44 321 ALA A C 1
ATOM 2605 O O . ALA A 1 321 ? -11.739 -10.689 12.950 1.00 95.44 321 ALA A O 1
ATOM 2606 N N . GLU A 1 322 ? -10.324 -12.244 12.165 1.00 95.75 322 GLU A N 1
ATOM 2607 C CA . GLU A 1 322 ? -11.057 -13.399 12.704 1.00 95.75 322 GLU A CA 1
ATOM 2608 C C . GLU A 1 322 ? -11.103 -13.381 14.240 1.00 95.75 322 GLU A C 1
ATOM 2610 O O . GLU A 1 322 ? -12.180 -13.338 14.836 1.00 95.75 322 GLU A O 1
ATOM 2615 N N . SER A 1 323 ? -9.940 -13.326 14.898 1.00 96.12 323 SER A N 1
ATOM 2616 C CA . SER A 1 323 ? -9.874 -13.372 16.367 1.00 96.12 323 SER A CA 1
ATOM 2617 C C . SER A 1 323 ? -10.571 -12.186 17.046 1.00 96.12 323 SER A C 1
ATOM 2619 O O . SER A 1 323 ? -11.219 -12.347 18.080 1.00 96.12 323 SER A O 1
ATOM 2621 N N . THR A 1 324 ? -10.500 -10.991 16.461 1.00 96.75 324 THR A N 1
ATOM 2622 C CA . THR A 1 324 ? -11.184 -9.803 16.994 1.00 96.75 324 THR A CA 1
ATOM 2623 C C . THR A 1 324 ? -12.693 -9.826 16.737 1.00 96.75 324 THR A C 1
ATOM 2625 O O . THR A 1 324 ? -13.451 -9.258 17.529 1.00 96.75 324 THR A O 1
ATOM 2628 N N . ALA A 1 325 ? -13.163 -10.493 15.675 1.00 96.94 325 ALA A N 1
ATOM 2629 C CA . ALA A 1 325 ? -14.584 -10.771 15.461 1.00 96.94 325 ALA A CA 1
ATOM 2630 C C . ALA A 1 325 ? -15.159 -11.688 16.546 1.00 96.94 325 ALA A C 1
ATOM 2632 O O . ALA A 1 325 ? -16.198 -11.358 17.126 1.00 96.94 325 ALA A O 1
ATOM 2633 N N . GLU A 1 326 ? -14.456 -12.771 16.877 1.00 97.44 326 GLU A N 1
ATOM 2634 C CA . GLU A 1 326 ? -14.839 -13.673 17.969 1.00 97.44 326 GLU A CA 1
ATOM 2635 C C . GLU A 1 326 ? -14.852 -12.952 19.324 1.00 97.44 326 GLU A C 1
ATOM 2637 O O . GLU A 1 326 ? -15.839 -13.025 20.064 1.00 97.44 326 GLU A O 1
ATOM 2642 N N . ASP A 1 327 ? -13.791 -12.198 19.633 1.00 97.44 327 ASP A N 1
ATOM 2643 C CA . ASP A 1 327 ? -13.694 -11.430 20.877 1.00 97.44 327 ASP A CA 1
ATOM 2644 C C . ASP A 1 327 ? -14.871 -10.465 21.028 1.00 97.44 327 ASP A C 1
ATOM 2646 O O . ASP A 1 327 ? -15.495 -10.390 22.089 1.00 97.44 327 ASP A O 1
ATOM 2650 N N . LYS A 1 328 ? -15.207 -9.734 19.960 1.00 97.38 328 LYS A N 1
ATOM 2651 C CA . LYS A 1 328 ? -16.324 -8.790 19.976 1.00 97.38 328 LYS A CA 1
ATOM 2652 C C . LYS A 1 328 ? -17.648 -9.488 20.244 1.00 97.38 328 LYS A C 1
ATOM 2654 O O . LYS A 1 328 ? -18.415 -9.016 21.081 1.00 97.38 328 LYS A O 1
ATOM 2659 N N . GLU A 1 329 ? -17.905 -10.617 19.587 1.00 97.62 329 GLU A N 1
ATOM 2660 C CA . GLU A 1 329 ? -19.132 -11.383 19.806 1.00 97.62 329 GLU A CA 1
ATOM 2661 C C . GLU A 1 329 ? -19.259 -11.829 21.274 1.00 97.62 329 GLU A C 1
ATOM 2663 O O . GLU A 1 329 ? -20.335 -11.727 21.873 1.00 97.62 329 GLU A O 1
ATOM 2668 N N . ILE A 1 330 ? -18.159 -12.288 21.879 1.00 97.44 330 ILE A N 1
ATOM 2669 C CA . ILE A 1 330 ? -18.117 -12.689 23.290 1.00 97.44 330 ILE A CA 1
ATOM 2670 C C . ILE A 1 330 ? -18.398 -11.490 24.204 1.00 97.44 330 ILE A C 1
ATOM 2672 O O . ILE A 1 330 ? -19.267 -11.570 25.080 1.00 97.44 330 ILE A O 1
ATOM 2676 N N . LEU A 1 331 ? -17.694 -10.374 24.005 1.00 96.56 331 LEU A N 1
ATOM 2677 C CA . LEU A 1 331 ? -17.840 -9.180 24.838 1.00 96.56 331 LEU A CA 1
ATOM 2678 C C . LEU A 1 331 ? -19.252 -8.583 24.738 1.00 96.56 331 LEU A C 1
ATOM 2680 O O . LEU A 1 331 ? -19.831 -8.204 25.760 1.00 96.56 331 LEU A O 1
ATOM 2684 N N . ASP A 1 332 ? -19.848 -8.568 23.545 1.00 94.69 332 ASP A N 1
ATOM 2685 C CA . ASP A 1 332 ? -21.203 -8.059 23.320 1.00 94.69 332 ASP A CA 1
ATOM 2686 C C . ASP A 1 332 ? -22.263 -8.939 23.996 1.00 94.69 332 ASP A C 1
ATOM 2688 O O . ASP A 1 332 ? -23.154 -8.420 24.680 1.00 94.69 332 ASP A O 1
ATOM 2692 N N . LYS A 1 333 ? -22.127 -10.271 23.919 1.00 96.81 333 LYS A N 1
ATOM 2693 C CA . LYS A 1 333 ? -22.987 -11.202 24.673 1.00 96.81 333 LYS A CA 1
ATOM 2694 C C . LYS A 1 333 ? -22.919 -10.930 26.176 1.00 96.81 333 LYS A C 1
ATOM 2696 O O . LYS A 1 333 ? -23.956 -10.842 26.839 1.00 96.81 333 LYS A O 1
ATOM 2701 N N . ILE A 1 334 ? -21.715 -10.744 26.719 1.00 95.62 334 ILE A N 1
ATOM 2702 C CA . ILE A 1 334 ? -21.509 -10.441 28.143 1.00 95.62 334 ILE A CA 1
ATOM 2703 C C . ILE A 1 334 ? -22.153 -9.100 28.519 1.00 95.62 334 ILE A C 1
ATOM 2705 O O . ILE A 1 334 ? -22.824 -8.999 29.555 1.00 95.62 334 ILE A O 1
ATOM 2709 N N . ALA A 1 335 ? -21.978 -8.066 27.694 1.00 93.88 335 ALA A N 1
ATOM 2710 C CA . ALA A 1 335 ? -22.577 -6.754 27.913 1.00 93.88 335 ALA A CA 1
ATOM 2711 C C . ALA A 1 335 ? -24.111 -6.838 27.959 1.00 93.88 335 ALA A C 1
ATOM 2713 O O . ALA A 1 335 ? -24.750 -6.279 28.861 1.00 93.88 335 ALA A O 1
ATOM 2714 N N . ASP A 1 336 ? -24.712 -7.586 27.038 1.00 93.50 336 ASP A N 1
ATOM 2715 C CA . ASP A 1 336 ? -26.156 -7.785 26.974 1.00 93.50 336 ASP A CA 1
ATOM 2716 C C . ASP A 1 336 ? -26.695 -8.584 28.161 1.00 93.50 336 ASP A C 1
ATOM 2718 O O . ASP A 1 336 ? -27.728 -8.227 28.740 1.00 93.50 336 ASP A O 1
ATOM 2722 N N . GLU A 1 337 ? -25.980 -9.616 28.607 1.00 94.50 337 GLU A N 1
ATOM 2723 C CA . GLU A 1 337 ? -26.325 -10.331 29.832 1.00 94.50 337 GLU A CA 1
ATOM 2724 C C . GLU A 1 337 ? -26.299 -9.421 31.064 1.00 94.50 337 GLU A C 1
ATOM 2726 O O . GLU A 1 337 ? -27.209 -9.490 31.898 1.00 94.50 337 GLU A O 1
ATOM 2731 N N . ARG A 1 338 ? -25.303 -8.532 31.188 1.00 93.19 338 ARG A N 1
ATOM 2732 C CA . ARG A 1 338 ? -25.238 -7.551 32.287 1.00 93.19 338 ARG A CA 1
ATOM 2733 C C . ARG A 1 338 ? -26.414 -6.589 32.245 1.00 93.19 338 ARG A C 1
ATOM 2735 O O . ARG A 1 338 ? -27.039 -6.351 33.284 1.00 93.19 338 ARG A O 1
ATOM 2742 N N . LYS A 1 339 ? -26.763 -6.077 31.060 1.00 91.44 339 LYS A N 1
ATOM 2743 C CA . LYS A 1 339 ? -27.940 -5.215 30.869 1.00 91.44 339 LYS A CA 1
ATOM 2744 C C . LYS A 1 339 ? -29.220 -5.937 31.287 1.00 91.44 339 LYS A C 1
ATOM 2746 O O . LYS A 1 339 ? -29.997 -5.383 32.065 1.00 91.44 339 LYS A O 1
ATOM 2751 N N . ARG A 1 340 ? -29.411 -7.191 30.861 1.00 91.75 340 ARG A N 1
ATOM 2752 C CA . ARG A 1 340 ? -30.570 -8.020 31.239 1.00 91.75 340 ARG A CA 1
ATOM 2753 C C . ARG A 1 340 ? -30.620 -8.298 32.739 1.00 91.75 340 ARG A C 1
ATOM 2755 O O . ARG A 1 340 ? -31.673 -8.122 33.346 1.00 91.75 340 ARG A O 1
ATOM 2762 N N . LYS A 1 341 ? -29.498 -8.675 33.364 1.00 93.06 341 LYS A N 1
ATOM 2763 C CA . LYS A 1 341 ? -29.406 -8.899 34.820 1.00 93.06 341 LYS A CA 1
ATOM 2764 C C . LYS A 1 341 ? -29.745 -7.630 35.601 1.00 93.06 341 LYS A C 1
ATOM 2766 O O . LYS A 1 341 ? -30.515 -7.693 36.557 1.00 93.06 341 LYS A O 1
ATOM 2771 N N . LYS A 1 342 ? -29.228 -6.474 35.173 1.00 90.12 342 LYS A N 1
ATOM 2772 C CA . LYS A 1 342 ? -29.540 -5.175 35.785 1.00 90.12 342 LYS A CA 1
ATOM 2773 C C . LYS A 1 342 ? -31.020 -4.829 35.625 1.00 90.12 342 LYS A C 1
ATOM 2775 O O . LYS A 1 342 ? -31.659 -4.508 36.619 1.00 90.12 342 LYS A O 1
ATOM 2780 N N . ALA A 1 343 ? -31.576 -4.971 34.422 1.00 84.62 343 ALA A N 1
ATOM 2781 C CA . ALA A 1 343 ? -32.992 -4.729 34.152 1.00 84.62 343 ALA A CA 1
ATOM 2782 C C . ALA A 1 343 ? -33.904 -5.647 34.980 1.00 84.62 343 ALA A C 1
ATOM 2784 O O . ALA A 1 343 ? -34.858 -5.170 35.588 1.00 84.62 343 ALA A O 1
ATOM 2785 N N . LYS A 1 344 ? -33.572 -6.941 35.077 1.00 90.81 344 LYS A N 1
ATOM 2786 C CA . LYS A 1 344 ? -34.295 -7.909 35.911 1.00 90.81 344 LYS A CA 1
ATOM 2787 C C . LYS A 1 344 ? -34.239 -7.525 37.389 1.00 90.81 344 LYS A C 1
ATOM 2789 O O . LYS A 1 344 ? -35.280 -7.464 38.027 1.00 90.81 344 LYS A O 1
ATOM 2794 N N . LYS A 1 345 ? -33.058 -7.182 37.913 1.00 87.19 345 LYS A N 1
ATOM 2795 C CA . LYS A 1 345 ? -32.897 -6.728 39.304 1.00 87.19 345 LYS A CA 1
ATOM 2796 C C . LYS A 1 345 ? -33.692 -5.451 39.582 1.00 87.19 345 LYS A C 1
ATOM 2798 O O . LYS A 1 345 ? -34.325 -5.333 40.626 1.00 87.19 345 LYS A O 1
ATOM 2803 N N . THR A 1 346 ? -33.679 -4.497 38.652 1.00 80.50 346 THR A N 1
ATOM 2804 C CA . THR A 1 346 ? -34.492 -3.278 38.740 1.00 80.50 346 THR A CA 1
ATOM 2805 C C . THR A 1 346 ? -35.982 -3.614 38.741 1.00 80.50 346 THR A C 1
ATOM 2807 O O . THR A 1 346 ? -36.709 -3.098 39.585 1.00 80.50 346 THR A O 1
ATOM 2810 N N . LEU A 1 347 ? -36.436 -4.511 37.862 1.00 82.50 347 LEU A N 1
ATOM 2811 C CA . LEU A 1 347 ? -37.825 -4.963 37.821 1.00 82.50 347 LEU A CA 1
ATOM 2812 C C . LEU A 1 347 ? -38.237 -5.653 39.127 1.00 82.50 347 LEU A C 1
ATOM 2814 O O . LEU A 1 347 ? -39.272 -5.300 39.676 1.00 82.50 347 LEU A O 1
ATOM 2818 N N . GLU A 1 348 ? -37.417 -6.562 39.659 1.00 82.81 348 GLU A N 1
ATOM 2819 C CA . GLU A 1 348 ? -37.653 -7.249 40.939 1.00 82.81 348 GLU A CA 1
ATOM 2820 C C . GLU A 1 348 ? -37.740 -6.271 42.123 1.00 82.81 348 GLU A C 1
ATOM 2822 O O . GLU A 1 348 ? -38.589 -6.417 43.003 1.00 82.81 348 GLU A O 1
ATOM 2827 N N . LEU A 1 349 ? -36.894 -5.235 42.137 1.00 78.00 349 LEU A N 1
ATOM 2828 C CA . LEU A 1 349 ? -36.974 -4.151 43.121 1.00 78.00 349 LEU A CA 1
ATOM 2829 C C . LEU A 1 349 ? -38.309 -3.397 43.017 1.00 78.00 349 LEU A C 1
ATOM 2831 O O . LEU A 1 349 ? -38.934 -3.115 44.042 1.00 78.00 349 LEU A O 1
ATOM 2835 N N . PHE A 1 350 ? -38.767 -3.096 41.799 1.00 71.62 350 PHE A N 1
ATOM 2836 C CA . PHE A 1 350 ? -40.046 -2.419 41.569 1.00 71.62 350 PHE A CA 1
ATOM 2837 C C . PHE A 1 350 ? -41.256 -3.296 41.910 1.00 71.62 350 PHE A C 1
ATOM 2839 O O . PHE A 1 350 ? -42.188 -2.810 42.553 1.00 71.62 350 PHE A O 1
ATOM 2846 N N . THR A 1 351 ? -41.263 -4.573 41.523 1.00 75.06 351 THR A N 1
ATOM 2847 C CA . THR A 1 351 ? -42.362 -5.496 41.842 1.00 75.06 351 THR A CA 1
ATOM 2848 C C . THR A 1 351 ? -42.449 -5.730 43.345 1.00 75.06 351 THR A C 1
ATOM 2850 O O . THR A 1 351 ? -43.525 -5.563 43.915 1.00 75.06 351 THR A O 1
ATOM 2853 N N . GLY A 1 352 ? -41.321 -5.988 44.014 1.00 73.44 352 GLY A N 1
ATOM 2854 C CA . GLY A 1 352 ? -41.278 -6.146 45.468 1.00 73.44 352 GLY A CA 1
ATOM 2855 C C . GLY A 1 352 ? -41.712 -4.882 46.222 1.00 73.44 352 GLY A C 1
ATOM 2856 O O . GLY A 1 352 ? -42.389 -4.968 47.249 1.00 73.44 352 GLY A O 1
ATOM 2857 N N . TYR A 1 353 ? -41.379 -3.692 45.712 1.00 68.88 353 TYR A N 1
ATOM 2858 C CA . TYR A 1 353 ? -41.883 -2.429 46.258 1.00 68.88 353 TYR A CA 1
ATOM 2859 C C . TYR A 1 353 ? -43.402 -2.285 46.094 1.00 68.88 353 TYR A C 1
ATOM 2861 O O . TYR A 1 353 ? -44.092 -1.924 47.053 1.00 68.88 353 TYR A O 1
ATOM 2869 N N . ASN A 1 354 ? -43.925 -2.575 44.901 1.00 68.44 354 ASN A N 1
ATOM 2870 C CA . ASN A 1 354 ? -45.355 -2.495 44.614 1.00 68.44 354 ASN A CA 1
ATOM 2871 C C . ASN A 1 354 ? -46.158 -3.493 45.454 1.00 68.44 354 ASN A C 1
ATOM 2873 O O . ASN A 1 354 ? -47.169 -3.106 46.031 1.00 68.44 354 ASN A O 1
ATOM 2877 N N . GLU A 1 355 ? -45.703 -4.739 45.599 1.00 71.19 355 GLU A N 1
ATOM 2878 C CA . GLU A 1 355 ? -46.361 -5.733 46.456 1.00 71.19 355 GLU A CA 1
ATOM 2879 C C . GLU A 1 355 ? -46.410 -5.283 47.922 1.00 71.19 355 GLU A C 1
ATOM 2881 O O . GLU A 1 355 ? -47.464 -5.335 48.554 1.00 71.19 355 GLU A O 1
ATOM 2886 N N . ARG A 1 356 ? -45.308 -4.757 48.472 1.00 70.62 356 ARG A N 1
ATOM 2887 C CA . ARG A 1 356 ? -45.294 -4.247 49.857 1.00 70.62 356 ARG A CA 1
ATOM 2888 C C . ARG A 1 356 ? -46.190 -3.025 50.052 1.00 70.62 356 ARG A C 1
ATOM 2890 O O . ARG A 1 356 ? -46.791 -2.868 51.114 1.00 70.62 356 ARG A O 1
ATOM 2897 N N . SER A 1 357 ? -46.259 -2.148 49.054 1.00 68.56 357 SER A N 1
ATOM 2898 C CA . SER A 1 357 ? -46.961 -0.864 49.164 1.00 68.56 357 SER A CA 1
ATOM 2899 C C . SER A 1 357 ? -48.449 -0.973 48.819 1.00 68.56 357 SER A C 1
ATOM 2901 O O . SER A 1 357 ? -49.272 -0.278 49.418 1.00 68.56 357 SER A O 1
ATOM 2903 N N . PHE A 1 358 ? -48.806 -1.868 47.895 1.00 70.31 358 PHE A N 1
ATOM 2904 C CA . PHE A 1 358 ? -50.139 -1.982 47.296 1.00 70.31 358 PHE A CA 1
ATOM 2905 C C . PHE A 1 358 ? -50.732 -3.401 47.350 1.00 70.31 358 PHE A C 1
ATOM 2907 O O . PHE A 1 358 ? -51.862 -3.586 46.917 1.00 70.31 358 PHE A O 1
ATOM 2914 N N . GLY A 1 359 ? -50.050 -4.402 47.916 1.00 68.94 359 GLY A N 1
ATOM 2915 C CA . GLY A 1 359 ? -50.523 -5.799 47.925 1.00 68.94 359 GLY A CA 1
ATOM 2916 C C . GLY A 1 359 ? -51.841 -6.045 48.675 1.00 68.94 359 GLY A C 1
ATOM 2917 O O . GLY A 1 359 ? -52.515 -7.034 48.423 1.00 68.94 359 GLY A O 1
ATOM 2918 N N . ASN A 1 360 ? -52.249 -5.121 49.554 1.00 78.31 360 ASN A N 1
ATOM 2919 C CA . ASN A 1 360 ? -53.529 -5.159 50.278 1.00 78.31 360 ASN A CA 1
ATOM 2920 C C . ASN A 1 360 ? -54.574 -4.177 49.716 1.00 78.31 360 ASN A C 1
ATOM 2922 O O . ASN A 1 360 ? -55.496 -3.772 50.433 1.00 78.31 360 ASN A O 1
ATOM 2926 N N . LEU A 1 361 ? -54.397 -3.719 48.476 1.00 83.88 361 LEU A N 1
ATOM 2927 C CA . LEU A 1 361 ? -55.321 -2.802 47.824 1.00 83.88 361 LEU A CA 1
ATOM 2928 C C . LEU A 1 361 ? -56.634 -3.524 47.503 1.00 83.88 361 LEU A C 1
ATOM 2930 O O . LEU A 1 361 ? -56.651 -4.534 46.805 1.00 83.88 361 LEU A O 1
ATOM 2934 N N . LYS A 1 362 ? -57.744 -2.992 48.007 1.00 85.81 362 LYS A N 1
ATOM 2935 C CA . LYS A 1 362 ? -59.092 -3.458 47.680 1.00 85.81 362 LYS A CA 1
ATOM 2936 C C . LYS A 1 362 ? -59.707 -2.568 46.598 1.00 85.81 362 LYS A C 1
ATOM 2938 O O . LYS A 1 362 ? -59.465 -1.356 46.628 1.00 85.81 362 LYS A O 1
ATOM 2943 N N . PRO A 1 363 ? -60.514 -3.125 45.681 1.00 86.44 363 PRO A N 1
ATOM 2944 C CA . PRO A 1 363 ? -61.269 -2.317 44.732 1.00 86.44 363 PRO A CA 1
ATOM 2945 C C . PRO A 1 363 ? -62.225 -1.366 45.467 1.00 86.44 363 PRO A C 1
ATOM 2947 O O . PRO A 1 363 ? -62.615 -1.612 46.612 1.00 86.44 363 PRO A O 1
ATOM 2950 N N . ILE A 1 364 ? -62.560 -0.256 44.812 1.00 87.62 364 ILE A N 1
ATOM 2951 C CA . ILE A 1 364 ? -63.552 0.719 45.273 1.00 87.62 364 ILE A CA 1
ATOM 2952 C C . ILE A 1 364 ? -64.666 0.805 44.235 1.00 87.62 364 ILE A C 1
ATOM 2954 O O . ILE A 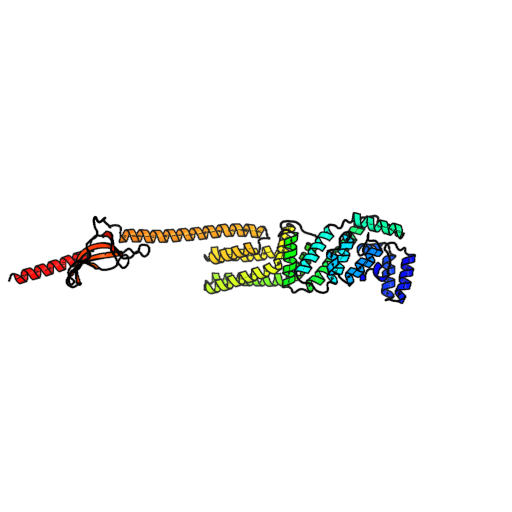1 364 ? -64.381 0.812 43.041 1.00 87.62 364 ILE A O 1
ATOM 2958 N N . ASP A 1 365 ? -65.912 0.898 44.688 1.00 83.88 365 ASP A N 1
ATOM 2959 C CA . ASP A 1 365 ? -67.066 1.002 43.785 1.00 83.88 365 ASP A CA 1
ATOM 2960 C C . ASP A 1 365 ? -67.267 2.441 43.279 1.00 83.88 365 ASP A C 1
ATOM 2962 O O . ASP A 1 365 ? -67.784 2.667 42.189 1.00 83.88 365 ASP A O 1
ATOM 2966 N N . TYR A 1 366 ? -66.833 3.431 44.065 1.00 85.88 366 TYR A N 1
ATOM 2967 C CA . TYR A 1 366 ? -66.919 4.856 43.749 1.00 85.88 366 TYR A CA 1
ATOM 2968 C C . TYR A 1 366 ? -65.799 5.647 44.435 1.00 85.88 366 TYR A C 1
ATOM 2970 O O . TYR A 1 366 ? -65.311 5.282 45.510 1.00 85.88 366 TYR A O 1
ATOM 2978 N N . ALA A 1 367 ? -65.386 6.752 43.809 1.00 88.88 367 ALA A N 1
ATOM 2979 C CA . ALA A 1 367 ? -64.426 7.679 44.398 1.00 88.88 367 ALA A CA 1
ATOM 2980 C C . ALA A 1 367 ? -65.068 8.446 45.574 1.00 88.88 367 ALA A C 1
ATOM 2982 O O . ALA A 1 367 ? -66.226 8.858 45.473 1.00 88.88 367 ALA A O 1
ATOM 2983 N N . PRO A 1 368 ? -64.347 8.660 46.690 1.00 89.38 368 PRO A N 1
ATOM 2984 C CA . PRO A 1 368 ? -64.855 9.473 47.785 1.00 89.38 368 PRO A CA 1
ATOM 2985 C C . PRO A 1 368 ? -64.967 10.943 47.362 1.00 89.38 368 PRO A C 1
ATOM 2987 O O . PRO A 1 368 ? -64.127 11.467 46.630 1.00 89.38 368 PRO A O 1
ATOM 2990 N N . THR A 1 369 ? -65.994 11.625 47.859 1.00 88.69 369 THR A N 1
ATOM 2991 C CA . THR A 1 369 ? -66.207 13.055 47.616 1.00 88.69 369 THR A CA 1
ATOM 2992 C C . THR A 1 369 ? -65.149 13.895 48.325 1.00 88.69 369 THR A C 1
ATOM 2994 O O . THR A 1 369 ? -65.042 13.851 49.547 1.00 88.69 369 THR A O 1
ATOM 2997 N N . LEU A 1 370 ? -64.403 14.704 47.573 1.00 90.69 370 LEU A N 1
ATOM 2998 C CA . LEU A 1 370 ? -63.454 15.675 48.119 1.00 90.69 370 LEU A CA 1
ATOM 2999 C C . LEU A 1 370 ? -64.083 17.067 48.062 1.00 90.69 370 LEU A C 1
ATOM 3001 O O . LEU A 1 370 ? -64.087 17.706 47.013 1.00 90.69 370 LEU A O 1
ATOM 3005 N N . TYR A 1 371 ? -64.662 17.520 49.171 1.00 89.69 371 TYR A N 1
ATOM 3006 C CA . TYR A 1 371 ? -65.292 18.836 49.254 1.00 89.69 371 TYR A CA 1
ATOM 3007 C C . TYR A 1 371 ? -65.323 19.340 50.697 1.00 89.69 371 TYR A C 1
ATOM 3009 O O . TYR A 1 371 ? -65.444 18.554 51.640 1.00 89.69 371 TYR A O 1
ATOM 3017 N N . THR A 1 372 ? -65.232 20.659 50.867 1.00 89.69 372 THR A N 1
ATOM 3018 C CA . THR A 1 372 ? -65.318 21.333 52.168 1.00 89.69 372 THR A CA 1
ATOM 3019 C C . THR A 1 372 ? -66.134 22.613 52.066 1.00 89.69 372 THR A C 1
ATOM 3021 O O . THR A 1 372 ? -65.930 23.389 51.135 1.00 89.69 372 THR A O 1
ATOM 3024 N N . ILE A 1 373 ? -66.973 22.880 53.067 1.00 89.94 373 ILE A N 1
ATOM 3025 C CA . ILE A 1 373 ? -67.672 24.156 53.268 1.00 89.94 373 ILE A CA 1
ATOM 3026 C C . ILE A 1 373 ? -67.061 24.817 54.502 1.00 89.94 373 ILE A C 1
ATOM 3028 O O . ILE A 1 373 ? -67.079 24.231 55.582 1.00 89.94 373 ILE A O 1
ATOM 3032 N N . ASN A 1 374 ? -66.491 26.016 54.353 1.00 88.69 374 ASN A N 1
ATOM 3033 C CA . ASN A 1 374 ? -65.854 26.768 55.448 1.00 88.69 374 ASN A CA 1
ATOM 3034 C C . ASN A 1 374 ? -64.827 25.945 56.259 1.00 88.69 374 ASN A C 1
ATOM 3036 O O . ASN A 1 374 ? -64.742 26.053 57.480 1.00 88.69 374 ASN A O 1
ATOM 3040 N N . GLY A 1 375 ? -64.062 25.083 55.581 1.00 85.19 375 GLY A N 1
ATOM 3041 C CA . GLY A 1 375 ? -63.052 24.223 56.208 1.00 85.19 375 GLY A CA 1
ATOM 3042 C C . GLY A 1 375 ? -63.598 22.978 56.912 1.00 85.19 375 GLY A C 1
ATOM 3043 O O . GLY A 1 375 ? -62.810 22.227 57.481 1.00 85.19 375 GLY A O 1
ATOM 3044 N N . CYS A 1 376 ? -64.909 22.731 56.863 1.00 90.19 376 CYS A N 1
ATOM 3045 C CA . CYS A 1 376 ? -65.541 21.503 57.336 1.00 90.19 376 CYS A CA 1
ATOM 3046 C C . CYS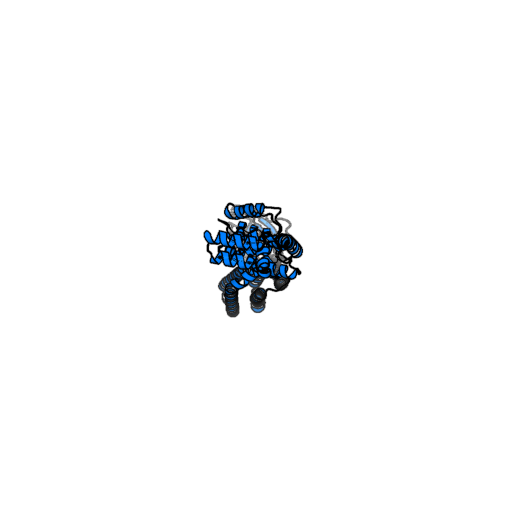 A 1 376 ? -65.898 20.600 56.147 1.00 90.19 376 CYS A C 1
ATOM 3048 O O . CYS A 1 376 ? -66.553 21.046 55.203 1.00 90.19 376 CYS A O 1
ATOM 3050 N N . GLY A 1 377 ? -65.460 19.344 56.154 1.00 92.00 377 GLY A N 1
ATOM 3051 C CA . GLY A 1 377 ? -65.743 18.400 55.071 1.00 92.00 377 GLY A CA 1
ATOM 3052 C C . GLY A 1 377 ? -64.697 17.303 54.984 1.00 92.00 377 GLY A C 1
ATOM 3053 O O . GLY A 1 377 ? -64.252 16.808 56.015 1.00 92.00 377 GLY A O 1
ATOM 3054 N N . ALA A 1 378 ? -64.290 16.908 53.777 1.00 92.94 378 ALA A N 1
ATOM 3055 C CA . ALA A 1 378 ? -63.344 15.812 53.612 1.00 92.94 378 ALA A CA 1
ATOM 3056 C C . ALA A 1 378 ? -62.251 16.084 52.571 1.00 92.94 378 ALA A C 1
ATOM 3058 O O . ALA A 1 378 ? -62.516 16.584 51.476 1.00 92.94 378 ALA A O 1
ATOM 3059 N N . MET A 1 379 ? -61.010 15.741 52.922 1.00 91.88 379 MET A N 1
ATOM 3060 C CA . MET A 1 379 ? -59.811 16.006 52.121 1.00 91.88 379 MET A CA 1
ATOM 3061 C C . MET A 1 379 ? -58.816 14.843 52.180 1.00 91.88 379 MET A C 1
ATOM 3063 O O . MET A 1 379 ? -58.786 14.072 53.140 1.00 91.88 379 MET A O 1
ATOM 3067 N N . LEU A 1 380 ? -57.969 14.731 51.155 1.00 92.69 380 LEU A N 1
ATOM 3068 C CA . LEU A 1 380 ? -56.822 13.823 51.152 1.00 92.69 380 LEU A CA 1
ATOM 3069 C C . LEU A 1 380 ? -55.602 14.499 51.777 1.00 92.69 380 LEU A C 1
ATOM 3071 O O . LEU A 1 380 ? -55.273 15.630 51.436 1.00 92.69 380 LEU A O 1
ATOM 3075 N N . TRP A 1 381 ? -54.902 13.768 52.639 1.00 89.81 381 TRP A N 1
ATOM 3076 C CA . TRP A 1 381 ? -53.694 14.224 53.313 1.00 89.81 381 TRP A CA 1
ATOM 3077 C C . TRP A 1 381 ? -52.555 13.214 53.196 1.00 89.81 381 TRP A C 1
ATOM 3079 O O . TRP A 1 381 ? -52.748 11.998 53.299 1.00 89.81 381 TRP A O 1
ATOM 3089 N N . GLY A 1 382 ? -51.348 13.760 53.044 1.00 87.69 382 GLY A N 1
ATOM 3090 C CA . GLY A 1 382 ? -50.098 13.015 52.958 1.00 87.69 382 GLY A CA 1
ATOM 3091 C C . GLY A 1 382 ? -49.853 12.355 51.599 1.00 87.69 382 GLY A C 1
ATOM 3092 O O . GLY A 1 382 ? -50.768 12.070 50.828 1.00 87.69 382 GLY A O 1
ATOM 3093 N N . SER A 1 383 ? -48.580 12.090 51.324 1.00 86.88 383 SER A N 1
ATOM 3094 C CA . SER A 1 383 ? -48.117 11.360 50.147 1.00 86.88 383 SER A CA 1
ATOM 3095 C C . SER A 1 383 ? -47.057 10.352 50.580 1.00 86.88 383 SER A C 1
ATOM 3097 O O . SER A 1 383 ? -45.918 10.686 50.887 1.00 86.88 383 SER A O 1
ATOM 3099 N N . THR A 1 384 ? -47.448 9.083 50.674 1.00 84.25 384 THR A N 1
ATOM 3100 C CA . THR A 1 384 ? -46.524 7.997 51.038 1.00 84.25 384 THR A CA 1
ATOM 3101 C C . THR A 1 384 ? -46.554 6.909 49.983 1.00 84.25 384 THR A C 1
ATOM 3103 O O . THR A 1 384 ? -47.592 6.689 49.371 1.00 84.25 384 THR A O 1
ATOM 3106 N N . GLY A 1 385 ? -45.444 6.205 49.769 1.00 75.75 385 GLY A N 1
ATOM 3107 C CA . GLY A 1 385 ? -45.412 5.136 48.768 1.00 75.75 385 GLY A CA 1
ATOM 3108 C C . GLY A 1 385 ? -45.482 5.654 47.324 1.00 75.75 385 GLY A C 1
ATOM 3109 O O . GLY A 1 385 ? -46.215 5.088 46.521 1.00 75.75 385 GLY A O 1
ATOM 3110 N N . TYR A 1 386 ? -44.820 6.779 47.025 1.00 81.25 386 TYR A N 1
ATOM 3111 C CA . TYR A 1 386 ? -44.848 7.388 45.694 1.00 81.25 386 TYR A CA 1
ATOM 3112 C C . TYR A 1 386 ? -44.142 6.503 44.660 1.00 81.25 386 TYR A C 1
ATOM 3114 O O . TYR A 1 386 ? -42.969 6.167 44.824 1.00 81.25 386 TYR A O 1
ATOM 3122 N N . ASN A 1 387 ? -44.848 6.163 43.584 1.00 75.69 387 ASN A N 1
ATOM 3123 C CA . ASN A 1 387 ? -44.313 5.456 42.432 1.00 75.69 387 ASN A CA 1
ATOM 3124 C C . ASN A 1 387 ? -43.999 6.467 41.308 1.00 75.69 387 ASN A C 1
ATOM 3126 O O . ASN A 1 387 ? -44.928 7.001 40.696 1.00 75.69 387 ASN A O 1
ATOM 3130 N N . PRO A 1 388 ? -42.713 6.722 40.996 1.00 69.00 388 PRO A N 1
ATOM 3131 C CA . PRO A 1 388 ? -42.320 7.729 40.011 1.00 69.00 388 PRO A CA 1
ATOM 3132 C C . PRO A 1 388 ? -42.665 7.359 38.563 1.00 69.00 388 PRO A C 1
ATOM 3134 O O . PRO A 1 388 ? -42.721 8.250 37.724 1.00 69.00 388 PRO A O 1
ATOM 3137 N N . LEU A 1 389 ? -42.912 6.079 38.259 1.00 69.88 389 LEU A N 1
ATOM 3138 C CA . LEU A 1 389 ? -43.282 5.631 36.912 1.00 69.88 389 LEU A CA 1
ATOM 3139 C C . LEU A 1 389 ? -44.772 5.851 36.615 1.00 69.88 389 LEU A C 1
ATOM 3141 O O . LEU A 1 389 ? -45.141 6.047 35.463 1.00 69.88 389 LEU A O 1
ATOM 3145 N N . THR A 1 390 ? -45.631 5.813 37.639 1.00 76.69 390 THR A N 1
ATOM 3146 C CA . THR A 1 390 ? -47.095 5.931 37.485 1.00 76.69 390 THR A CA 1
ATOM 3147 C C . THR A 1 390 ? -47.679 7.208 38.091 1.00 76.69 390 THR A C 1
ATOM 3149 O O . THR A 1 390 ? -48.856 7.498 37.880 1.00 76.69 390 THR A O 1
ATOM 3152 N N . GLY A 1 391 ? -46.897 7.965 38.869 1.00 82.06 391 GLY A N 1
ATOM 3153 C CA . GLY A 1 391 ? -47.364 9.136 39.619 1.00 82.06 391 GLY A CA 1
ATOM 3154 C C . GLY A 1 391 ? -48.328 8.796 40.764 1.00 82.06 391 GLY A C 1
ATOM 3155 O O . GLY A 1 391 ? -49.002 9.682 41.293 1.00 82.06 391 GLY A O 1
ATOM 3156 N N . GLN A 1 392 ? -48.437 7.516 41.133 1.00 87.50 392 GLN A N 1
ATOM 3157 C CA . GLN A 1 392 ? -49.362 7.039 42.160 1.00 87.50 392 GLN A CA 1
ATOM 3158 C C . GLN A 1 392 ? -48.743 7.121 43.555 1.00 87.50 392 GLN A C 1
ATOM 3160 O O . GLN A 1 392 ? -47.559 6.855 43.737 1.00 87.50 392 GLN A O 1
ATOM 3165 N N . TYR A 1 393 ? -49.549 7.439 44.561 1.00 88.69 393 TYR A N 1
ATOM 3166 C CA . TYR A 1 393 ? -49.153 7.444 45.965 1.00 88.69 393 TYR A CA 1
ATOM 3167 C C . TYR A 1 393 ? -50.344 7.168 46.878 1.00 88.69 393 TYR A C 1
ATOM 3169 O O . TYR A 1 393 ? -51.505 7.269 46.489 1.00 88.69 393 TYR A O 1
ATOM 3177 N N . ILE A 1 394 ? -50.056 6.825 48.129 1.00 90.06 394 ILE A N 1
ATOM 3178 C CA . ILE A 1 394 ? -51.065 6.567 49.148 1.00 90.06 394 ILE A CA 1
ATOM 3179 C C . ILE A 1 394 ? -51.311 7.840 49.949 1.00 90.06 394 ILE A C 1
ATOM 3181 O O . ILE A 1 394 ? -50.391 8.354 50.597 1.00 90.06 394 ILE A O 1
ATOM 3185 N N . ALA A 1 395 ? -52.568 8.276 49.956 1.00 92.25 395 ALA A N 1
ATOM 3186 C CA . ALA A 1 395 ? -53.066 9.382 50.760 1.00 92.25 395 ALA A CA 1
ATOM 3187 C C . ALA A 1 395 ? -54.130 8.894 51.751 1.00 92.25 395 ALA A C 1
ATOM 3189 O O . ALA A 1 395 ? -54.882 7.950 51.479 1.00 92.25 395 ALA A O 1
ATOM 3190 N N . THR A 1 396 ? -54.198 9.535 52.913 1.00 92.94 396 THR A N 1
ATOM 3191 C CA . THR A 1 396 ? -55.243 9.273 53.904 1.00 92.94 396 THR A CA 1
ATOM 3192 C C . THR A 1 396 ? -56.372 10.277 53.699 1.00 92.94 396 THR A C 1
ATOM 3194 O O . THR A 1 396 ? -56.156 11.482 53.687 1.00 92.94 396 THR A O 1
ATOM 3197 N N . TYR A 1 397 ? -57.583 9.774 53.511 1.00 94.25 397 TYR A N 1
ATOM 3198 C CA . TYR A 1 397 ? -58.811 10.548 53.423 1.00 94.25 397 TYR A CA 1
ATOM 3199 C C . TYR A 1 397 ? -59.304 10.864 54.831 1.00 94.25 397 TYR A C 1
ATOM 3201 O O . TYR A 1 397 ? -59.603 9.945 55.596 1.00 94.25 397 TYR A O 1
ATOM 3209 N N . TYR A 1 398 ? -59.361 12.147 55.164 1.00 93.12 398 TYR A N 1
ATOM 3210 C CA . TYR A 1 398 ? -59.757 12.656 56.469 1.00 93.12 398 TYR A CA 1
ATOM 3211 C C . TYR A 1 398 ? -61.073 13.419 56.387 1.00 93.12 398 TYR A C 1
ATOM 3213 O O . TYR A 1 398 ? -61.293 14.164 55.434 1.00 93.12 398 TYR A O 1
ATOM 3221 N N . PHE A 1 399 ? -61.887 13.309 57.434 1.00 91.94 399 PHE A N 1
ATOM 3222 C CA . PHE A 1 399 ? -62.807 14.375 57.801 1.00 91.94 399 PHE A CA 1
ATOM 3223 C C . PHE A 1 399 ? -61.997 15.509 58.429 1.00 91.94 399 PHE A C 1
ATOM 3225 O O . PHE A 1 399 ? -61.209 15.277 59.354 1.00 91.94 399 PHE A O 1
ATOM 3232 N N . VAL A 1 400 ? -62.187 16.718 57.922 1.00 90.25 400 VAL A N 1
ATOM 3233 C CA . VAL A 1 400 ? -61.509 17.926 58.381 1.00 90.25 400 VAL A CA 1
ATOM 3234 C C . VAL A 1 400 ? -62.513 18.876 59.023 1.00 90.25 400 VAL A C 1
ATOM 3236 O O . VAL A 1 400 ? -63.638 19.011 58.542 1.00 90.25 400 VAL A O 1
ATOM 3239 N N . LEU A 1 401 ? -62.089 19.555 60.086 1.00 90.25 401 LEU A N 1
ATOM 3240 C CA . LEU A 1 401 ? -62.801 20.684 60.685 1.00 90.25 401 LEU A CA 1
ATOM 3241 C C . LEU A 1 401 ? -61.827 21.862 60.737 1.00 90.25 401 LEU A C 1
ATOM 3243 O O . LEU A 1 401 ? -60.705 21.708 61.213 1.00 90.25 401 LEU A O 1
ATOM 3247 N N . PHE A 1 402 ? -62.225 23.016 60.200 1.00 89.88 402 PHE A N 1
ATOM 3248 C CA . PHE A 1 402 ? -61.331 24.160 59.969 1.00 89.88 402 PHE A CA 1
ATOM 3249 C C . PHE A 1 402 ? -60.018 23.780 59.252 1.00 89.88 402 PHE A C 1
ATOM 3251 O O . PHE A 1 402 ? -58.948 24.262 59.607 1.00 89.88 402 PHE A O 1
ATOM 3258 N N . PHE A 1 403 ? -60.095 22.898 58.246 1.00 86.19 403 PHE A N 1
ATOM 3259 C CA . PHE A 1 403 ? -58.957 22.343 57.487 1.00 86.19 403 PHE A CA 1
ATOM 3260 C C . PHE A 1 403 ? -57.964 21.494 58.298 1.00 86.19 403 PHE A C 1
ATOM 3262 O O . PHE A 1 403 ? -56.979 21.008 57.741 1.00 86.19 403 PHE A O 1
ATOM 3269 N N . ILE A 1 404 ? -58.233 21.251 59.580 1.00 88.25 404 ILE A N 1
ATOM 3270 C CA . ILE A 1 404 ? -57.419 20.379 60.423 1.00 88.25 404 ILE A CA 1
ATOM 3271 C C . ILE A 1 404 ? -57.926 18.937 60.252 1.00 88.25 404 ILE A C 1
ATOM 3273 O O . ILE A 1 404 ? -59.126 18.702 60.411 1.00 88.25 404 ILE A O 1
ATOM 3277 N N . PRO A 1 405 ? -57.064 17.959 59.914 1.00 87.38 405 PRO A N 1
ATOM 3278 C CA . PRO A 1 405 ? -57.454 16.555 59.784 1.00 87.38 405 PRO A CA 1
ATOM 3279 C C . PRO A 1 405 ? -57.824 15.964 61.146 1.00 87.38 405 PRO A C 1
ATOM 3281 O O . PRO A 1 405 ? -56.957 15.739 61.985 1.00 87.38 405 PRO A O 1
ATOM 3284 N N . ILE A 1 406 ? -59.120 15.705 61.346 1.00 87.38 406 ILE A N 1
ATOM 3285 C CA . ILE A 1 406 ? -59.672 15.248 62.625 1.00 87.38 406 ILE A CA 1
ATOM 3286 C C . ILE A 1 406 ? -59.891 13.729 62.615 1.00 87.38 406 ILE A C 1
ATOM 3288 O O . ILE A 1 406 ? -59.280 13.020 63.406 1.00 87.38 406 ILE A O 1
ATOM 3292 N N . PHE A 1 407 ? -60.698 13.191 61.691 1.00 86.56 407 PHE A N 1
ATOM 3293 C CA . PHE A 1 407 ? -60.959 11.742 61.628 1.00 86.56 407 PHE A CA 1
ATOM 3294 C C . PHE A 1 407 ? -60.380 11.115 60.359 1.00 86.56 407 PHE A C 1
ATOM 3296 O O . PHE A 1 407 ? -60.841 11.462 59.271 1.00 86.56 407 PHE A O 1
ATOM 3303 N N . PRO A 1 408 ? -59.435 10.160 60.434 1.00 90.00 408 PRO A N 1
ATOM 3304 C CA . PRO A 1 408 ? -59.048 9.385 59.260 1.00 90.00 408 PRO A CA 1
ATOM 3305 C C . PRO A 1 408 ? -60.178 8.414 58.882 1.00 90.00 408 PRO A C 1
ATOM 3307 O O . PRO A 1 408 ? -60.511 7.502 59.632 1.00 90.00 408 PRO A O 1
ATOM 3310 N N . ILE A 1 409 ? -60.762 8.590 57.698 1.00 90.06 409 ILE A N 1
ATOM 3311 C CA . ILE A 1 409 ? -61.888 7.793 57.182 1.00 90.06 409 ILE A CA 1
ATOM 3312 C C . ILE A 1 409 ? -61.386 6.573 56.391 1.00 90.06 409 ILE A C 1
ATOM 3314 O O . ILE A 1 409 ? -61.981 5.493 56.411 1.00 90.06 409 ILE A O 1
ATOM 3318 N N . GLY A 1 410 ? -60.294 6.724 55.643 1.00 89.69 410 GLY A N 1
ATOM 3319 C CA . GLY A 1 410 ? -59.757 5.649 54.811 1.00 89.69 410 GLY A CA 1
ATOM 3320 C C . GLY A 1 410 ? -58.409 5.997 54.204 1.00 89.69 410 GLY A C 1
ATOM 3321 O O . GLY A 1 410 ? -58.006 7.152 54.200 1.00 89.69 410 GLY A O 1
ATOM 3322 N N . ARG A 1 411 ? -57.705 5.002 53.668 1.00 91.88 411 ARG A N 1
ATOM 3323 C CA . ARG A 1 411 ? -56.469 5.213 52.906 1.00 91.88 411 ARG A CA 1
ATOM 3324 C C . ARG A 1 411 ? -56.689 4.783 51.472 1.00 91.88 411 ARG A C 1
ATOM 3326 O O . ARG A 1 411 ? -57.238 3.709 51.249 1.00 91.88 411 ARG A O 1
ATOM 3333 N N . TYR A 1 412 ? -56.261 5.602 50.523 1.00 92.06 412 TYR A N 1
ATOM 3334 C CA . TYR A 1 412 ? -56.488 5.358 49.106 1.00 92.06 412 TYR A CA 1
ATOM 3335 C C . TYR A 1 412 ? -55.194 5.470 48.317 1.00 92.06 412 TYR A C 1
ATOM 3337 O O . TYR A 1 412 ? -54.366 6.338 48.594 1.00 92.06 412 TYR A O 1
ATOM 3345 N N . LEU A 1 413 ? -55.047 4.590 47.328 1.00 91.25 413 LEU A N 1
ATOM 3346 C CA . LEU A 1 413 ? -54.070 4.762 46.264 1.00 91.25 413 LEU A CA 1
ATOM 3347 C C . LEU A 1 413 ? -54.634 5.759 45.256 1.00 91.25 413 LEU A C 1
ATOM 3349 O O . LEU A 1 413 ? -55.712 5.532 44.701 1.00 91.25 413 LEU A O 1
ATOM 3353 N N . VAL A 1 414 ? -53.916 6.854 45.037 1.00 92.00 414 VAL A N 1
ATOM 3354 C CA . VAL A 1 414 ? -54.353 7.960 44.188 1.00 92.00 414 VAL A CA 1
ATOM 3355 C C . VAL A 1 414 ? -53.232 8.442 43.275 1.00 92.00 414 VAL A C 1
ATOM 3357 O O . VAL A 1 414 ? -52.059 8.252 43.573 1.00 92.00 414 VAL A O 1
ATOM 3360 N N . SER A 1 415 ? -53.588 9.105 42.181 1.00 91.62 415 SER A N 1
ATOM 3361 C CA . SER A 1 415 ? -52.687 9.964 41.405 1.00 91.62 415 SER A CA 1
ATOM 3362 C C . SER A 1 415 ? -53.322 11.343 41.273 1.00 91.62 415 SER A C 1
ATOM 3364 O O . SER A 1 415 ? -54.544 11.436 41.140 1.00 91.62 415 SER A O 1
ATOM 3366 N N . ASN A 1 416 ? -52.515 12.400 41.270 1.00 88.50 416 ASN A N 1
ATOM 3367 C CA . ASN A 1 416 ? -52.982 13.777 41.112 1.00 88.50 416 ASN A CA 1
ATOM 3368 C C . ASN A 1 416 ? -52.303 14.413 39.893 1.00 88.50 416 ASN A C 1
ATOM 3370 O O . ASN A 1 416 ? -51.080 14.381 39.791 1.00 88.50 416 ASN A O 1
ATOM 3374 N N . ASN A 1 417 ? -53.089 14.985 38.980 1.00 83.12 417 ASN A N 1
ATOM 3375 C CA . ASN A 1 417 ? -52.595 15.690 37.789 1.00 83.12 417 ASN A CA 1
ATOM 3376 C C . ASN A 1 417 ? -52.617 17.228 37.942 1.00 83.12 417 ASN A C 1
ATOM 3378 O O . ASN A 1 417 ? -52.512 17.955 36.957 1.00 83.12 417 ASN A O 1
ATOM 3382 N N . GLY A 1 418 ? -52.794 17.727 39.167 1.00 79.19 418 GLY A N 1
ATOM 3383 C CA . GLY A 1 418 ? -52.870 19.148 39.508 1.00 79.19 418 GLY A CA 1
ATOM 3384 C C . GLY A 1 418 ? -54.281 19.739 39.449 1.00 79.19 418 GLY A C 1
ATOM 3385 O O . GLY A 1 418 ? -54.501 20.802 40.024 1.00 79.19 418 GLY A O 1
ATOM 3386 N N . LYS A 1 419 ? -55.241 19.064 38.802 1.00 80.25 419 LYS A N 1
ATOM 3387 C CA . LYS A 1 419 ? -56.647 19.505 38.717 1.00 80.25 419 LYS A CA 1
ATOM 3388 C C . LYS A 1 419 ? -57.626 18.524 39.356 1.00 80.25 419 LYS A C 1
ATOM 3390 O O . LYS A 1 419 ? -58.652 18.947 39.877 1.00 80.25 419 LYS A O 1
ATOM 3395 N N . GLU A 1 420 ? -57.313 17.235 39.335 1.00 87.19 420 GLU A N 1
ATOM 3396 C CA . GLU A 1 420 ? -58.191 16.174 39.821 1.00 87.19 420 GLU A CA 1
ATOM 3397 C C . GLU A 1 420 ? -57.397 15.012 40.430 1.00 87.19 420 GLU A C 1
ATOM 3399 O O . GLU A 1 420 ? -56.243 14.742 40.081 1.00 87.19 420 GLU A O 1
ATOM 3404 N N . TYR A 1 421 ? -58.057 14.299 41.342 1.00 90.88 421 TYR A N 1
ATOM 3405 C CA . TYR A 1 421 ? -57.558 13.053 41.907 1.00 90.88 421 TYR A CA 1
ATOM 3406 C C . TYR A 1 421 ? -58.200 11.866 41.201 1.00 90.88 421 TYR A C 1
ATOM 3408 O O . TYR A 1 421 ? -59.423 11.774 41.107 1.00 90.88 421 TYR A O 1
ATOM 3416 N N . ARG A 1 422 ? -57.375 10.907 40.781 1.00 91.44 422 ARG A N 1
ATOM 3417 C CA . ARG A 1 422 ? -57.831 9.602 40.296 1.00 91.44 422 ARG A CA 1
ATOM 3418 C C . ARG A 1 422 ? -57.567 8.554 41.370 1.00 91.44 422 ARG A C 1
ATOM 3420 O O . ARG A 1 422 ? -56.457 8.490 41.894 1.00 91.44 422 ARG A O 1
ATOM 3427 N N . PHE A 1 423 ? -58.576 7.755 41.707 1.00 92.56 423 PHE A N 1
ATOM 3428 C CA . PHE A 1 423 ? -58.508 6.741 42.761 1.00 92.56 423 PHE A CA 1
ATOM 3429 C C . PHE A 1 423 ? -58.398 5.341 42.157 1.00 92.56 423 PHE A C 1
ATOM 3431 O O . PHE A 1 423 ? -59.131 5.013 41.230 1.00 92.56 423 PHE A O 1
ATOM 3438 N N . PHE A 1 424 ? -57.506 4.516 42.705 1.00 88.12 424 PHE A N 1
ATOM 3439 C CA . PHE A 1 424 ? -57.209 3.176 42.179 1.00 88.12 424 PHE A CA 1
ATOM 3440 C C . PHE A 1 424 ? -57.581 2.045 43.142 1.00 88.12 424 PHE A C 1
ATOM 3442 O O . PHE A 1 424 ? -57.671 0.893 42.734 1.00 88.12 424 PHE A O 1
ATOM 3449 N N . GLY A 1 425 ? -57.811 2.354 44.419 1.00 88.88 425 GLY A N 1
ATOM 3450 C CA . GLY A 1 425 ? -58.274 1.379 45.402 1.00 88.88 425 GLY A CA 1
ATOM 3451 C C . GLY A 1 425 ? -58.085 1.843 46.842 1.00 88.88 425 GLY A C 1
ATOM 3452 O O . GLY A 1 425 ? -57.479 2.888 47.105 1.00 88.88 425 GLY A O 1
ATOM 3453 N N . LYS A 1 426 ? -58.604 1.055 47.784 1.00 90.94 426 LYS A N 1
ATOM 3454 C CA . LYS A 1 426 ? -58.608 1.343 49.222 1.00 90.94 426 LYS A CA 1
ATOM 3455 C C . LYS A 1 426 ? -57.678 0.403 49.982 1.00 90.94 426 LYS A C 1
ATOM 3457 O O . LYS A 1 426 ? -57.703 -0.808 49.795 1.00 90.94 426 LYS A O 1
ATOM 3462 N N . LEU A 1 427 ? -56.889 0.968 50.884 1.00 89.12 427 LEU A N 1
ATOM 3463 C CA . LEU A 1 427 ? -55.969 0.268 51.776 1.00 89.12 427 LEU A CA 1
ATOM 3464 C C . LEU A 1 427 ? -56.502 0.278 53.217 1.00 89.12 427 LEU A C 1
ATOM 3466 O O . LEU A 1 427 ? -57.240 1.194 53.602 1.00 89.12 427 LEU A O 1
ATOM 3470 N N . PRO A 1 428 ? -56.110 -0.702 54.051 1.00 87.44 428 PRO A N 1
ATOM 3471 C CA . PRO A 1 428 ? -56.426 -0.671 55.471 1.00 87.44 428 PRO A CA 1
ATOM 3472 C C . PRO A 1 428 ? -55.765 0.531 56.168 1.00 87.44 428 PRO A C 1
ATOM 3474 O O . PRO A 1 428 ? -54.653 0.961 55.829 1.00 87.44 428 PRO A O 1
ATOM 3477 N N . LEU A 1 429 ? -56.460 1.059 57.178 1.00 87.38 429 LEU A N 1
ATOM 3478 C CA . LEU A 1 429 ? -55.936 2.088 58.079 1.00 87.38 429 LEU A CA 1
ATOM 3479 C C . LEU A 1 429 ? -54.702 1.571 58.834 1.00 87.38 429 LEU A C 1
ATOM 3481 O O . LEU A 1 429 ? -54.669 0.408 59.256 1.00 87.38 429 LEU A O 1
ATOM 3485 N N . ARG A 1 430 ? -53.694 2.434 59.015 1.00 85.94 430 ARG A N 1
ATOM 3486 C CA . ARG A 1 430 ? -52.489 2.123 59.800 1.00 85.94 430 ARG A CA 1
ATOM 3487 C C . ARG A 1 430 ? -52.833 2.055 61.286 1.00 85.94 430 ARG A C 1
ATOM 3489 O O . ARG A 1 430 ? -53.854 2.577 61.726 1.00 85.94 430 ARG A O 1
ATOM 3496 N N . LEU A 1 431 ? -51.942 1.459 62.078 1.00 84.06 431 LEU A N 1
ATOM 3497 C CA . LEU A 1 431 ? -52.071 1.450 63.537 1.00 84.06 431 LEU A CA 1
ATOM 3498 C C . LEU A 1 431 ? -52.186 2.875 64.102 1.00 84.06 431 LEU A C 1
ATOM 3500 O O . LEU A 1 431 ? -53.039 3.120 64.944 1.00 84.06 431 LEU A O 1
ATOM 3504 N N . PHE A 1 432 ? -51.396 3.814 63.571 1.00 84.56 432 PHE A N 1
ATOM 3505 C CA . PHE A 1 432 ? -51.480 5.232 63.925 1.00 84.56 432 PHE A CA 1
ATOM 3506 C C . PHE A 1 432 ? -52.860 5.833 63.627 1.00 84.56 432 PHE A C 1
ATOM 3508 O O . PHE A 1 432 ? -53.428 6.480 64.495 1.00 84.56 432 PHE A O 1
ATOM 3515 N N . ASP A 1 433 ? -53.435 5.574 62.446 1.00 85.44 433 ASP A N 1
ATOM 3516 C CA . ASP A 1 433 ? -54.766 6.090 62.096 1.00 85.44 433 ASP A CA 1
ATOM 3517 C C . ASP A 1 433 ? -55.837 5.538 63.053 1.00 85.44 433 ASP A C 1
ATOM 3519 O O . ASP A 1 433 ? -56.708 6.270 63.512 1.00 85.44 433 ASP A O 1
ATOM 3523 N N . LYS A 1 434 ? -55.751 4.247 63.407 1.00 86.81 434 LYS A N 1
ATOM 3524 C CA . LYS A 1 434 ? -56.657 3.613 64.378 1.00 86.81 434 LYS A CA 1
ATOM 3525 C C . LYS A 1 434 ? -56.487 4.183 65.788 1.00 86.81 434 LYS A C 1
ATOM 3527 O O . LYS A 1 434 ? -57.480 4.391 66.477 1.00 86.81 434 LYS A O 1
ATOM 3532 N N . LEU A 1 435 ? -55.249 4.443 66.209 1.00 86.81 435 LEU A N 1
ATOM 3533 C CA . LEU A 1 435 ? -54.946 5.066 67.496 1.00 86.81 435 LEU A CA 1
ATOM 3534 C C . LEU A 1 435 ? -55.472 6.504 67.545 1.00 86.81 435 LEU A C 1
ATOM 3536 O O . LEU A 1 435 ? -56.059 6.898 68.544 1.00 86.81 435 LEU A O 1
ATOM 3540 N N . HIS A 1 436 ? -55.325 7.255 66.452 1.00 84.44 436 HIS A N 1
ATOM 3541 C CA . HIS A 1 436 ? -55.864 8.605 66.323 1.00 84.44 436 HIS A CA 1
ATOM 3542 C C . HIS A 1 436 ? -57.391 8.604 66.486 1.00 84.44 436 HIS A C 1
ATOM 3544 O O . HIS A 1 436 ? -57.917 9.377 67.283 1.00 84.44 436 HIS A O 1
ATOM 3550 N N . ILE A 1 437 ? -58.092 7.668 65.830 1.00 86.31 437 ILE A N 1
ATOM 3551 C CA . ILE A 1 437 ? -59.537 7.468 66.028 1.00 86.31 437 ILE A CA 1
ATOM 3552 C C . ILE A 1 437 ? -59.851 7.153 67.499 1.00 86.31 437 ILE A C 1
ATOM 3554 O O . ILE A 1 437 ? -60.760 7.752 68.064 1.00 86.31 437 ILE A O 1
ATOM 3558 N N . ALA A 1 438 ? -59.107 6.241 68.133 1.00 86.50 438 ALA A N 1
ATOM 3559 C CA . ALA A 1 438 ? -59.353 5.837 69.518 1.00 86.50 438 ALA A CA 1
ATOM 3560 C C . ALA A 1 438 ? -59.157 6.987 70.521 1.00 86.50 438 ALA A C 1
ATOM 3562 O O . ALA A 1 438 ? -59.994 7.178 71.400 1.00 86.50 438 ALA A O 1
ATOM 3563 N N . ILE A 1 439 ? -58.089 7.778 70.363 1.00 86.88 439 ILE A N 1
ATOM 3564 C CA . ILE A 1 439 ? -57.819 8.968 71.184 1.00 86.88 439 ILE A CA 1
ATOM 3565 C C . ILE A 1 439 ? -58.957 9.975 71.032 1.00 86.88 439 ILE A C 1
ATOM 3567 O O . ILE A 1 439 ? -59.465 10.490 72.022 1.00 86.88 439 ILE A O 1
ATOM 3571 N N . LEU A 1 440 ? -59.384 10.229 69.798 1.00 83.81 440 LEU A N 1
ATOM 3572 C CA . LEU A 1 440 ? -60.421 11.207 69.512 1.00 83.81 440 LEU A CA 1
ATOM 3573 C C . LEU A 1 440 ? -61.794 10.780 70.047 1.00 83.81 440 LEU A C 1
ATOM 3575 O O . LEU A 1 440 ? -62.491 11.596 70.642 1.00 83.81 440 LEU A O 1
ATOM 3579 N N . ILE A 1 441 ? -62.161 9.500 69.909 1.00 85.94 441 ILE A N 1
ATOM 3580 C CA . ILE A 1 441 ? -63.367 8.945 70.544 1.00 85.94 441 ILE A CA 1
ATOM 3581 C C . ILE A 1 441 ? -63.275 9.084 72.067 1.00 85.94 441 ILE A C 1
ATOM 3583 O O . ILE A 1 441 ? -64.252 9.484 72.694 1.00 85.94 441 ILE A O 1
ATOM 3587 N N . GLY A 1 442 ? -62.109 8.805 72.659 1.00 85.81 442 GLY A N 1
ATOM 3588 C CA . GLY A 1 442 ? -61.874 8.982 74.093 1.00 85.81 442 GLY A CA 1
ATOM 3589 C C . GLY A 1 442 ? -62.053 10.432 74.554 1.00 85.81 442 GLY A C 1
ATOM 3590 O O . GLY A 1 442 ? -62.705 10.671 75.566 1.00 85.81 442 GLY A O 1
ATOM 3591 N N . LEU A 1 443 ? -61.542 11.400 73.788 1.00 84.94 443 LEU A N 1
ATOM 3592 C CA . LEU A 1 443 ? -61.704 12.831 74.066 1.00 84.94 443 LEU A CA 1
ATOM 3593 C C . LEU A 1 443 ? -63.163 13.285 73.944 1.00 84.94 443 LEU A C 1
ATOM 3595 O O . LEU A 1 443 ? -63.642 14.022 74.800 1.00 84.94 443 LEU A O 1
ATOM 3599 N N . ILE A 1 444 ? -63.884 12.825 72.917 1.00 84.19 444 ILE A N 1
ATOM 3600 C CA . ILE A 1 444 ? -65.307 13.144 72.732 1.00 84.19 444 ILE A CA 1
ATOM 3601 C C . ILE A 1 444 ? -66.145 12.534 73.856 1.00 84.19 444 ILE A C 1
ATOM 3603 O O . ILE A 1 444 ? -67.008 13.210 74.406 1.00 84.19 444 ILE A O 1
ATOM 3607 N N . ALA A 1 445 ? -65.877 11.281 74.233 1.00 82.06 445 ALA A N 1
ATOM 3608 C CA . ALA A 1 445 ? -66.547 10.644 75.359 1.00 82.06 445 ALA A CA 1
ATOM 3609 C C . ALA A 1 445 ? -66.275 11.406 76.663 1.00 82.06 445 ALA A C 1
ATOM 3611 O O . ALA A 1 445 ? -67.213 11.685 77.397 1.00 82.06 445 ALA A O 1
ATOM 3612 N N . ALA A 1 446 ? -65.025 11.805 76.922 1.00 81.56 446 ALA A N 1
ATOM 3613 C CA . ALA A 1 446 ? -64.685 12.612 78.090 1.00 81.56 446 ALA A CA 1
ATOM 3614 C C . ALA A 1 446 ? -65.446 13.950 78.107 1.00 81.56 446 ALA A C 1
ATOM 3616 O O . ALA A 1 446 ? -66.022 14.295 79.131 1.00 81.56 446 ALA A O 1
ATOM 3617 N N . LEU A 1 447 ? -65.517 14.662 76.977 1.00 80.44 447 LEU A N 1
ATOM 3618 C CA . LEU A 1 447 ? -66.275 15.914 76.858 1.00 80.44 447 LEU A CA 1
ATOM 3619 C C . LEU A 1 447 ? -67.777 15.717 77.118 1.00 80.44 447 LEU A C 1
ATOM 3621 O O . LEU A 1 447 ? -68.358 16.462 77.898 1.00 80.44 447 LEU A O 1
ATOM 3625 N N . LEU A 1 448 ? -68.388 14.677 76.541 1.00 79.00 448 LEU A N 1
ATOM 3626 C CA . LEU A 1 448 ? -69.806 14.361 76.759 1.00 79.00 448 LEU A CA 1
ATOM 3627 C C . LEU A 1 448 ? -70.107 13.937 78.205 1.00 79.00 448 LEU A C 1
ATOM 3629 O O . LEU A 1 448 ? -71.190 14.217 78.709 1.00 79.00 448 LEU A O 1
ATOM 3633 N N . PHE A 1 449 ? -69.163 13.273 78.878 1.00 75.56 449 PHE A N 1
ATOM 3634 C CA . PHE A 1 449 ? -69.288 12.929 80.297 1.00 75.56 449 PHE A CA 1
ATOM 3635 C C . PHE A 1 449 ? -69.126 14.147 81.217 1.00 75.56 449 PHE A C 1
ATOM 3637 O O . PHE A 1 449 ? -69.766 14.185 82.265 1.00 75.56 449 PHE A O 1
ATOM 3644 N N . PHE A 1 450 ? -68.309 15.134 80.838 1.00 66.00 450 PHE A N 1
ATOM 3645 C CA . PHE A 1 450 ? -68.147 16.385 81.588 1.00 66.00 450 PHE A CA 1
ATOM 3646 C C . PHE A 1 450 ? -69.336 17.350 81.426 1.00 66.00 450 PHE A C 1
ATOM 3648 O O . PHE A 1 450 ? -69.614 18.082 82.364 1.00 66.00 450 PHE A O 1
ATOM 3655 N N . ASP A 1 451 ? -70.070 17.315 80.306 1.00 56.75 451 ASP A N 1
ATOM 3656 C CA . ASP A 1 451 ? -71.308 18.100 80.101 1.00 56.75 451 ASP A CA 1
ATOM 3657 C C . ASP A 1 451 ? -72.554 17.497 80.798 1.00 56.75 451 ASP A C 1
ATOM 3659 O O . ASP A 1 451 ? -73.634 18.090 80.781 1.00 56.75 451 ASP A O 1
ATOM 3663 N N . MET A 1 452 ? -72.433 16.304 81.399 1.00 54.84 452 MET A N 1
ATOM 3664 C CA . MET A 1 452 ? -73.508 15.616 82.135 1.00 54.84 452 MET A CA 1
ATOM 3665 C C . MET A 1 452 ? -73.388 15.716 83.673 1.00 54.84 452 MET A C 1
ATOM 3667 O O . MET A 1 452 ? -74.159 15.061 84.382 1.00 54.84 452 MET A O 1
ATOM 3671 N N . GLN A 1 453 ? -72.455 16.523 84.190 1.00 48.12 453 GLN A N 1
ATOM 3672 C CA . GLN A 1 453 ? -72.363 16.951 85.596 1.00 48.12 453 GLN A CA 1
ATOM 3673 C C . GLN A 1 453 ? -72.625 18.451 85.697 1.00 48.12 453 GLN A C 1
ATOM 3675 O O . GLN A 1 453 ? -73.242 18.854 86.710 1.00 48.12 453 GLN A O 1
#

Sequence (453 aa):
MDLFSNP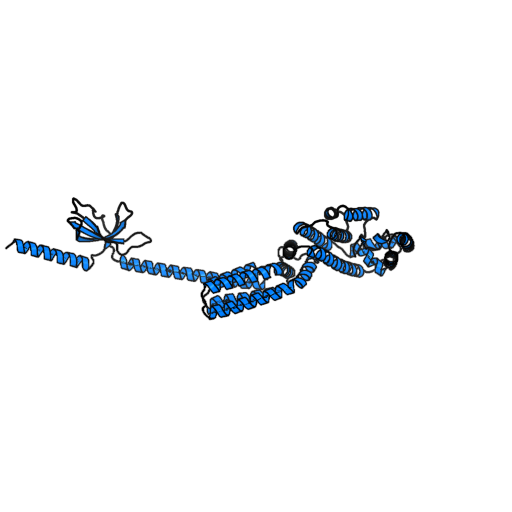FHILGASTRDNRHRISELADERSLLFDPNSCMEARSDLTNPRKRLSVEVAWLPGIAPNRVEELLEYVKSSPEDLINIDKIPPLPRCNLLVCALANLPDFNEDVLFEWILDFSWEFERVDPEAVLKEINEERLVSGFPEVSDVSFIEAEIQERRKYYSKIIKTVLDKLTPKEIVNTITELVDWVTNKGREQGPILVYDLVDSYEIEAQEFLDKEERNIKLLVERIHVSVDEKKPDSLLAQMVNQLIQTVKNWDFVAQPIQVSANSRGLDHDASLCVSRLVRELAIHLFNEHDKLDYSQKITSMLQEVFAEVGKVAESTAEDKEILDKIADERKRKKAKKTLELFTGYNERSFGNLKPIDYAPTLYTINGCGAMLWGSTGYNPLTGQYIATYYFVLFFIPIFPIGRYLVSNNGKEYRFFGKLPLRLFDKLHIAILIGLIAALLFFDMQ

Foldseek 3Di:
DAACLQLCNQLVHDLLAALVRLVVSLVVSVVPDPNVSSVVSSVQCHDLLSVLLSLLLYQFPDDSVVSVVLVVCLVPPLLCLLVDDDGQLSNSLSSLLNSLLVPPDDALVSLLSSVLSSLVSLVNDDLVVSLVSSQVSCVSRVHDRDDDSVSSVVSSVVVLVVSLVSSVVSLVVDDPLSSLVSLLVNLCVQLVQLVAAGGPSSLSNLVVLCVVCVVVLVVLLVVLLVLLVVLVVCLVVVHDVVVNVVSLVVSLVSLVVSLSSCNSVLSNCSNVVHADVSLVSSLVSLLVSLCCCCPVRVNLVSSLVSLVSQCVSNVSRVVSVVVSVVSNVVSVVVVVVVVVVVVVVVVVVVVVLCCVFCVQFDADPDDDDADDDQFFAKDWDDFASQDPVVQKTKTFIAGTDNVHGQAGPFIFIWHDPPPDIDTGGTHDDDPVNVVSVVVSVVVVVVVVVVVVD

Organism: NCBI:txid1076179

pLDDT: mean 93.21, std 7.1, range [48.12, 98.81]

Secondary structure (DSSP, 8-state):
--GGGSHHHHHT--TT--HHHHHHHHHHHTTTS-HHHHHHHHHHHHSHHHHHHHHHTS-TTS-HHHHHHHHHHHHH-GGGGGG--S--HHHHHHHHHHHHHT-SS--HHHHHHHHHHHHHHHHT--HHHHHHHHHHHHHHHTPPPP--HHHHHHHHHHHHHHHHHHHHHHHTTS-HHHHHHHHHHHHHHHHTTTTS---HHHHHHHHHHHHHHHHHHHHHHHHHHHHHHHHHHHHHTT--HHHHHHHHHHHHHHHHHHHHHHHHHHHHHHHTT---HHHHHHHHHHHHHHHHHHHTT--HHHHHHHHHHHHHHTTT-HHHHHHHHHHHHHHHHHHHHHHHHHHHHHHHHHHHHHHHHHTTPBP-SSPPP-EEETTEEEEEEEEEEEETTTTEEEEEEEEEETTEEEEEEEEEEEEE-SS-EEEEEEEPPPHHHHHHHHHHHHHHHHHHHHTT-

Radius of gyration: 44.33 Å; chains: 1; bounding box: 107×43×127 Å